Protein AF-A0A937MJ40-F1 (afdb_monomer_lite)

Radius of gyration: 33.57 Å; chains: 1; bounding box: 90×84×76 Å

Foldseek 3Di:
DDFAKKKFWDDDPPPPPQAIAIWIWGQDPVRWIWIWWWAFPLQLQQFIDTGTPDTLCPDPNRDDVPDDVPPTQMDGAPDDPVCRVVLSVLLRVQSVLRNVLRHHQADPPDPVDQGRGRLLSVLLSCVSVPHDVVRRGGPPDDVVSHGNVVHNCPVVSVVSVVVVVVVVVVVVVVVVVVVVVVVVVVVVVVVVVPPDDDDDDDDDDDDDDDDDDDDDDDDDDDDDDDDDDPPPPPPPDDDDDDDDDDDDDDDDDDDDDDDPPPDPPPPQDDFDPVLVVVLVVVPPDDPLLVQLLLDQLCQDAPVNLVVLVVVLVVDDPPDSCNSVSVSSSVVNCCQFQNPDDQDADPVRHRDDGHGPDDGDPDHDARAWPVRHHPSVLSVVLSSVVRVCPPDDDPVVVVVSVVVSCVRSVNPVVVVVVPDD

pLDDT: mean 71.45, std 22.96, range [25.38, 98.62]

Structure (mmCIF, N/CA/C/O backbone):
data_AF-A0A937MJ40-F1
#
_entry.id   AF-A0A937MJ40-F1
#
loop_
_atom_site.group_PDB
_atom_site.id
_atom_site.type_symbol
_atom_site.label_atom_id
_atom_site.label_alt_id
_atom_site.label_comp_id
_atom_site.label_asym_id
_atom_site.label_entity_id
_atom_site.label_seq_id
_atom_site.pdbx_PDB_ins_code
_atom_site.Cartn_x
_atom_site.Cartn_y
_atom_site.Cartn_z
_atom_site.occupancy
_atom_site.B_iso_or_equiv
_atom_site.auth_seq_id
_atom_site.auth_comp_id
_atom_site.auth_asym_id
_atom_site.auth_atom_id
_atom_site.pdbx_PDB_model_num
ATOM 1 N N . MET A 1 1 ? -10.721 1.598 26.375 1.00 80.81 1 MET A N 1
ATOM 2 C CA . MET A 1 1 ? -11.218 0.417 25.628 1.00 80.81 1 MET A CA 1
ATOM 3 C C . MET A 1 1 ? -10.541 -0.855 26.123 1.00 80.81 1 MET A C 1
ATOM 5 O O . MET A 1 1 ? -9.455 -0.755 26.676 1.00 80.81 1 MET A O 1
ATOM 9 N N . LYS A 1 2 ? -11.157 -2.031 25.937 1.00 91.31 2 LYS A N 1
ATOM 10 C CA . LYS A 1 2 ? -10.524 -3.323 26.270 1.00 91.31 2 LYS A CA 1
ATOM 11 C C . LYS A 1 2 ? -9.436 -3.690 25.240 1.00 91.31 2 LYS A C 1
ATOM 13 O O . LYS A 1 2 ? -9.579 -3.293 24.082 1.00 91.31 2 LYS A O 1
ATOM 18 N N . PRO A 1 3 ? -8.403 -4.470 25.601 1.00 95.44 3 PRO A N 1
ATOM 19 C CA . PRO A 1 3 ? -7.495 -5.062 24.619 1.00 95.44 3 PRO A CA 1
ATOM 20 C C . PRO A 1 3 ? -8.249 -5.900 23.578 1.00 95.44 3 PRO A C 1
ATOM 22 O O . PRO A 1 3 ? -9.317 -6.461 23.860 1.00 95.44 3 PRO A O 1
ATOM 25 N N . GLY A 1 4 ? -7.728 -5.953 22.358 1.00 97.94 4 GLY A N 1
ATOM 26 C CA . GLY A 1 4 ? -8.354 -6.666 21.248 1.00 97.94 4 GLY A CA 1
ATOM 27 C C . GLY A 1 4 ? -8.001 -6.089 19.885 1.00 97.94 4 GLY A C 1
ATOM 28 O O . GLY A 1 4 ? -7.396 -5.021 19.785 1.00 97.94 4 GLY A O 1
ATOM 29 N N . ILE A 1 5 ? -8.415 -6.797 18.839 1.00 98.50 5 ILE A N 1
ATOM 30 C CA . ILE A 1 5 ? -8.339 -6.324 17.457 1.00 98.50 5 ILE A CA 1
ATOM 31 C C . ILE A 1 5 ? -9.661 -5.635 17.121 1.00 98.50 5 ILE A C 1
ATOM 33 O O . ILE A 1 5 ? -10.733 -6.148 17.444 1.00 98.50 5 ILE A O 1
ATOM 37 N N . TYR A 1 6 ? -9.581 -4.467 16.500 1.00 98.12 6 TYR A N 1
ATOM 38 C CA . TYR A 1 6 ? -10.717 -3.634 16.139 1.00 98.12 6 TYR A CA 1
ATOM 39 C C . TYR A 1 6 ? -10.683 -3.345 14.646 1.00 98.12 6 TYR A C 1
ATOM 41 O O . TYR A 1 6 ? -9.622 -3.016 14.123 1.00 98.12 6 TYR A O 1
ATOM 49 N N . LEU A 1 7 ? -11.838 -3.425 13.988 1.00 97.88 7 LEU A N 1
ATOM 50 C CA . LEU A 1 7 ? -12.050 -2.774 12.700 1.00 97.88 7 LEU A CA 1
ATOM 51 C C . LEU A 1 7 ? -12.598 -1.378 12.970 1.00 97.88 7 LEU A C 1
ATOM 53 O O . LEU A 1 7 ? -13.592 -1.232 13.686 1.00 97.88 7 LEU A O 1
ATOM 57 N N . GLU A 1 8 ? -11.940 -0.368 12.418 1.00 96.31 8 GLU A N 1
ATOM 58 C CA . GLU A 1 8 ? -12.378 1.022 12.491 1.00 96.31 8 GLU A CA 1
ATOM 59 C C . GLU A 1 8 ? -12.656 1.574 11.106 1.00 96.31 8 GLU A C 1
ATOM 61 O O . GLU A 1 8 ? -12.093 1.109 10.113 1.00 96.31 8 GLU A O 1
ATOM 66 N N . ILE A 1 9 ? -13.549 2.560 11.060 1.00 93.75 9 ILE A N 1
ATOM 67 C CA . ILE A 1 9 ? -14.003 3.169 9.820 1.00 93.75 9 ILE A CA 1
ATOM 68 C C . ILE A 1 9 ? -13.898 4.686 9.906 1.00 93.75 9 ILE A C 1
ATOM 70 O O . ILE A 1 9 ? -14.369 5.305 10.862 1.00 93.75 9 ILE A O 1
ATOM 74 N N . THR A 1 10 ? -13.350 5.289 8.857 1.00 90.44 10 THR A N 1
ATOM 75 C CA . THR A 1 10 ? -13.291 6.739 8.663 1.00 90.44 10 THR A CA 1
ATOM 76 C C . THR A 1 10 ? -13.965 7.140 7.351 1.00 90.44 10 THR A C 1
ATOM 78 O O . THR A 1 10 ? -14.027 6.353 6.402 1.00 90.44 10 THR A O 1
ATOM 81 N N . PRO A 1 11 ? -14.529 8.356 7.264 1.00 83.75 11 PRO A N 1
ATOM 82 C CA . PRO A 1 11 ? -14.935 8.907 5.977 1.00 83.75 11 PRO A CA 1
ATOM 83 C C . PRO A 1 11 ? -13.703 9.155 5.098 1.00 83.75 11 PRO A C 1
ATOM 85 O O . PRO A 1 11 ? -12.659 9.583 5.591 1.00 83.75 11 PRO A O 1
ATOM 88 N N . ILE A 1 12 ? -13.830 8.930 3.790 1.00 75.12 12 ILE A N 1
ATOM 89 C CA . ILE A 1 12 ? -12.776 9.313 2.846 1.00 75.12 12 ILE A CA 1
ATOM 90 C C . ILE A 1 12 ? -12.837 10.843 2.641 1.00 75.12 12 ILE A C 1
ATOM 92 O O . ILE A 1 12 ? -13.911 11.371 2.361 1.00 75.12 12 ILE A O 1
ATOM 96 N N . PRO A 1 13 ? -11.717 11.582 2.772 1.00 57.16 13 PRO A N 1
ATOM 97 C CA . PRO A 1 13 ? -11.708 13.049 2.703 1.00 57.16 13 PRO A CA 1
ATOM 98 C C . PRO A 1 13 ? -11.852 13.635 1.285 1.00 57.16 13 PRO A C 1
ATOM 100 O O . PRO A 1 13 ? -11.932 14.852 1.122 1.00 57.16 13 PRO A O 1
ATOM 103 N N . THR A 1 14 ? -11.863 12.808 0.239 1.00 54.72 14 THR A N 1
ATOM 104 C CA . THR A 1 14 ? -12.088 13.242 -1.146 1.00 54.72 14 THR A CA 1
ATOM 105 C C . THR A 1 14 ? -13.592 13.292 -1.406 1.00 54.72 14 THR A C 1
ATOM 107 O O . THR A 1 14 ? -14.292 12.402 -0.951 1.00 54.72 14 THR A O 1
ATOM 110 N N . GLY A 1 15 ? -14.100 14.311 -2.115 1.00 49.69 15 GLY A N 1
ATOM 111 C CA . GLY A 1 15 ? -15.533 14.655 -2.282 1.00 49.69 15 GLY A CA 1
ATOM 112 C C . GLY A 1 15 ? -16.505 13.597 -2.848 1.00 49.69 15 GLY A C 1
ATOM 113 O O . GLY A 1 15 ? -17.580 13.954 -3.325 1.00 49.69 15 GLY A O 1
ATOM 114 N N . TYR A 1 16 ? -16.158 12.313 -2.797 1.00 58.31 16 TYR A N 1
ATOM 115 C CA . TYR A 1 16 ? -17.053 11.164 -2.820 1.00 58.31 16 TYR A CA 1
ATOM 116 C C . TYR A 1 16 ? -17.812 11.092 -1.493 1.00 58.31 16 TYR A C 1
ATOM 118 O O . TYR A 1 16 ? -17.475 10.328 -0.585 1.00 58.31 16 TYR A O 1
ATOM 126 N N . ASN A 1 17 ? -18.823 11.950 -1.371 1.00 57.72 17 ASN A N 1
ATOM 127 C CA . ASN A 1 17 ? -19.684 11.986 -0.199 1.00 57.72 17 ASN A CA 1
ATOM 128 C C . ASN A 1 17 ? -20.252 10.577 0.043 1.00 57.72 17 ASN A C 1
ATOM 130 O O . ASN A 1 17 ? -20.936 10.029 -0.817 1.00 57.72 17 ASN A O 1
ATOM 134 N N . ASP A 1 18 ? -19.906 10.018 1.205 1.00 79.50 18 ASP A N 1
ATOM 135 C CA . ASP A 1 18 ? -20.362 8.759 1.817 1.00 79.50 18 ASP A CA 1
ATOM 136 C C . ASP A 1 18 ? -19.395 7.576 1.795 1.00 79.50 18 ASP A C 1
ATOM 138 O O . ASP A 1 18 ? -19.601 6.667 2.603 1.00 79.50 18 ASP A O 1
ATOM 142 N N . TYR A 1 19 ? -18.345 7.557 0.966 1.00 86.50 19 TYR A N 1
ATOM 143 C CA . TYR A 1 19 ? -17.424 6.417 0.992 1.00 86.50 19 TYR A CA 1
ATOM 144 C C . TYR A 1 19 ? -16.620 6.334 2.287 1.00 86.50 19 TYR A C 1
ATOM 146 O O . TYR A 1 19 ? -16.290 7.332 2.941 1.00 86.50 19 TYR A O 1
ATOM 154 N N . LYS A 1 20 ? -16.326 5.092 2.658 1.00 90.00 20 LYS A N 1
ATOM 155 C CA . LYS A 1 20 ? -15.742 4.703 3.930 1.00 90.00 20 LYS A CA 1
ATOM 156 C C . LYS A 1 20 ? -14.436 3.952 3.702 1.00 90.00 20 LYS A C 1
ATOM 158 O O . LYS A 1 20 ? -14.354 3.035 2.883 1.00 90.00 20 LYS A O 1
ATOM 163 N N . HIS A 1 21 ? -13.422 4.356 4.452 1.00 92.25 21 HIS A N 1
ATOM 164 C CA . HIS A 1 21 ? -12.142 3.680 4.554 1.00 92.25 21 HIS A CA 1
ATOM 165 C C . HIS A 1 21 ? -12.124 2.845 5.834 1.00 92.25 21 HIS A C 1
ATOM 167 O O . HIS A 1 21 ? -12.514 3.345 6.888 1.00 92.25 21 HIS A O 1
ATOM 173 N N . SER A 1 22 ? -11.678 1.594 5.747 1.00 95.38 22 SER A N 1
ATOM 174 C CA . SER A 1 22 ? -11.441 0.739 6.907 1.00 95.38 22 SER A CA 1
ATOM 175 C C . SER A 1 22 ? -9.969 0.427 7.114 1.00 95.38 22 SER A C 1
ATOM 177 O O . SER A 1 22 ? -9.211 0.250 6.158 1.00 95.38 22 SER A O 1
ATOM 179 N N . TYR A 1 23 ? -9.615 0.251 8.380 1.00 96.88 23 TYR A N 1
ATOM 180 C CA . TYR A 1 23 ? -8.329 -0.273 8.818 1.00 96.88 23 TYR A CA 1
ATOM 181 C C . TYR A 1 23 ? -8.511 -1.090 10.104 1.00 96.88 23 TYR A C 1
ATOM 183 O O . TYR A 1 23 ? -9.540 -1.009 10.783 1.00 96.88 23 TYR A O 1
ATOM 191 N N . LEU A 1 24 ? -7.510 -1.905 10.436 1.00 98.38 24 LEU A N 1
ATOM 192 C CA . LEU A 1 24 ? -7.491 -2.714 11.652 1.00 98.38 24 LEU A CA 1
ATOM 193 C C . LEU A 1 24 ? -6.513 -2.119 12.666 1.00 98.38 24 LEU A C 1
ATOM 195 O O . LEU A 1 24 ? -5.395 -1.753 12.309 1.00 98.38 24 LEU A O 1
ATOM 199 N N . ILE A 1 25 ? -6.903 -2.087 13.939 1.00 97.62 25 ILE A N 1
ATOM 200 C CA . ILE A 1 25 ? -6.008 -1.760 15.056 1.00 97.62 25 ILE A CA 1
ATOM 201 C C . ILE A 1 25 ? -5.966 -2.931 16.025 1.00 97.62 25 ILE A C 1
ATOM 203 O O . ILE A 1 25 ? -7.005 -3.363 16.525 1.00 97.62 25 ILE A O 1
ATOM 207 N N . TYR A 1 26 ? -4.768 -3.373 16.387 1.00 98.12 26 TYR A N 1
ATOM 208 C CA . TYR A 1 26 ? -4.563 -4.218 17.551 1.00 98.12 26 TYR A CA 1
ATOM 209 C C . TYR A 1 26 ? -4.190 -3.375 18.767 1.00 98.12 26 TYR A C 1
ATOM 211 O O . TYR A 1 26 ? -3.130 -2.758 18.800 1.00 98.12 26 TYR A O 1
ATOM 219 N N . ARG A 1 27 ? -5.066 -3.349 19.774 1.00 96.12 27 ARG A N 1
ATOM 220 C CA . ARG A 1 27 ? -4.822 -2.708 21.071 1.00 96.12 27 ARG A CA 1
ATOM 221 C C . ARG A 1 27 ? -4.358 -3.759 22.068 1.00 96.12 27 ARG A C 1
ATOM 223 O O . ARG A 1 27 ? -5.125 -4.666 22.403 1.00 96.12 27 ARG A O 1
ATOM 230 N N . LYS A 1 28 ? -3.127 -3.627 22.551 1.00 94.50 28 LYS A N 1
ATOM 231 C CA . LYS A 1 28 ? -2.500 -4.584 23.465 1.00 94.50 28 LYS A CA 1
ATOM 232 C C . LYS A 1 28 ? -2.824 -4.264 24.923 1.00 94.50 28 LYS A C 1
ATOM 234 O O . LYS A 1 28 ? -3.277 -3.172 25.264 1.00 94.50 28 LYS A O 1
ATOM 239 N N . ALA A 1 29 ? -2.595 -5.240 25.799 1.00 92.19 29 ALA A N 1
ATOM 240 C CA . ALA A 1 29 ? -2.827 -5.095 27.237 1.00 92.19 29 ALA A CA 1
ATOM 241 C C . ALA A 1 29 ? -1.875 -4.090 27.910 1.00 92.19 29 ALA A C 1
ATOM 243 O O . ALA A 1 29 ? -2.232 -3.504 28.928 1.00 92.19 29 ALA A O 1
ATOM 244 N N . ASP A 1 30 ? -0.697 -3.863 27.327 1.00 92.00 30 ASP A N 1
ATOM 245 C CA . ASP A 1 30 ? 0.296 -2.889 27.796 1.00 92.00 30 ASP A CA 1
ATOM 246 C C . ASP A 1 30 ? -0.032 -1.433 27.409 1.00 92.00 30 ASP A C 1
ATOM 248 O O . ASP A 1 30 ? 0.725 -0.520 27.732 1.00 92.00 30 ASP A O 1
ATOM 252 N N . GLY A 1 31 ? -1.164 -1.206 26.732 1.00 89.75 31 GLY A N 1
ATOM 253 C CA . GLY A 1 31 ? -1.605 0.111 26.278 1.00 89.75 31 GLY A CA 1
ATOM 254 C C . GLY A 1 31 ? -1.033 0.538 24.927 1.00 89.75 31 GLY A C 1
ATOM 255 O O . GLY A 1 31 ? -1.433 1.584 24.420 1.00 89.75 31 GLY A O 1
ATOM 256 N N . THR A 1 32 ? -0.148 -0.254 24.314 1.00 92.12 32 THR A N 1
ATOM 257 C CA . THR A 1 32 ? 0.346 0.014 22.959 1.00 92.12 32 THR A CA 1
ATOM 258 C C . THR A 1 32 ? -0.670 -0.402 21.897 1.00 92.12 32 THR A C 1
ATOM 260 O O . THR A 1 32 ? -1.589 -1.196 22.139 1.00 92.12 32 THR A O 1
ATOM 263 N N . SER A 1 33 ? -0.511 0.148 20.694 1.00 95.12 33 SER A N 1
ATOM 264 C CA . SER A 1 33 ? -1.329 -0.205 19.541 1.00 95.12 33 SER A CA 1
ATOM 265 C C . SER A 1 33 ? -0.472 -0.498 18.315 1.00 95.12 33 SER A C 1
ATOM 267 O O . SER A 1 33 ? 0.644 0.002 18.195 1.00 95.12 33 SER A O 1
ATOM 269 N N . GLU A 1 34 ? -0.990 -1.318 17.407 1.00 96.44 34 GLU A N 1
ATOM 270 C CA . GLU A 1 34 ? -0.440 -1.513 16.067 1.00 96.44 34 GLU A CA 1
ATOM 271 C C . GLU A 1 34 ? -1.559 -1.413 15.033 1.00 96.44 34 GLU A C 1
ATOM 273 O O . GLU A 1 34 ? -2.691 -1.807 15.310 1.00 96.44 34 GLU A O 1
ATOM 278 N N . VAL A 1 35 ? -1.240 -0.923 13.837 1.00 97.50 35 VAL A N 1
ATOM 279 C CA . VAL A 1 35 ? -2.201 -0.786 12.734 1.00 97.50 35 VAL A CA 1
ATOM 280 C C . VAL A 1 35 ? -1.907 -1.771 11.600 1.00 97.50 35 VAL A C 1
ATOM 282 O O . VAL A 1 35 ? -0.749 -2.117 11.367 1.00 97.50 35 VAL A O 1
ATOM 285 N N . ILE A 1 36 ? -2.956 -2.184 10.886 1.00 98.19 36 ILE A N 1
ATOM 286 C CA . ILE A 1 36 ? -2.907 -2.659 9.499 1.00 98.19 36 ILE A CA 1
ATOM 287 C C . ILE A 1 36 ? -3.854 -1.760 8.708 1.00 98.19 36 ILE A C 1
ATOM 289 O O . ILE A 1 36 ? -5.067 -1.805 8.916 1.00 98.19 36 ILE A O 1
ATOM 293 N N . ARG A 1 37 ? -3.311 -0.953 7.799 1.00 95.12 37 ARG A N 1
ATOM 294 C CA . ARG A 1 37 ? -4.101 -0.113 6.893 1.00 95.12 37 ARG A CA 1
ATOM 295 C C . ARG A 1 37 ? -3.605 -0.221 5.463 1.00 95.12 37 ARG A C 1
ATOM 297 O O . ARG A 1 37 ? -2.429 -0.483 5.212 1.00 95.12 37 ARG A O 1
ATOM 304 N N . GLY A 1 38 ? -4.513 0.067 4.542 1.00 91.44 38 GLY A N 1
ATOM 305 C CA . GLY A 1 38 ? -4.204 0.265 3.138 1.00 91.44 38 GLY A CA 1
ATOM 306 C C . GLY A 1 38 ? -4.287 1.715 2.707 1.00 91.44 38 GLY A C 1
ATOM 307 O O . GLY A 1 38 ? -4.918 2.547 3.356 1.00 91.44 38 GLY A O 1
ATOM 308 N N . GLY A 1 39 ? -3.689 2.043 1.577 1.00 87.94 39 GLY A N 1
ATOM 309 C CA . GLY A 1 39 ? -3.851 3.342 0.944 1.00 87.94 39 GLY A CA 1
ATOM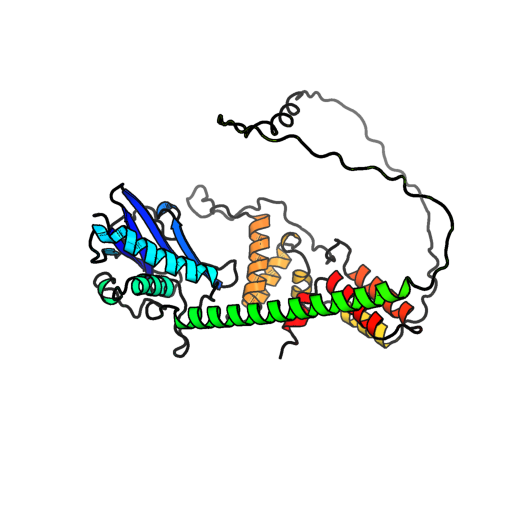 310 C C . GLY A 1 39 ? -3.269 3.356 -0.460 1.00 87.94 39 GLY A C 1
ATOM 311 O O . GLY A 1 39 ? -2.567 2.426 -0.843 1.00 87.94 39 GLY A O 1
ATOM 312 N N . PRO A 1 40 ? -3.549 4.402 -1.241 1.00 82.31 40 PRO A N 1
ATOM 313 C CA . PRO A 1 40 ? -2.863 4.597 -2.504 1.00 82.31 40 PRO A CA 1
ATOM 314 C C . PRO A 1 40 ? -1.434 5.102 -2.256 1.00 82.31 40 PRO A C 1
ATOM 316 O O . PRO A 1 40 ? -1.228 6.139 -1.614 1.00 82.31 40 PRO A O 1
ATOM 319 N N . ASP A 1 41 ? -0.440 4.424 -2.828 1.00 77.69 41 ASP A N 1
ATOM 320 C CA . ASP A 1 41 ? 0.890 4.990 -3.034 1.00 77.69 41 ASP A CA 1
ATOM 321 C C . ASP A 1 41 ? 0.839 5.962 -4.217 1.00 77.69 41 ASP A C 1
ATOM 323 O O . ASP A 1 41 ? 1.078 5.625 -5.381 1.00 77.69 41 ASP A O 1
ATOM 327 N N . ILE A 1 42 ? 0.518 7.214 -3.903 1.00 65.06 42 ILE A N 1
ATOM 328 C CA . ILE A 1 42 ? 0.436 8.297 -4.888 1.00 65.06 42 ILE A CA 1
ATOM 329 C C . ILE A 1 42 ? 1.828 8.622 -5.472 1.00 65.06 42 ILE A C 1
ATOM 331 O O . ILE A 1 42 ? 1.919 9.202 -6.550 1.00 65.06 42 ILE A O 1
ATOM 335 N N . ILE A 1 43 ? 2.924 8.258 -4.791 1.00 50.66 43 ILE A N 1
ATOM 336 C CA . ILE A 1 43 ? 4.299 8.518 -5.252 1.00 50.66 43 ILE A CA 1
ATOM 337 C C . ILE A 1 43 ? 4.804 7.366 -6.133 1.00 50.66 43 ILE A C 1
ATOM 339 O O . ILE A 1 43 ? 5.461 7.614 -7.145 1.00 50.66 43 ILE A O 1
ATOM 343 N N . GLY A 1 44 ? 4.475 6.124 -5.782 1.00 54.91 44 GLY A N 1
ATOM 344 C CA . GLY A 1 44 ? 4.878 4.899 -6.481 1.00 54.91 44 GLY A CA 1
ATOM 345 C C . GLY A 1 44 ? 4.008 4.496 -7.671 1.00 54.91 44 GLY A C 1
ATOM 346 O O . GLY A 1 44 ? 4.163 3.385 -8.174 1.00 54.91 44 GLY A O 1
ATOM 347 N N . GLY A 1 45 ? 3.127 5.383 -8.144 1.00 60.28 45 GLY A N 1
ATOM 348 C CA . GLY A 1 45 ? 2.337 5.167 -9.358 1.00 60.28 45 GLY A CA 1
ATOM 349 C C . GLY A 1 45 ? 0.977 4.508 -9.130 1.00 60.28 45 GLY A C 1
ATOM 350 O O . GLY A 1 45 ? 0.598 3.666 -9.934 1.00 60.28 45 GLY A O 1
ATOM 351 N N . LEU A 1 46 ? 0.256 4.900 -8.069 1.00 77.94 46 LEU A N 1
ATOM 352 C CA . LEU A 1 46 ? -1.059 4.354 -7.693 1.00 77.94 46 LEU A CA 1
ATOM 353 C C . LEU A 1 46 ? -1.003 2.842 -7.470 1.00 77.94 46 LEU A C 1
ATOM 355 O O . LEU A 1 46 ? -1.735 2.070 -8.077 1.00 77.94 46 LEU A O 1
ATOM 359 N N . ARG A 1 47 ? -0.096 2.423 -6.592 1.00 83.75 47 ARG A N 1
ATOM 360 C CA . ARG A 1 47 ? -0.035 1.051 -6.082 1.00 83.75 47 ARG A CA 1
ATOM 361 C C . ARG A 1 47 ? -0.685 0.970 -4.718 1.00 83.75 47 ARG A C 1
ATOM 363 O O . ARG A 1 47 ? -0.881 1.991 -4.062 1.00 83.75 47 ARG A O 1
ATOM 370 N N . ILE A 1 48 ? -0.993 -0.239 -4.286 1.00 84.62 48 ILE A N 1
ATOM 371 C CA . ILE A 1 48 ? -1.396 -0.486 -2.912 1.00 84.62 48 ILE A CA 1
ATOM 372 C C . ILE A 1 48 ? -0.193 -0.217 -1.988 1.00 84.62 48 ILE A C 1
ATOM 374 O O . ILE A 1 48 ? 0.857 -0.842 -2.120 1.00 84.62 48 ILE A O 1
ATOM 378 N N . ASP A 1 49 ? -0.359 0.738 -1.072 1.00 88.81 49 ASP A N 1
ATOM 379 C CA . ASP A 1 49 ? 0.539 1.043 0.046 1.00 88.81 49 ASP A CA 1
ATOM 380 C C . ASP A 1 49 ? -0.026 0.422 1.322 1.00 88.81 49 ASP A C 1
ATOM 382 O O . ASP A 1 49 ? -1.197 0.638 1.657 1.00 88.81 49 ASP A O 1
ATOM 386 N N . VAL A 1 50 ? 0.799 -0.326 2.046 1.00 94.00 50 VAL A N 1
ATOM 387 C CA . VAL A 1 50 ? 0.407 -0.987 3.294 1.00 94.00 50 VAL A CA 1
ATOM 388 C C . VAL A 1 50 ? 1.201 -0.391 4.446 1.00 94.00 50 VAL A C 1
ATOM 390 O O . VAL A 1 50 ? 2.431 -0.363 4.425 1.00 94.00 50 VAL A O 1
ATOM 393 N N . GLU A 1 51 ? 0.510 0.001 5.516 1.00 94.62 51 GLU A N 1
ATOM 394 C CA . GLU A 1 51 ? 1.163 0.235 6.805 1.00 94.62 51 GLU A CA 1
ATOM 395 C C . GLU A 1 51 ? 0.787 -0.891 7.760 1.00 94.62 51 GLU A C 1
ATOM 397 O O . GLU A 1 51 ? -0.387 -1.091 8.064 1.00 94.62 51 GLU A O 1
ATOM 402 N N . THR A 1 52 ? 1.794 -1.627 8.224 1.00 96.06 52 THR A N 1
ATOM 403 C CA . THR A 1 52 ? 1.656 -2.733 9.174 1.00 96.06 52 THR A CA 1
ATOM 404 C C . THR A 1 52 ? 2.800 -2.710 10.183 1.00 96.06 52 THR A C 1
ATOM 406 O O . THR A 1 52 ? 3.912 -2.282 9.861 1.00 96.06 52 THR A O 1
ATOM 409 N N . GLY A 1 53 ? 2.529 -3.120 11.424 1.00 90.38 53 GLY A N 1
ATOM 410 C CA . GLY A 1 53 ? 3.535 -3.211 12.490 1.00 90.38 53 GLY A CA 1
ATOM 411 C C . GLY A 1 53 ? 4.051 -1.878 13.032 1.00 90.38 53 GLY A C 1
ATOM 412 O O . GLY A 1 53 ? 5.094 -1.850 13.683 1.00 90.38 53 GLY A O 1
ATOM 413 N N . LYS A 1 54 ? 3.341 -0.779 12.764 1.00 93.81 54 LYS A N 1
ATOM 414 C CA . LYS A 1 54 ? 3.639 0.553 13.301 1.00 93.81 54 LYS A CA 1
ATOM 415 C C . LYS A 1 54 ? 2.587 0.957 14.340 1.00 93.81 54 LYS A C 1
ATOM 417 O O . LYS A 1 54 ? 1.434 0.540 14.195 1.00 93.81 54 LYS A O 1
ATOM 422 N N . PRO A 1 55 ? 2.949 1.787 15.336 1.00 95.31 55 PRO A N 1
ATOM 423 C CA . PRO A 1 55 ? 1.980 2.399 16.239 1.00 95.31 55 PRO A CA 1
ATOM 424 C C . PRO A 1 55 ? 0.945 3.238 15.489 1.00 95.31 55 PRO A C 1
ATOM 426 O O . PRO A 1 55 ? 1.287 3.879 14.489 1.00 95.31 55 PRO A O 1
ATOM 429 N N . LEU A 1 56 ? -0.299 3.274 15.980 1.00 92.06 56 LEU A N 1
ATOM 430 C CA . LEU A 1 56 ? -1.376 4.061 15.366 1.00 92.06 56 LEU A CA 1
ATOM 431 C C . LEU A 1 56 ? -0.997 5.541 15.237 1.00 92.06 56 LEU A C 1
ATOM 433 O O . LEU A 1 56 ? -1.307 6.172 14.235 1.00 92.06 56 LEU A O 1
ATOM 437 N N . GLU A 1 57 ? -0.269 6.085 16.209 1.00 91.50 57 GLU A N 1
ATOM 438 C CA . GLU A 1 57 ? 0.161 7.486 16.259 1.00 91.50 57 GLU A CA 1
ATOM 439 C C . GLU A 1 57 ? 1.109 7.855 15.107 1.00 91.50 57 GLU A C 1
ATOM 441 O O . GLU A 1 57 ? 1.216 9.022 14.731 1.00 91.50 57 GLU A O 1
ATOM 446 N N . GLN A 1 58 ? 1.790 6.860 14.532 1.00 92.50 58 GLN A N 1
ATOM 447 C CA . GLN A 1 58 ? 2.681 7.013 13.380 1.00 92.50 58 GLN A CA 1
ATOM 448 C C . GLN A 1 58 ? 1.993 6.677 12.054 1.00 92.50 58 GLN A C 1
ATOM 450 O O . GLN A 1 58 ? 2.617 6.788 10.997 1.00 92.50 58 GLN A O 1
ATOM 455 N N . SER A 1 59 ? 0.732 6.247 12.099 1.00 93.00 59 SER A N 1
ATOM 456 C CA . SER A 1 59 ? -0.022 5.898 10.909 1.00 93.00 59 SER A CA 1
ATOM 457 C C . SER A 1 59 ? -0.593 7.128 10.215 1.00 93.00 59 SER A C 1
ATOM 459 O O . SER A 1 59 ? -0.884 8.163 10.827 1.00 93.00 59 SER A O 1
ATOM 461 N N . LYS A 1 60 ? -0.829 6.992 8.912 1.00 89.62 60 LYS A N 1
ATOM 462 C CA . LYS A 1 60 ? -1.681 7.916 8.160 1.00 89.62 60 LYS A CA 1
ATOM 463 C C . LYS A 1 60 ? -3.134 7.948 8.673 1.00 89.62 60 LYS A C 1
ATOM 465 O O . LYS A 1 60 ? -3.783 8.962 8.454 1.00 89.62 60 LYS A O 1
ATOM 470 N N . ASP A 1 61 ? -3.607 6.913 9.383 1.00 90.25 61 ASP A N 1
ATOM 471 C CA . ASP A 1 61 ? -4.922 6.904 10.063 1.00 90.25 61 ASP A CA 1
ATOM 472 C C . ASP A 1 61 ? -4.844 7.238 11.558 1.00 90.25 61 ASP A C 1
ATOM 474 O O . ASP A 1 61 ? -5.767 6.918 12.311 1.00 90.25 61 ASP A O 1
ATOM 478 N N . ARG A 1 62 ? -3.768 7.882 12.026 1.00 93.31 62 ARG A N 1
ATOM 479 C CA . ARG A 1 62 ? -3.711 8.382 13.408 1.00 93.31 62 ARG A CA 1
ATOM 480 C C . ARG A 1 62 ? -4.944 9.233 13.740 1.00 93.31 62 ARG A C 1
ATOM 482 O O . ARG A 1 62 ? -5.564 9.828 12.856 1.00 93.31 62 ARG A O 1
ATOM 489 N N . TYR A 1 63 ? -5.291 9.302 15.019 1.00 91.25 63 TYR A N 1
ATOM 490 C CA . TYR A 1 63 ? -6.351 10.196 15.474 1.00 91.25 63 TYR A CA 1
ATOM 491 C C . TYR A 1 63 ? -5.966 11.657 15.262 1.00 91.25 63 TYR A C 1
ATOM 493 O O . TYR A 1 63 ? -4.842 12.069 15.566 1.00 91.25 63 TYR A O 1
ATOM 501 N N . GLU A 1 64 ? -6.913 12.430 14.746 1.00 88.19 64 GLU A N 1
ATOM 502 C CA . GLU A 1 64 ? -6.805 13.879 14.652 1.00 88.19 64 GLU A CA 1
ATOM 503 C C . GLU A 1 64 ? -7.133 14.531 16.010 1.00 88.19 64 GLU A C 1
ATOM 505 O O . GLU A 1 64 ? -7.691 13.884 16.903 1.00 88.19 64 GLU A O 1
ATOM 510 N N . PRO A 1 65 ? -6.791 15.816 16.223 1.00 89.00 65 PRO A N 1
ATOM 511 C CA . PRO A 1 65 ? -7.135 16.511 17.458 1.00 89.00 65 PRO A CA 1
ATOM 512 C C . PRO A 1 65 ? -8.638 16.430 17.774 1.00 89.00 65 PRO A C 1
ATOM 514 O O . PRO A 1 65 ? -9.470 16.896 17.000 1.00 89.00 65 PRO A O 1
ATOM 517 N N . GLY A 1 66 ? -8.976 15.864 18.937 1.00 86.62 66 GLY A N 1
ATOM 518 C CA . GLY A 1 66 ? -10.363 15.648 19.370 1.00 86.62 66 GLY A CA 1
ATOM 519 C C . GLY A 1 66 ? -10.931 14.265 19.035 1.00 86.62 66 GLY A C 1
ATOM 520 O O . GLY A 1 66 ? -12.055 13.971 19.437 1.00 86.62 66 GLY A O 1
ATOM 521 N N . GLU A 1 67 ? -10.167 13.412 18.353 1.00 88.19 67 GLU A N 1
ATOM 522 C CA . GLU A 1 67 ? -10.481 11.996 18.180 1.00 88.19 67 GLU A CA 1
ATOM 523 C C . GLU A 1 67 ? -9.704 11.128 19.176 1.00 88.19 67 GLU A C 1
ATOM 525 O O . GLU A 1 67 ? -8.564 11.421 19.542 1.00 88.19 67 GLU A O 1
ATOM 530 N N . ASP A 1 68 ? -10.322 10.028 19.598 1.00 87.69 68 ASP A N 1
ATOM 531 C CA . ASP A 1 68 ? -9.703 9.032 20.456 1.00 87.69 68 ASP A CA 1
ATOM 532 C C . ASP A 1 68 ? -10.227 7.618 20.162 1.00 87.69 68 ASP A C 1
ATOM 534 O O . ASP A 1 68 ? -11.033 7.371 19.258 1.00 87.69 68 ASP A O 1
ATOM 538 N N . ALA A 1 69 ? -9.750 6.661 20.959 1.00 83.75 69 ALA A N 1
ATOM 539 C CA . ALA A 1 69 ? -10.304 5.321 20.982 1.00 83.75 69 ALA A CA 1
ATOM 540 C C . ALA A 1 69 ? -11.754 5.333 21.499 1.00 83.75 69 ALA A C 1
ATOM 542 O O . ALA A 1 69 ? -12.013 5.063 22.673 1.00 83.75 69 ALA A O 1
ATOM 543 N N . GLY A 1 70 ? -12.690 5.496 20.565 1.00 82.44 70 GLY A N 1
ATOM 544 C CA . GLY A 1 70 ? -14.134 5.400 20.790 1.00 82.44 70 GLY A CA 1
ATOM 545 C C . GLY A 1 70 ? -14.935 6.437 20.023 1.00 82.44 70 GLY A C 1
ATOM 546 O O . GLY A 1 70 ? -16.132 6.240 19.833 1.00 82.44 70 GLY A O 1
ATOM 547 N N . THR A 1 71 ? -14.288 7.500 19.542 1.00 88.12 71 THR A N 1
ATOM 548 C CA . THR A 1 71 ? -14.956 8.530 18.736 1.00 88.12 71 THR A CA 1
ATOM 549 C C . THR A 1 71 ? -15.234 8.073 17.307 1.00 88.12 71 THR A C 1
ATOM 551 O O . THR A 1 71 ? -16.225 8.499 16.715 1.00 88.12 71 THR A O 1
ATOM 554 N N . ARG A 1 72 ? -14.386 7.207 16.739 1.00 89.56 72 ARG A N 1
ATOM 555 C CA . ARG A 1 72 ? -14.589 6.638 15.400 1.00 89.56 72 ARG A CA 1
ATOM 556 C C . ARG A 1 72 ? -15.498 5.401 15.455 1.00 89.56 72 ARG A C 1
ATOM 558 O O . ARG A 1 72 ? -15.358 4.590 16.381 1.00 89.56 72 ARG A O 1
ATOM 565 N N . PRO A 1 73 ? -16.392 5.201 14.460 1.00 93.50 73 PRO A N 1
ATOM 566 C CA . PRO A 1 73 ? -17.134 3.952 14.312 1.00 93.50 73 PRO A CA 1
ATOM 567 C C . PRO A 1 73 ? -16.172 2.765 14.301 1.00 93.50 73 PRO A C 1
ATOM 569 O O . PRO A 1 73 ? -15.303 2.654 13.436 1.00 93.50 73 PRO A O 1
ATOM 572 N N . SER A 1 74 ? -16.304 1.895 15.297 1.00 95.75 74 SER A N 1
ATOM 573 C CA . SER A 1 74 ? -15.371 0.798 15.521 1.00 95.75 74 SER A CA 1
ATOM 574 C C . SER A 1 74 ? -16.074 -0.417 16.109 1.00 95.75 74 SER A C 1
ATOM 576 O O . SER A 1 74 ? -17.087 -0.303 16.802 1.00 95.75 74 SER A O 1
ATOM 578 N N . LYS A 1 75 ? -15.533 -1.604 15.832 1.00 97.12 75 LYS A N 1
ATOM 579 C CA . LYS A 1 75 ? -16.012 -2.861 16.406 1.00 97.12 75 LYS A CA 1
ATOM 580 C C . LYS A 1 75 ? -14.849 -3.757 16.771 1.00 97.12 75 LYS A C 1
ATOM 582 O O . LYS A 1 75 ? -13.972 -4.026 15.953 1.00 97.12 75 LYS A O 1
ATOM 587 N N . ARG A 1 76 ? -14.863 -4.238 18.014 1.00 97.69 76 ARG A N 1
ATOM 588 C CA . ARG A 1 76 ? -13.941 -5.277 18.469 1.00 97.69 76 ARG A CA 1
ATOM 589 C C . ARG A 1 76 ? -14.308 -6.590 17.787 1.00 97.69 76 ARG A C 1
ATOM 591 O O . ARG A 1 76 ? -15.470 -6.991 17.829 1.00 97.69 76 ARG A O 1
ATOM 598 N N . LEU A 1 77 ? -13.324 -7.262 17.207 1.00 98.38 77 LEU A N 1
ATOM 599 C CA . LEU A 1 77 ? -13.504 -8.605 16.677 1.00 98.38 77 LEU A CA 1
ATOM 600 C C . LEU A 1 77 ? -13.734 -9.593 17.828 1.00 98.38 77 LEU A C 1
ATOM 602 O O . LEU A 1 77 ? -13.126 -9.483 18.899 1.00 98.38 77 LEU A O 1
ATOM 606 N N . ASP A 1 78 ? -14.615 -10.563 17.603 1.00 97.88 78 ASP A N 1
ATOM 607 C CA . ASP A 1 78 ? -14.907 -11.640 18.547 1.00 97.88 78 ASP A CA 1
ATOM 608 C C . ASP A 1 78 ? -13.844 -12.740 18.431 1.00 97.88 78 ASP A C 1
ATOM 610 O O . ASP A 1 78 ? -14.052 -13.797 17.837 1.00 97.88 78 ASP A O 1
ATOM 614 N N . ILE A 1 79 ? -12.643 -12.416 18.912 1.00 97.75 79 ILE A N 1
ATOM 615 C CA . ILE A 1 79 ? -11.477 -13.300 18.947 1.00 97.75 79 ILE A CA 1
ATOM 616 C C . ILE A 1 79 ? -11.131 -13.540 20.424 1.00 97.75 79 ILE A C 1
ATOM 618 O O . ILE A 1 79 ? -11.053 -12.560 21.178 1.00 97.75 79 ILE A O 1
ATOM 622 N N . PRO A 1 80 ? -10.921 -14.801 20.853 1.00 97.44 80 PRO A N 1
ATOM 623 C CA . PRO A 1 80 ? -10.471 -15.110 22.208 1.00 97.44 80 PRO A CA 1
ATOM 624 C C . PRO A 1 80 ? -9.178 -14.372 22.567 1.00 97.44 80 PRO A C 1
ATOM 626 O O . PRO A 1 80 ? -8.283 -14.238 21.731 1.00 97.44 80 PRO A O 1
ATOM 629 N N . ASP A 1 81 ? -9.065 -13.904 23.812 1.00 95.94 81 ASP A N 1
ATOM 630 C CA . ASP A 1 81 ? -7.939 -13.065 24.246 1.00 95.94 81 ASP A CA 1
ATOM 631 C C . ASP A 1 81 ? -6.579 -13.774 24.092 1.00 95.94 81 ASP A C 1
ATOM 633 O O . ASP A 1 81 ? -5.594 -13.148 23.707 1.00 95.94 81 ASP A O 1
ATOM 637 N N . ASP A 1 82 ? -6.535 -15.095 24.295 1.00 96.81 82 ASP A N 1
ATOM 638 C CA . ASP A 1 82 ? -5.352 -15.947 24.103 1.00 96.81 82 ASP A CA 1
ATOM 639 C C . ASP A 1 82 ? -4.981 -16.170 22.624 1.00 96.81 82 ASP A C 1
ATOM 641 O O . ASP A 1 82 ? -3.915 -16.706 22.318 1.00 96.81 82 ASP A O 1
ATOM 645 N N . LYS A 1 83 ? -5.848 -15.752 21.695 1.00 98.12 83 LYS A N 1
ATOM 646 C CA . LYS A 1 83 ? -5.672 -15.870 20.241 1.00 98.12 83 LYS A CA 1
ATOM 647 C C . LYS A 1 83 ? -5.399 -14.547 19.539 1.00 98.12 83 LYS A C 1
ATOM 649 O O . LYS A 1 83 ? -5.199 -14.556 18.322 1.00 98.12 83 LYS A O 1
ATOM 654 N N . LEU A 1 84 ? -5.361 -13.429 20.264 1.00 97.75 84 LEU A N 1
ATOM 655 C CA . LEU A 1 84 ? -5.175 -12.102 19.675 1.00 97.75 84 LEU A CA 1
ATOM 656 C C . LEU A 1 84 ? -3.827 -11.965 18.956 1.00 97.75 84 LEU A C 1
ATOM 658 O O . LEU A 1 84 ? -3.814 -11.601 17.782 1.00 97.75 84 LEU A O 1
ATOM 662 N N . ASP A 1 85 ? -2.716 -12.326 19.604 1.00 96.81 85 ASP A N 1
ATOM 663 C CA . ASP A 1 85 ? -1.376 -12.215 19.005 1.00 96.81 85 ASP A CA 1
ATOM 664 C C . ASP A 1 85 ? -1.206 -13.131 17.784 1.00 96.81 85 ASP A C 1
ATOM 666 O O . ASP A 1 85 ? -0.694 -12.710 16.746 1.00 96.81 85 ASP A O 1
ATOM 670 N N . GLU A 1 86 ? -1.682 -14.379 17.883 1.00 98.06 86 GLU A N 1
ATOM 671 C CA . GLU A 1 86 ? -1.644 -15.350 16.782 1.00 98.06 86 GLU A CA 1
ATOM 672 C C . GLU A 1 86 ? -2.453 -14.843 15.576 1.00 98.06 86 GLU A C 1
ATOM 674 O O . GLU A 1 86 ? -1.987 -14.888 14.435 1.00 98.06 86 GLU A O 1
ATOM 679 N N . SER A 1 87 ? -3.660 -14.328 15.828 1.00 98.56 87 SER A N 1
ATOM 680 C CA . SER A 1 87 ? -4.547 -13.799 14.790 1.00 98.56 87 SER A CA 1
ATOM 681 C C . SER A 1 87 ? -3.959 -12.550 14.140 1.00 98.56 87 SER A C 1
ATOM 683 O O . SER A 1 87 ? -3.918 -12.459 12.914 1.00 98.56 87 SER A O 1
ATOM 685 N N . TRP A 1 88 ? -3.436 -11.621 14.944 1.00 98.38 88 TRP A N 1
ATOM 686 C CA . TRP A 1 88 ? -2.777 -10.416 14.448 1.00 98.38 88 TRP A CA 1
ATOM 687 C C . TRP A 1 88 ? -1.562 -10.748 13.584 1.00 98.38 88 TRP A C 1
ATOM 689 O O . TRP A 1 88 ? -1.395 -10.177 12.510 1.00 98.38 88 TRP A O 1
ATOM 699 N N . SER A 1 89 ? -0.741 -11.716 14.000 1.00 98.31 89 SER A N 1
ATOM 700 C CA . SER A 1 89 ? 0.421 -12.157 13.224 1.00 98.31 89 SER A CA 1
ATOM 701 C C . SER A 1 89 ? 0.026 -12.693 11.842 1.00 98.31 89 SER A C 1
ATOM 703 O O . SER A 1 89 ? 0.658 -12.328 10.849 1.00 98.31 89 SER A O 1
ATOM 705 N N . LYS A 1 90 ? -1.055 -13.481 11.742 1.00 98.56 90 LYS A N 1
ATOM 706 C CA . LYS A 1 90 ? -1.585 -13.967 10.452 1.00 98.56 90 LYS A CA 1
ATOM 707 C C . LYS A 1 90 ? -2.091 -12.826 9.568 1.00 98.56 90 LYS A C 1
ATOM 709 O O . LYS A 1 90 ? -1.732 -12.763 8.394 1.00 98.56 90 LYS A O 1
ATOM 714 N N . MET A 1 91 ? -2.865 -11.902 10.141 1.00 98.62 91 MET A N 1
ATOM 715 C CA . MET A 1 91 ? -3.342 -10.702 9.441 1.00 98.62 91 MET A CA 1
ATOM 716 C C . MET A 1 91 ? -2.176 -9.872 8.895 1.00 98.62 91 MET A C 1
ATOM 718 O O . MET A 1 91 ? -2.172 -9.492 7.725 1.00 98.62 91 MET A O 1
ATOM 722 N N . ARG A 1 92 ? -1.155 -9.631 9.729 1.00 98.12 92 ARG A N 1
ATOM 723 C CA . ARG A 1 92 ? 0.055 -8.902 9.340 1.00 98.12 92 ARG A CA 1
ATOM 724 C C . ARG A 1 92 ? 0.806 -9.609 8.222 1.00 98.12 92 ARG A C 1
ATOM 726 O O . ARG A 1 92 ? 1.188 -8.947 7.266 1.00 98.12 92 ARG A O 1
ATOM 733 N N . GLY A 1 93 ? 0.972 -10.928 8.310 1.00 97.50 93 GLY A N 1
ATOM 734 C CA . GLY A 1 93 ? 1.626 -11.717 7.267 1.00 97.50 93 GLY A CA 1
ATOM 735 C C . GLY A 1 93 ? 0.944 -11.563 5.906 1.00 97.50 93 GLY A C 1
ATOM 736 O O . GLY A 1 93 ? 1.625 -11.350 4.905 1.00 97.50 93 GLY A O 1
ATOM 737 N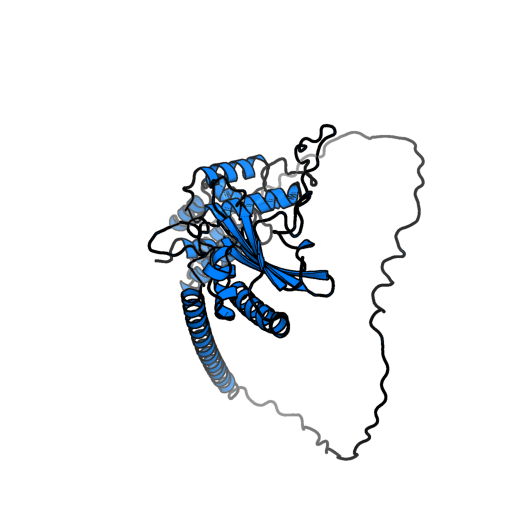 N . LYS A 1 94 ? -0.396 -11.576 5.874 1.00 97.56 94 LYS A N 1
ATOM 738 C CA . LYS A 1 94 ? -1.162 -11.325 4.643 1.00 97.56 94 LYS A CA 1
ATOM 739 C C . LYS A 1 94 ? -0.997 -9.884 4.144 1.00 97.56 94 LYS A C 1
ATOM 741 O O . LYS A 1 94 ? -0.779 -9.674 2.955 1.00 97.56 94 LYS A O 1
ATOM 746 N N . ALA A 1 95 ? -1.026 -8.892 5.033 1.00 96.94 95 ALA A N 1
ATOM 747 C CA . ALA A 1 95 ? -0.789 -7.496 4.657 1.00 96.94 95 ALA A CA 1
ATOM 748 C C . ALA A 1 95 ? 0.627 -7.276 4.077 1.00 96.94 95 ALA A C 1
ATOM 750 O O . ALA A 1 95 ? 0.795 -6.571 3.086 1.00 96.94 95 ALA A O 1
ATOM 751 N N . GLU A 1 96 ? 1.648 -7.917 4.652 1.00 96.12 96 GLU A N 1
ATOM 752 C CA . GLU A 1 96 ? 3.032 -7.871 4.160 1.00 96.12 96 GLU A CA 1
ATOM 753 C C . GLU A 1 96 ? 3.208 -8.604 2.816 1.00 96.12 96 GLU A C 1
ATOM 755 O O . GLU A 1 96 ? 4.035 -8.196 2.000 1.00 96.12 96 GLU A O 1
ATOM 760 N N . GLU A 1 97 ? 2.451 -9.680 2.567 1.00 95.00 97 GLU A N 1
ATOM 761 C CA . GLU A 1 97 ? 2.386 -10.347 1.257 1.00 95.00 97 GLU A CA 1
ATOM 762 C C . GLU A 1 97 ? 1.849 -9.387 0.184 1.00 95.00 97 GLU A C 1
ATOM 764 O O . GLU A 1 97 ? 2.480 -9.219 -0.864 1.00 95.00 97 GLU A O 1
ATOM 769 N N . ILE A 1 98 ? 0.746 -8.692 0.483 1.00 93.38 98 ILE A N 1
ATOM 770 C CA . ILE A 1 98 ? 0.154 -7.685 -0.408 1.00 93.38 98 ILE A CA 1
ATOM 771 C C . ILE A 1 98 ? 1.149 -6.554 -0.684 1.00 93.38 98 ILE A C 1
ATOM 773 O O . ILE A 1 98 ? 1.385 -6.226 -1.846 1.00 93.38 98 ILE A O 1
ATOM 777 N N . ASP A 1 99 ? 1.815 -6.010 0.337 1.00 91.50 99 ASP A N 1
ATOM 778 C CA . ASP A 1 99 ? 2.796 -4.938 0.122 1.00 91.50 99 ASP A CA 1
ATOM 779 C C . ASP A 1 99 ? 3.925 -5.354 -0.834 1.00 91.50 99 ASP A C 1
ATOM 781 O O . ASP A 1 99 ? 4.336 -4.589 -1.710 1.00 91.50 99 ASP A O 1
ATOM 785 N N . LYS A 1 100 ? 4.425 -6.587 -0.700 1.00 91.00 100 LYS A N 1
ATOM 786 C CA . LYS A 1 100 ? 5.511 -7.113 -1.542 1.00 91.00 100 LYS A CA 1
ATOM 787 C C . LYS A 1 100 ? 5.085 -7.332 -2.989 1.00 91.00 100 LYS A C 1
ATOM 789 O O . LYS A 1 100 ? 5.922 -7.194 -3.876 1.00 91.00 100 LYS A O 1
ATOM 794 N N . SER A 1 101 ? 3.814 -7.650 -3.221 1.00 88.06 101 SER A N 1
ATOM 795 C CA . SER A 1 101 ? 3.269 -7.856 -4.567 1.00 88.06 101 SER A CA 1
ATOM 796 C C . SER A 1 101 ? 3.136 -6.561 -5.376 1.00 88.06 101 SER A C 1
ATOM 798 O O . SER A 1 101 ? 3.053 -6.611 -6.597 1.00 88.06 101 SER A O 1
ATOM 800 N N . LYS A 1 102 ? 3.157 -5.387 -4.720 1.00 85.81 102 LYS A N 1
ATOM 801 C CA . LYS A 1 102 ? 3.087 -4.072 -5.387 1.00 85.81 102 LYS A CA 1
ATOM 802 C C . LYS A 1 102 ? 1.921 -3.966 -6.380 1.00 85.81 102 LYS A C 1
ATOM 804 O O . LYS A 1 102 ? 2.048 -3.298 -7.410 1.00 85.81 102 LYS A O 1
ATOM 809 N N . LEU A 1 103 ? 0.800 -4.608 -6.034 1.00 87.12 103 LEU A N 1
ATOM 810 C CA . LEU A 1 103 ? -0.433 -4.603 -6.813 1.00 87.12 103 LEU A CA 1
ATOM 811 C C . LEU A 1 103 ? -0.902 -3.168 -7.101 1.00 87.12 103 LEU A C 1
ATOM 813 O O . LEU A 1 103 ? -0.666 -2.259 -6.291 1.00 87.12 103 LEU A O 1
ATOM 817 N N . PRO A 1 104 ? -1.536 -2.938 -8.262 1.00 85.44 104 PRO A N 1
ATOM 818 C CA . PRO A 1 104 ? -2.114 -1.643 -8.583 1.00 85.44 104 PRO A CA 1
ATOM 819 C C . PRO A 1 104 ? -3.251 -1.304 -7.613 1.00 85.44 104 PRO A C 1
ATOM 821 O O . PRO A 1 104 ? -3.963 -2.179 -7.137 1.00 85.44 104 PRO A O 1
ATOM 824 N N . TYR A 1 105 ? -3.415 -0.017 -7.332 1.00 84.12 105 TYR A N 1
ATOM 825 C CA . TYR A 1 105 ? -4.573 0.514 -6.625 1.00 84.12 105 TYR A CA 1
ATOM 826 C C . TYR A 1 105 ? -5.634 0.892 -7.663 1.00 84.12 105 TYR A C 1
ATOM 828 O O . TYR A 1 105 ? -5.397 1.793 -8.474 1.00 84.12 105 TYR A O 1
ATOM 836 N N . ARG A 1 106 ? -6.789 0.223 -7.636 1.00 82.31 106 ARG A N 1
ATOM 837 C CA . ARG A 1 106 ? -7.916 0.446 -8.557 1.00 82.31 106 ARG A CA 1
ATOM 838 C C . ARG A 1 106 ? -9.126 0.947 -7.780 1.00 82.31 106 ARG A C 1
ATOM 840 O O . ARG A 1 106 ? -9.456 0.417 -6.725 1.00 82.31 106 ARG A O 1
ATOM 847 N N . SER A 1 107 ? -9.736 2.021 -8.266 1.00 70.75 107 SER A N 1
ATOM 848 C CA . SER A 1 107 ? -10.906 2.654 -7.639 1.00 70.75 107 SER A CA 1
ATOM 849 C C . SER A 1 107 ? -11.907 3.142 -8.688 1.00 70.75 107 SER A C 1
ATOM 851 O O . SER A 1 107 ? -12.573 4.165 -8.500 1.00 70.75 107 SER A O 1
ATOM 853 N N . ASP A 1 108 ? -11.885 2.514 -9.856 1.00 64.00 108 ASP A N 1
ATOM 854 C CA . ASP A 1 108 ? -12.645 2.869 -11.047 1.00 64.00 108 ASP A CA 1
ATOM 855 C C . ASP A 1 108 ? -14.107 2.400 -10.991 1.00 64.00 108 ASP A C 1
ATOM 857 O O . ASP A 1 108 ? -14.899 2.863 -11.812 1.00 64.00 108 ASP A O 1
ATOM 861 N N . ASN A 1 109 ? -14.512 1.638 -9.962 1.00 57.12 109 ASN A N 1
ATOM 862 C CA . ASN A 1 109 ? -15.876 1.132 -9.758 1.00 57.12 109 ASN A CA 1
ATOM 863 C C . ASN A 1 109 ? -16.449 0.427 -11.007 1.00 57.12 109 ASN A C 1
ATOM 865 O O . ASN A 1 109 ? -17.664 0.471 -11.241 1.00 57.12 109 ASN A O 1
ATOM 869 N N . GLU A 1 110 ? -15.605 -0.176 -11.849 1.00 58.16 110 GLU A N 1
ATOM 870 C CA . GLU A 1 110 ? -16.080 -0.928 -13.009 1.00 58.16 110 GLU A CA 1
ATOM 871 C C . GLU A 1 110 ? -16.692 -2.254 -12.539 1.00 58.16 110 GLU A C 1
ATOM 873 O O . GLU A 1 110 ? -16.142 -2.959 -11.703 1.00 58.16 110 GLU A O 1
ATOM 878 N N . ALA A 1 111 ? -17.874 -2.604 -13.051 1.00 51.22 111 ALA A N 1
ATOM 879 C CA . ALA A 1 111 ? -18.612 -3.775 -12.566 1.00 51.22 111 ALA A CA 1
ATOM 880 C C . ALA A 1 111 ? -17.889 -5.114 -12.828 1.00 51.22 111 ALA A C 1
ATOM 882 O O . ALA A 1 111 ? -18.182 -6.100 -12.151 1.00 51.22 111 ALA A O 1
ATOM 883 N N . ASP A 1 112 ? -16.969 -5.132 -13.796 1.00 55.25 112 ASP A N 1
ATOM 884 C CA . ASP A 1 112 ? -16.231 -6.318 -14.234 1.00 55.25 112 ASP A CA 1
ATOM 885 C C . ASP A 1 112 ? -14.842 -6.452 -13.567 1.00 55.25 112 ASP A C 1
ATOM 887 O O . ASP A 1 112 ? -14.215 -7.504 -13.698 1.00 55.25 112 ASP A O 1
ATOM 891 N N . ASP A 1 113 ? -14.372 -5.428 -12.838 1.00 60.22 113 ASP A N 1
ATOM 892 C CA . ASP A 1 113 ? -13.081 -5.411 -12.131 1.00 60.22 113 ASP A CA 1
ATOM 893 C C . ASP A 1 113 ? -13.313 -4.933 -10.687 1.00 60.22 113 ASP A C 1
ATOM 895 O O . ASP A 1 113 ? -13.605 -3.754 -10.466 1.00 60.22 113 ASP A O 1
ATOM 899 N N . PRO A 1 114 ? -13.284 -5.830 -9.685 1.00 63.25 114 PRO A N 1
ATOM 900 C CA . PRO A 1 114 ? -13.558 -5.425 -8.319 1.00 63.25 114 PRO A CA 1
ATOM 901 C C . PRO A 1 114 ? -12.524 -4.393 -7.853 1.00 63.25 114 PRO A C 1
ATOM 903 O O . PRO A 1 114 ? -11.322 -4.547 -8.045 1.00 63.25 114 PRO A O 1
ATOM 906 N N . ASP A 1 115 ? -13.006 -3.329 -7.211 1.00 76.56 115 ASP A N 1
ATOM 907 C CA . ASP A 1 115 ? -12.158 -2.252 -6.704 1.00 76.56 115 ASP A CA 1
ATOM 908 C C . ASP A 1 115 ? -11.002 -2.794 -5.834 1.00 76.56 115 ASP A C 1
ATOM 910 O O . ASP A 1 115 ? -11.216 -3.378 -4.769 1.00 76.56 115 ASP A O 1
ATOM 914 N N . GLN A 1 116 ? -9.763 -2.522 -6.238 1.00 83.00 116 GLN A N 1
ATOM 915 C CA . GLN A 1 116 ? -8.552 -2.911 -5.512 1.00 83.00 116 GLN A CA 1
ATOM 916 C C . GLN A 1 116 ? -8.058 -1.747 -4.653 1.00 83.00 116 GLN A C 1
ATOM 918 O O . GLN A 1 116 ? -7.184 -0.967 -5.047 1.00 83.00 116 GLN A O 1
ATOM 923 N N . THR A 1 117 ? -8.641 -1.598 -3.466 1.00 86.88 117 THR A N 1
ATOM 924 C CA . THR A 1 117 ? -8.444 -0.411 -2.628 1.00 86.88 117 THR A CA 1
ATOM 925 C C . THR A 1 117 ? -7.802 -0.747 -1.288 1.00 86.88 117 THR A C 1
ATOM 927 O O . THR A 1 117 ? -7.416 -1.870 -0.968 1.00 86.88 117 THR A O 1
ATOM 930 N N . SER A 1 118 ? -7.736 0.267 -0.429 1.00 88.38 118 SER A N 1
ATOM 931 C CA . SER A 1 118 ? -7.371 0.103 0.969 1.00 88.38 118 SER A CA 1
ATOM 932 C C . SER A 1 118 ? -8.275 -0.864 1.741 1.00 88.38 118 SER A C 1
ATOM 934 O O . SER A 1 118 ? -7.820 -1.492 2.697 1.00 88.38 118 SER A O 1
ATOM 936 N N . ASN A 1 119 ? -9.549 -0.973 1.354 1.00 94.12 119 ASN A N 1
ATOM 937 C CA . ASN A 1 119 ? -10.501 -1.848 2.032 1.00 94.12 119 ASN A CA 1
ATOM 938 C C . ASN A 1 119 ? -10.259 -3.317 1.660 1.00 94.12 119 ASN A C 1
ATOM 940 O O . ASN A 1 119 ? -10.438 -4.178 2.521 1.00 94.12 119 ASN A O 1
ATOM 944 N N . SER A 1 120 ? -9.747 -3.598 0.456 1.00 95.06 120 SER A N 1
ATOM 945 C CA . SER A 1 120 ? -9.389 -4.955 0.026 1.00 95.06 120 SER A CA 1
ATOM 946 C C . SER A 1 120 ? -8.297 -5.564 0.917 1.00 95.06 120 SER A C 1
ATOM 948 O O . SER A 1 120 ? -8.334 -6.745 1.252 1.00 95.06 120 SER A O 1
ATOM 950 N N . ILE A 1 121 ? -7.378 -4.740 1.442 1.00 96.00 121 ILE A N 1
ATOM 951 C CA . ILE A 1 121 ? -6.385 -5.181 2.442 1.00 96.00 121 ILE A CA 1
ATOM 952 C C . ILE A 1 121 ? -7.052 -5.580 3.759 1.00 96.00 121 ILE A C 1
ATOM 954 O O . ILE A 1 121 ? -6.688 -6.591 4.357 1.00 96.00 121 ILE A O 1
ATOM 958 N N . THR A 1 122 ? -8.026 -4.792 4.225 1.00 97.00 122 THR A N 1
ATOM 959 C CA . THR A 1 122 ? -8.776 -5.116 5.449 1.00 97.00 122 THR A CA 1
ATOM 960 C C . THR A 1 122 ? -9.525 -6.433 5.271 1.00 97.00 122 THR A C 1
ATOM 962 O O . THR A 1 122 ? -9.477 -7.297 6.149 1.00 97.00 122 THR A O 1
ATOM 965 N N . ARG A 1 123 ? -10.165 -6.617 4.111 1.00 97.25 123 ARG A N 1
ATOM 966 C CA . ARG A 1 123 ? -10.855 -7.855 3.753 1.00 97.25 123 ARG A CA 1
ATOM 967 C C . ARG A 1 123 ? -9.900 -9.051 3.727 1.00 97.25 123 ARG A C 1
ATOM 969 O O . ARG A 1 123 ? -10.174 -10.043 4.400 1.00 97.25 123 ARG A O 1
ATOM 976 N N . ALA A 1 1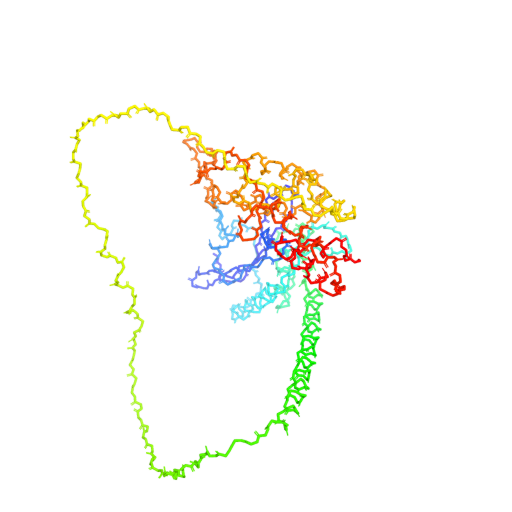24 ? -8.763 -8.929 3.043 1.00 97.62 124 ALA A N 1
ATOM 977 C CA . ALA A 1 124 ? -7.734 -9.964 2.964 1.00 97.62 124 ALA A CA 1
ATOM 978 C C . ALA A 1 124 ? -7.169 -10.344 4.343 1.00 97.62 124 ALA A C 1
ATOM 980 O O . ALA A 1 124 ? -7.003 -11.524 4.655 1.00 97.62 124 ALA A O 1
ATOM 981 N N . ALA A 1 125 ? -6.906 -9.353 5.199 1.00 98.06 125 ALA A N 1
ATOM 982 C CA . ALA A 1 125 ? -6.432 -9.582 6.558 1.00 98.06 125 ALA A CA 1
ATOM 983 C C . ALA A 1 125 ? -7.456 -10.374 7.391 1.00 98.06 125 ALA A C 1
ATOM 985 O O . ALA A 1 125 ? -7.088 -11.347 8.046 1.00 98.06 125 ALA A O 1
ATOM 986 N N . LEU A 1 126 ? -8.741 -10.012 7.336 1.00 98.44 126 LEU A N 1
ATOM 987 C CA . LEU A 1 126 ? -9.804 -10.758 8.021 1.00 98.44 126 LEU A CA 1
ATOM 988 C C . LEU A 1 126 ? -9.937 -12.195 7.492 1.00 98.44 126 LEU A C 1
ATOM 990 O O . LEU A 1 126 ? -10.071 -13.131 8.284 1.00 98.44 126 LEU A O 1
ATOM 994 N N . ASP A 1 127 ? -9.832 -12.392 6.178 1.00 98.12 127 ASP A N 1
ATOM 995 C CA . ASP A 1 127 ? -9.873 -13.724 5.565 1.00 98.12 127 ASP A CA 1
ATOM 996 C C . ASP A 1 127 ? -8.681 -14.600 5.968 1.00 98.12 127 ASP A C 1
ATOM 998 O O . ASP A 1 127 ? -8.847 -15.806 6.144 1.00 98.12 127 ASP A O 1
ATOM 1002 N N . ALA A 1 128 ? -7.508 -14.016 6.240 1.00 98.00 128 ALA A N 1
ATOM 1003 C CA . ALA A 1 128 ? -6.340 -14.756 6.729 1.00 98.00 128 ALA A CA 1
ATOM 1004 C C . ALA A 1 128 ? -6.583 -15.479 8.071 1.00 98.00 128 ALA A C 1
ATOM 1006 O O . ALA A 1 128 ? -5.846 -16.404 8.425 1.00 98.00 128 ALA A O 1
ATOM 1007 N N . ILE A 1 129 ? -7.615 -15.076 8.819 1.00 98.25 129 ILE A N 1
ATOM 1008 C CA . ILE A 1 129 ? -8.064 -15.752 10.043 1.00 98.25 129 ILE A CA 1
ATOM 1009 C C . ILE A 1 129 ? -9.480 -16.336 9.923 1.00 98.25 129 ILE A C 1
ATOM 1011 O O . ILE A 1 129 ? -10.060 -16.733 10.931 1.00 98.25 129 ILE A O 1
ATOM 1015 N N . ASN A 1 130 ? -10.034 -16.405 8.708 1.00 97.88 130 ASN A N 1
ATOM 1016 C CA . ASN A 1 130 ? -11.404 -16.837 8.420 1.00 97.88 130 ASN A CA 1
ATOM 1017 C C . ASN A 1 130 ? -12.475 -16.051 9.202 1.00 97.88 130 ASN A C 1
ATOM 1019 O O . ASN A 1 130 ? -13.469 -16.626 9.652 1.00 97.88 130 ASN A O 1
ATOM 1023 N N . TYR A 1 131 ? -12.275 -14.743 9.402 1.00 98.25 131 TYR A N 1
ATOM 1024 C CA . TYR A 1 131 ? -13.234 -13.901 10.114 1.00 98.25 131 TYR A CA 1
ATOM 1025 C C . TYR A 1 131 ? -14.218 -13.244 9.128 1.00 98.25 131 TYR A C 1
ATOM 1027 O O . TYR A 1 131 ? -13.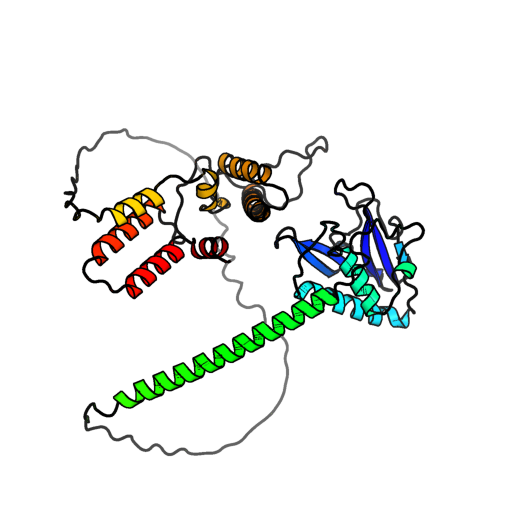789 -12.465 8.276 1.00 98.25 131 TYR A O 1
ATOM 1035 N N . PRO A 1 132 ? -15.537 -13.504 9.232 1.00 97.00 132 PRO A N 1
ATOM 1036 C CA . PRO A 1 132 ? -16.523 -12.934 8.312 1.00 97.00 132 PRO A CA 1
ATOM 1037 C C . PRO A 1 132 ? -16.585 -11.407 8.411 1.00 97.00 132 PRO A C 1
ATOM 1039 O O . PRO A 1 132 ? -16.704 -10.861 9.515 1.00 97.00 132 PRO A O 1
ATOM 1042 N N . ILE A 1 133 ? -16.556 -10.714 7.269 1.00 95.38 133 ILE A N 1
ATOM 1043 C CA . ILE A 1 133 ? -16.564 -9.245 7.231 1.00 95.38 133 ILE A CA 1
ATOM 1044 C C . ILE A 1 133 ? -17.816 -8.665 7.897 1.00 95.38 133 ILE A C 1
ATOM 1046 O O . ILE A 1 133 ? -17.718 -7.719 8.673 1.00 95.38 133 ILE A O 1
ATOM 1050 N N . GLU A 1 134 ? -18.979 -9.290 7.727 1.00 95.31 134 GLU A N 1
ATOM 1051 C CA . GLU A 1 134 ? -20.259 -8.848 8.295 1.00 95.31 134 GLU A CA 1
ATOM 1052 C C . GLU A 1 134 ? -20.225 -8.841 9.830 1.00 95.31 134 GLU A C 1
ATOM 1054 O O . GLU A 1 134 ? -20.864 -8.019 10.490 1.00 95.31 134 GLU A O 1
ATOM 1059 N N . LYS A 1 135 ? -19.4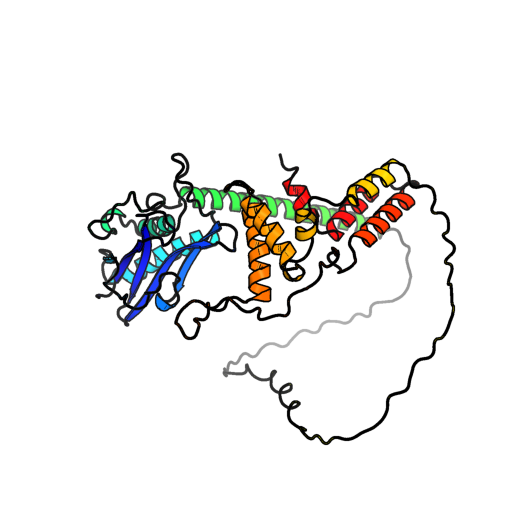29 -9.737 10.429 1.00 97.12 135 LYS A N 1
ATOM 1060 C CA . LYS A 1 135 ? -19.207 -9.763 11.878 1.00 97.12 135 LYS A CA 1
ATOM 1061 C C . LYS A 1 135 ? -18.204 -8.708 12.332 1.00 97.12 135 LYS A C 1
ATOM 1063 O O . LYS A 1 135 ? -18.211 -8.374 13.516 1.00 97.12 135 LYS A O 1
ATOM 1068 N N . ALA A 1 136 ? -17.365 -8.183 11.443 1.00 97.38 136 ALA A N 1
ATOM 1069 C CA . ALA A 1 136 ? -16.342 -7.187 11.753 1.00 97.38 136 ALA A CA 1
ATOM 1070 C C . ALA A 1 136 ? -16.859 -5.748 11.631 1.00 97.38 136 ALA A C 1
ATOM 1072 O O . ALA A 1 136 ? -16.332 -4.863 12.296 1.00 97.38 136 ALA A O 1
ATOM 1073 N N . LEU A 1 137 ? -17.904 -5.508 10.833 1.00 96.69 137 LEU A N 1
ATOM 1074 C CA . LEU A 1 137 ? -18.424 -4.161 10.603 1.00 96.69 137 LEU A CA 1
ATOM 1075 C C . LEU A 1 137 ? -19.094 -3.559 11.857 1.00 96.69 137 LEU A C 1
ATOM 1077 O O . LEU A 1 137 ? -19.926 -4.237 12.483 1.00 96.69 137 LEU A O 1
ATOM 1081 N N . PRO A 1 138 ? -18.775 -2.297 12.218 1.00 95.50 138 PRO A N 1
ATOM 1082 C CA . PRO A 1 138 ? -19.521 -1.510 13.196 1.00 95.50 138 PRO A CA 1
ATOM 1083 C C . PRO A 1 138 ? -21.006 -1.427 12.844 1.00 95.50 138 PRO A C 1
ATOM 1085 O O . PRO A 1 138 ? -21.385 -1.449 11.671 1.00 95.50 138 PRO A O 1
ATOM 1088 N N . GLU A 1 139 ? -21.850 -1.311 13.865 1.00 93.19 139 GLU A N 1
ATOM 1089 C CA . GLU A 1 139 ? -23.298 -1.204 13.683 1.00 93.19 139 GLU A CA 1
ATOM 1090 C C . GLU A 1 139 ? -23.665 -0.009 12.787 1.00 93.19 139 GLU A C 1
ATOM 1092 O O . GLU A 1 139 ? -23.081 1.068 12.898 1.00 93.19 139 GLU A O 1
ATOM 1097 N N . GLY A 1 140 ? -24.614 -0.214 11.868 1.00 91.12 140 GLY A N 1
ATOM 1098 C CA . GLY A 1 140 ? -25.057 0.814 10.920 1.00 91.12 140 GLY A CA 1
ATOM 1099 C C . GLY A 1 140 ? -24.100 1.084 9.752 1.00 91.12 140 GLY A C 1
ATOM 1100 O O . GLY A 1 140 ? -24.365 1.986 8.960 1.00 91.12 140 GLY A O 1
ATOM 1101 N N . THR A 1 141 ? -23.008 0.325 9.617 1.00 93.06 141 THR A N 1
ATOM 1102 C CA . THR A 1 141 ? -22.111 0.446 8.460 1.00 93.06 141 THR A CA 1
ATOM 1103 C C . THR A 1 141 ? -22.748 -0.162 7.216 1.00 93.06 141 THR A C 1
ATOM 1105 O O . THR A 1 141 ? -23.102 -1.340 7.206 1.00 93.06 141 THR A O 1
ATOM 1108 N N . ASP A 1 142 ? -22.828 0.631 6.150 1.00 91.81 142 ASP A N 1
ATOM 1109 C CA . ASP A 1 142 ? -23.211 0.169 4.820 1.00 91.81 142 ASP A CA 1
ATOM 1110 C C . ASP A 1 142 ? -21.977 -0.349 4.061 1.00 91.81 142 ASP A C 1
ATOM 1112 O O . ASP A 1 142 ? -21.062 0.415 3.740 1.00 91.81 142 ASP A O 1
ATOM 1116 N N . ILE A 1 143 ? -21.950 -1.656 3.786 1.00 90.75 143 ILE A N 1
ATOM 1117 C CA . ILE A 1 143 ? -20.841 -2.319 3.089 1.00 90.75 143 ILE A CA 1
ATOM 1118 C C . ILE A 1 143 ? -20.695 -1.835 1.639 1.00 90.75 143 ILE A C 1
ATOM 1120 O O . ILE A 1 143 ? -19.589 -1.834 1.102 1.00 90.75 143 ILE A O 1
ATOM 1124 N N . ASP A 1 144 ? -21.777 -1.364 1.012 1.00 88.94 144 ASP A N 1
ATOM 1125 C CA . ASP A 1 144 ? -21.745 -0.856 -0.364 1.00 88.94 144 ASP A CA 1
ATOM 1126 C C . ASP A 1 144 ? -21.087 0.530 -0.447 1.00 88.94 144 ASP A C 1
ATOM 1128 O O . ASP A 1 144 ? -20.694 0.987 -1.520 1.00 88.94 144 ASP A O 1
ATOM 1132 N N . LYS A 1 145 ? -20.887 1.190 0.700 1.00 90.06 145 LYS A N 1
ATOM 1133 C CA . LYS A 1 145 ? -20.113 2.433 0.822 1.00 90.06 145 LYS A CA 1
ATOM 1134 C C . LYS A 1 145 ? -18.634 2.186 1.114 1.00 90.06 145 LYS A C 1
ATOM 1136 O O . LYS A 1 145 ? -17.906 3.136 1.398 1.00 90.06 145 LYS A O 1
ATOM 1141 N N . MET A 1 146 ? -18.169 0.942 1.035 1.00 90.75 146 MET A N 1
ATOM 1142 C CA . MET A 1 146 ? -16.778 0.559 1.269 1.00 90.75 146 MET A CA 1
ATOM 1143 C C . MET A 1 146 ? -16.175 -0.083 0.005 1.00 90.75 146 MET A C 1
ATOM 1145 O O . MET A 1 146 ? -15.980 -1.298 -0.020 1.00 90.75 146 MET A O 1
ATOM 1149 N N . PRO A 1 147 ? -15.845 0.704 -1.040 1.00 87.50 147 PRO A N 1
ATOM 1150 C CA . PRO A 1 147 ? -15.235 0.192 -2.273 1.00 87.50 147 PRO A CA 1
ATOM 1151 C C . PRO A 1 147 ? -14.071 -0.754 -1.982 1.00 87.50 147 PRO A C 1
ATOM 1153 O O . PRO A 1 147 ? -13.229 -0.432 -1.144 1.00 87.50 147 PRO A O 1
ATOM 1156 N N . GLY A 1 148 ? -14.047 -1.920 -2.622 1.00 89.25 148 GLY A N 1
ATOM 1157 C CA . GLY A 1 148 ? -13.027 -2.962 -2.455 1.00 89.25 148 GLY A CA 1
ATOM 1158 C C . GLY A 1 148 ? -13.153 -3.860 -1.224 1.00 89.25 148 GLY A C 1
ATOM 1159 O O . GLY A 1 148 ? -12.478 -4.875 -1.142 1.00 89.25 148 GLY A O 1
ATOM 1160 N N . ILE A 1 149 ? -14.061 -3.594 -0.277 1.00 92.56 149 ILE A N 1
ATOM 1161 C CA . ILE A 1 149 ? -14.207 -4.458 0.914 1.00 92.56 149 ILE A CA 1
ATOM 1162 C C . ILE A 1 149 ? -14.700 -5.879 0.588 1.00 92.56 149 ILE A C 1
ATOM 1164 O O . ILE A 1 149 ? -14.614 -6.769 1.429 1.00 92.56 149 ILE A O 1
ATOM 1168 N N . LYS A 1 150 ? -15.267 -6.096 -0.604 1.00 90.75 150 LYS A N 1
ATOM 1169 C CA . LYS A 1 150 ? -15.730 -7.414 -1.069 1.00 90.75 150 LYS A CA 1
ATOM 1170 C C . LYS A 1 150 ? -14.620 -8.215 -1.751 1.00 90.75 150 LYS A C 1
ATOM 1172 O O . LYS A 1 150 ? -14.770 -9.422 -1.907 1.00 90.75 150 LYS A O 1
ATOM 1177 N N . ASP A 1 151 ? -13.525 -7.557 -2.108 1.00 91.25 151 ASP A N 1
ATOM 1178 C CA . ASP A 1 151 ? -12.358 -8.153 -2.739 1.00 91.25 151 ASP A CA 1
ATOM 1179 C C . ASP A 1 151 ? -11.274 -8.433 -1.693 1.00 91.25 151 ASP A C 1
ATOM 1181 O O . ASP A 1 151 ? -10.979 -7.598 -0.843 1.00 91.25 151 ASP A O 1
ATOM 1185 N N . ASN A 1 152 ? -10.700 -9.631 -1.721 1.00 92.38 152 ASN A N 1
ATOM 1186 C CA . ASN A 1 152 ? -9.637 -10.046 -0.810 1.00 92.38 152 ASN A CA 1
ATOM 1187 C C . ASN A 1 152 ? -8.269 -10.173 -1.496 1.00 92.38 152 ASN A C 1
ATOM 1189 O O . ASN A 1 152 ? -7.325 -10.642 -0.856 1.00 92.38 152 ASN A O 1
ATOM 1193 N N . LEU A 1 153 ? -8.159 -9.751 -2.760 1.00 92.62 153 LEU A N 1
ATOM 1194 C CA . LEU A 1 153 ? -6.943 -9.754 -3.573 1.00 92.62 153 LEU A CA 1
ATOM 1195 C C . LEU A 1 153 ? -6.341 -11.148 -3.818 1.00 92.62 153 LEU A C 1
ATOM 1197 O O . LEU A 1 153 ? -5.198 -11.252 -4.263 1.00 92.62 153 LEU A O 1
ATOM 1201 N N . GLU A 1 154 ? -7.029 -12.243 -3.475 1.00 92.56 154 GLU A N 1
ATOM 1202 C CA . GLU A 1 154 ? -6.415 -13.576 -3.530 1.00 92.56 154 GLU A CA 1
ATOM 1203 C C . GLU A 1 154 ? -6.170 -14.028 -4.975 1.00 92.56 154 GLU A C 1
ATOM 1205 O O . GLU A 1 154 ? -5.145 -14.658 -5.257 1.00 92.56 154 GLU A O 1
ATOM 1210 N N . ASP A 1 155 ? -7.065 -13.674 -5.898 1.00 90.00 155 ASP A N 1
ATOM 1211 C CA . ASP A 1 155 ? -6.913 -13.994 -7.315 1.00 90.00 155 ASP A CA 1
ATOM 1212 C C . ASP A 1 155 ? -5.728 -13.237 -7.930 1.00 90.00 155 ASP A C 1
ATOM 1214 O O . ASP A 1 155 ? -4.918 -13.833 -8.642 1.00 90.00 155 ASP A O 1
ATOM 1218 N N . GLU A 1 156 ? -5.546 -11.965 -7.593 1.00 89.69 156 GLU A N 1
ATOM 1219 C CA . GLU A 1 156 ? -4.456 -11.134 -8.101 1.00 89.69 156 GLU A CA 1
ATOM 1220 C C . GLU A 1 156 ? -3.126 -11.476 -7.447 1.00 89.69 156 GLU A C 1
ATOM 1222 O O . GLU A 1 156 ? -2.098 -11.523 -8.125 1.00 89.69 156 GLU A O 1
ATOM 1227 N N . LEU A 1 157 ? -3.128 -11.814 -6.156 1.00 90.31 157 LEU A N 1
ATOM 1228 C CA . LEU A 1 157 ? -1.957 -12.384 -5.496 1.00 90.31 157 LEU A CA 1
ATOM 1229 C C . LEU A 1 157 ? -1.562 -13.723 -6.119 1.00 90.31 157 LEU A C 1
ATOM 1231 O O . LEU A 1 157 ? -0.370 -14.014 -6.238 1.00 90.31 157 LEU A O 1
ATOM 1235 N N . ARG A 1 158 ? -2.527 -14.571 -6.500 1.00 92.44 158 ARG A N 1
ATOM 1236 C CA . ARG A 1 158 ? -2.245 -15.830 -7.205 1.00 92.44 158 ARG A CA 1
ATOM 1237 C C . ARG A 1 158 ? -1.621 -15.555 -8.573 1.00 92.44 158 ARG A C 1
ATOM 1239 O O . ARG A 1 158 ? -0.529 -16.053 -8.830 1.00 92.44 158 ARG A O 1
ATOM 1246 N N . GLN A 1 159 ? -2.242 -14.707 -9.391 1.00 89.06 159 GLN A N 1
ATOM 1247 C CA . GLN A 1 159 ? -1.719 -14.337 -10.712 1.00 89.06 159 GLN A CA 1
ATOM 1248 C C . GLN A 1 159 ? -0.316 -13.719 -10.625 1.00 89.06 159 GLN A C 1
ATOM 1250 O O . GLN A 1 159 ? 0.576 -14.076 -11.393 1.00 89.06 159 GLN A O 1
ATOM 1255 N N . HIS A 1 160 ? -0.082 -12.834 -9.653 1.00 86.94 160 HIS A N 1
ATOM 1256 C CA . HIS A 1 160 ? 1.230 -12.227 -9.441 1.00 86.94 160 HIS A CA 1
ATOM 1257 C C . HIS A 1 160 ? 2.287 -13.269 -9.040 1.00 86.94 160 HIS A C 1
ATOM 1259 O O . HIS A 1 160 ? 3.427 -13.205 -9.503 1.00 86.94 160 HIS A O 1
ATOM 1265 N N . ARG A 1 161 ? 1.934 -14.245 -8.189 1.00 89.25 161 ARG A N 1
ATOM 1266 C CA . ARG A 1 161 ? 2.832 -15.353 -7.813 1.00 89.25 161 ARG A CA 1
ATOM 1267 C C . ARG A 1 161 ? 3.186 -16.223 -9.020 1.00 89.25 161 ARG A C 1
ATOM 1269 O O . ARG A 1 161 ? 4.366 -16.499 -9.223 1.00 89.25 161 ARG A O 1
ATOM 1276 N N . GLU A 1 162 ? 2.196 -16.591 -9.828 1.00 93.00 162 GLU A N 1
ATOM 1277 C CA . GLU A 1 162 ? 2.388 -17.384 -11.050 1.00 93.00 162 GLU A CA 1
ATOM 1278 C C . GLU A 1 162 ? 3.289 -16.658 -12.061 1.00 93.00 162 GLU A C 1
ATOM 1280 O O . GLU A 1 162 ? 4.227 -17.251 -12.599 1.00 93.00 162 GLU A O 1
ATOM 1285 N N . GLN A 1 163 ? 3.071 -15.356 -12.270 1.00 88.25 163 GLN A N 1
ATOM 1286 C CA . GLN A 1 163 ? 3.911 -14.558 -13.162 1.00 88.25 163 GLN A CA 1
ATOM 1287 C C . GLN A 1 163 ? 5.349 -14.437 -12.637 1.00 88.25 163 GLN A C 1
ATOM 1289 O O . GLN A 1 163 ? 6.296 -14.642 -13.393 1.00 88.25 163 GLN A O 1
ATOM 1294 N N . ALA A 1 164 ? 5.533 -14.175 -11.340 1.00 86.81 164 ALA A N 1
ATOM 1295 C CA . ALA A 1 164 ? 6.863 -14.086 -10.739 1.00 86.81 164 ALA A CA 1
ATOM 1296 C C . ALA A 1 164 ? 7.636 -15.417 -10.814 1.00 86.81 164 ALA A C 1
ATOM 1298 O O . ALA A 1 164 ? 8.860 -15.424 -10.970 1.00 86.81 164 ALA A O 1
ATOM 1299 N N . GLU A 1 165 ? 6.940 -16.553 -10.709 1.00 93.25 165 GLU A N 1
ATOM 1300 C CA . GLU A 1 165 ? 7.535 -17.876 -10.899 1.00 93.25 165 GLU A CA 1
ATOM 1301 C C . GLU A 1 165 ? 7.971 -18.093 -12.351 1.00 93.25 165 GLU A C 1
ATOM 1303 O O . GLU A 1 165 ? 9.098 -18.537 -12.590 1.00 93.25 165 GLU A O 1
ATOM 1308 N N . LYS A 1 166 ? 7.122 -17.714 -13.312 1.00 93.81 166 LYS A N 1
ATOM 1309 C CA . LYS A 1 166 ? 7.440 -17.778 -14.740 1.00 93.81 166 LYS A CA 1
ATOM 1310 C C . LYS A 1 166 ? 8.665 -16.929 -15.087 1.00 93.81 166 LYS A C 1
ATOM 1312 O O . LYS A 1 166 ? 9.615 -17.453 -15.666 1.00 93.81 166 LYS A O 1
ATOM 1317 N N . ASP A 1 167 ? 8.697 -15.673 -14.648 1.00 91.31 167 ASP A N 1
ATOM 1318 C CA . ASP A 1 167 ? 9.823 -14.760 -14.883 1.00 91.31 167 ASP A CA 1
ATOM 1319 C C . ASP A 1 167 ? 11.127 -15.316 -14.289 1.00 91.31 167 ASP A C 1
ATOM 1321 O O . ASP A 1 167 ? 12.201 -15.242 -14.891 1.00 91.31 167 ASP A O 1
ATOM 1325 N N . ARG A 1 168 ? 11.046 -15.926 -13.099 1.00 94.00 168 ARG A N 1
ATOM 1326 C CA . ARG A 1 168 ? 12.197 -16.564 -12.452 1.00 94.00 168 ARG A CA 1
ATOM 1327 C C . ARG A 1 168 ? 12.686 -17.783 -13.232 1.00 94.00 168 ARG A C 1
ATOM 1329 O O . ARG A 1 168 ? 13.899 -17.978 -13.327 1.00 94.00 168 ARG A O 1
ATOM 1336 N N . ALA A 1 169 ? 11.779 -18.605 -13.754 1.00 95.81 169 ALA A N 1
ATOM 1337 C CA . ALA A 1 169 ? 12.127 -19.768 -14.563 1.00 95.81 169 ALA A CA 1
ATOM 1338 C C . ALA A 1 169 ? 12.820 -19.345 -15.869 1.00 95.81 169 ALA A C 1
ATOM 1340 O O . ALA A 1 169 ? 13.888 -19.871 -16.189 1.00 95.81 169 ALA A O 1
ATOM 1341 N N . GLU A 1 170 ? 12.279 -18.338 -16.558 1.00 95.75 170 GLU A N 1
ATOM 1342 C CA . GLU A 1 170 ? 12.865 -17.768 -17.777 1.00 95.75 170 GLU A CA 1
ATOM 1343 C C . GLU A 1 170 ? 14.258 -17.174 -17.510 1.00 95.75 170 GLU A C 1
ATOM 1345 O O . GLU A 1 170 ? 15.212 -17.470 -18.232 1.00 95.75 170 GLU A O 1
ATOM 1350 N N . ALA A 1 171 ? 14.427 -16.419 -16.419 1.00 94.56 171 ALA A N 1
ATOM 1351 C CA . ALA A 1 171 ? 15.725 -15.866 -16.030 1.00 94.56 171 ALA A CA 1
ATOM 1352 C C . ALA A 1 171 ? 16.767 -16.956 -15.711 1.00 94.56 171 ALA A C 1
ATOM 1354 O O . ALA A 1 171 ? 17.942 -16.821 -16.058 1.00 94.56 171 ALA A O 1
ATOM 1355 N N . GLN A 1 172 ? 16.356 -18.052 -15.064 1.00 96.44 172 GLN A N 1
ATOM 1356 C CA . GLN A 1 172 ? 17.239 -19.190 -14.795 1.00 96.44 172 GLN A CA 1
ATOM 1357 C C . GLN A 1 172 ? 17.629 -19.941 -16.069 1.00 96.44 172 GLN A C 1
ATOM 1359 O O . GLN A 1 172 ? 18.764 -20.407 -16.175 1.00 96.44 172 GLN A O 1
ATOM 1364 N N . GLU A 1 173 ? 16.710 -20.082 -17.025 1.00 96.69 173 GLU A N 1
ATOM 1365 C CA . GLU A 1 173 ? 17.008 -20.688 -18.321 1.00 96.69 173 GLU A CA 1
ATOM 1366 C C . GLU A 1 173 ? 17.987 -19.823 -19.120 1.00 96.69 173 GLU A C 1
ATOM 1368 O O . GLU A 1 173 ? 18.978 -20.345 -19.635 1.00 96.69 173 GLU A O 1
ATOM 1373 N N . GLN A 1 174 ? 17.767 -18.507 -19.161 1.00 94.94 174 GLN A N 1
ATOM 1374 C CA . GLN A 1 174 ? 18.673 -17.583 -19.837 1.00 94.94 174 GLN A CA 1
ATOM 1375 C C . GLN A 1 174 ? 20.072 -17.612 -19.210 1.00 94.94 174 GLN A C 1
ATOM 1377 O O . GLN A 1 174 ? 21.054 -17.792 -19.922 1.00 94.94 174 GLN A O 1
ATOM 1382 N N . ALA A 1 175 ? 20.172 -17.575 -17.878 1.00 96.69 175 ALA A N 1
ATOM 1383 C CA . ALA A 1 175 ? 21.459 -17.662 -17.189 1.00 96.69 175 ALA A CA 1
ATOM 1384 C C . ALA A 1 175 ? 22.214 -18.973 -17.485 1.00 96.69 175 ALA A C 1
ATOM 1386 O O . ALA A 1 175 ? 23.444 -18.978 -17.537 1.00 96.69 175 ALA A O 1
ATOM 1387 N N . LYS A 1 176 ? 21.503 -20.092 -17.695 1.00 97.25 176 LYS A N 1
ATOM 1388 C CA . LYS A 1 176 ? 22.120 -21.360 -18.121 1.00 97.25 176 LYS A CA 1
ATOM 1389 C C . LYS A 1 176 ? 22.646 -21.286 -19.554 1.00 97.25 176 LYS A C 1
ATOM 1391 O O . LYS A 1 176 ? 23.744 -21.779 -19.798 1.00 97.25 176 LYS A O 1
ATOM 1396 N N . LYS A 1 177 ? 21.893 -20.673 -20.476 1.00 96.81 177 LYS A N 1
ATOM 1397 C CA . LYS A 1 177 ? 22.331 -20.458 -21.867 1.00 96.81 177 LYS A CA 1
ATOM 1398 C C . LYS A 1 177 ? 23.586 -19.589 -21.912 1.00 96.81 177 LYS A C 1
ATOM 1400 O O . LYS A 1 177 ? 24.569 -20.002 -22.518 1.00 96.81 177 LYS A O 1
ATOM 1405 N N . ASP A 1 178 ? 23.591 -18.482 -21.173 1.00 96.25 178 ASP A N 1
ATOM 1406 C CA . ASP A 1 178 ? 24.735 -17.568 -21.090 1.00 96.25 178 ASP A CA 1
ATOM 1407 C C . ASP A 1 178 ? 25.982 -18.270 -20.515 1.00 96.25 178 ASP A C 1
ATOM 1409 O O . ASP A 1 178 ? 27.098 -18.079 -20.996 1.00 96.25 178 ASP A O 1
ATOM 1413 N N . GLN A 1 179 ? 25.812 -19.128 -19.499 1.00 95.69 179 GLN A N 1
ATOM 1414 C CA . GLN A 1 179 ? 26.914 -19.930 -18.950 1.00 95.69 179 GLN A CA 1
ATOM 1415 C C . GLN A 1 179 ? 27.452 -20.964 -19.946 1.00 95.69 179 GLN A C 1
ATOM 1417 O O . GLN A 1 179 ? 28.660 -21.209 -19.979 1.00 95.69 179 GLN A O 1
ATOM 1422 N N . GLU A 1 180 ? 26.581 -21.596 -20.736 1.00 95.69 180 GLU A N 1
ATOM 1423 C CA . GLU A 1 180 ? 26.998 -22.563 -21.752 1.00 95.69 180 GLU A CA 1
ATOM 1424 C C . GLU A 1 180 ? 27.732 -21.882 -22.914 1.00 95.69 180 GLU A C 1
ATOM 1426 O O . GLU A 1 180 ? 28.756 -22.396 -23.365 1.00 95.69 180 GLU A O 1
ATOM 1431 N N . GLU A 1 181 ? 27.249 -20.723 -23.363 1.00 94.88 181 GLU A N 1
ATOM 1432 C CA . GLU A 1 181 ? 27.891 -19.899 -24.392 1.00 94.88 181 GLU A CA 1
ATOM 1433 C C . GLU A 1 181 ? 29.270 -19.419 -23.925 1.00 94.88 181 GLU A C 1
ATOM 1435 O O . GLU A 1 181 ? 30.271 -19.707 -24.576 1.00 94.88 181 GLU A O 1
ATOM 1440 N N . ALA A 1 182 ? 29.366 -18.863 -22.713 1.00 93.12 182 ALA A N 1
ATOM 1441 C CA . ALA A 1 182 ? 30.648 -18.464 -22.129 1.00 93.12 182 ALA A CA 1
ATOM 1442 C C . ALA A 1 182 ? 31.633 -19.641 -21.971 1.00 93.12 182 ALA A C 1
ATOM 1444 O O . ALA A 1 182 ? 32.852 -19.459 -22.052 1.00 93.12 182 ALA A O 1
ATOM 1445 N N . ARG A 1 183 ? 31.131 -20.864 -21.737 1.00 94.75 183 ARG A N 1
ATOM 1446 C CA . ARG A 1 183 ? 31.969 -22.071 -21.716 1.00 94.75 183 ARG A CA 1
ATOM 1447 C C . ARG A 1 183 ? 32.498 -22.406 -23.112 1.00 94.75 183 ARG A C 1
ATOM 1449 O O . ARG A 1 183 ? 33.688 -22.691 -23.224 1.00 94.75 183 ARG A O 1
ATOM 1456 N N . LYS A 1 184 ? 31.648 -22.356 -24.143 1.00 93.19 184 LYS A N 1
ATOM 1457 C CA . LYS A 1 184 ? 32.043 -22.600 -25.543 1.00 93.19 184 LYS A CA 1
ATOM 1458 C C . LYS A 1 184 ? 33.087 -21.585 -26.005 1.00 93.19 184 LYS A C 1
ATOM 1460 O O . LYS A 1 184 ? 34.142 -21.994 -26.478 1.00 93.19 184 LYS A O 1
ATOM 1465 N N . ASP A 1 185 ? 32.873 -20.301 -25.731 1.00 90.75 185 ASP A N 1
ATOM 1466 C CA . ASP A 1 185 ? 33.827 -19.236 -26.066 1.00 90.75 185 ASP A CA 1
ATOM 1467 C C . ASP A 1 185 ? 35.200 -19.463 -25.417 1.00 90.75 185 ASP A C 1
ATOM 1469 O O . ASP A 1 185 ? 36.248 -19.241 -26.029 1.00 90.75 185 ASP A O 1
ATOM 1473 N N . ARG A 1 186 ? 35.223 -19.948 -24.168 1.00 86.81 186 ARG A N 1
ATOM 1474 C CA . ARG A 1 186 ? 36.472 -20.270 -23.464 1.00 86.81 186 ARG A CA 1
ATOM 1475 C C . ARG A 1 186 ? 37.182 -21.487 -24.057 1.00 86.81 186 ARG A C 1
ATOM 1477 O O . ARG A 1 186 ? 38.413 -21.504 -24.089 1.00 86.81 186 ARG A O 1
ATOM 1484 N N . GLU A 1 187 ? 36.438 -22.499 -24.491 1.00 84.19 187 GLU A N 1
ATOM 1485 C CA . GLU A 1 187 ? 36.991 -23.678 -25.168 1.00 84.19 187 GLU A CA 1
ATOM 1486 C C . GLU A 1 187 ? 37.571 -23.304 -26.543 1.00 84.19 187 GLU A C 1
ATOM 1488 O O . GLU A 1 187 ? 38.694 -23.704 -26.859 1.00 84.19 187 GLU A O 1
ATOM 1493 N N . GLU A 1 188 ? 36.883 -22.455 -27.312 1.00 80.62 188 GLU A N 1
ATOM 1494 C CA . GLU A 1 188 ? 37.364 -21.943 -28.603 1.00 80.62 188 GLU A CA 1
ATOM 1495 C C . GLU A 1 188 ? 38.599 -21.039 -28.449 1.00 80.62 188 GLU A C 1
ATOM 1497 O O . GLU A 1 188 ? 39.589 -21.204 -29.168 1.00 80.62 188 GLU A O 1
ATOM 1502 N N . ALA A 1 189 ? 38.609 -20.144 -27.455 1.00 74.31 189 ALA A N 1
ATOM 1503 C CA . ALA A 1 189 ? 39.772 -19.309 -27.150 1.00 74.31 189 ALA A CA 1
ATOM 1504 C C . ALA A 1 189 ? 40.970 -20.127 -26.620 1.00 74.31 189 ALA A C 1
ATOM 1506 O O . ALA A 1 189 ? 42.124 -19.804 -26.908 1.00 74.31 189 ALA A O 1
ATOM 1507 N N . GLY A 1 190 ? 40.717 -21.209 -25.874 1.00 61.19 190 GLY A N 1
ATOM 1508 C CA . GLY A 1 190 ? 41.746 -22.137 -25.391 1.00 61.19 190 GLY A CA 1
ATOM 1509 C C . GLY A 1 190 ? 42.398 -22.968 -26.503 1.00 61.19 190 GLY A C 1
ATOM 1510 O O . GLY A 1 190 ? 43.593 -23.274 -26.418 1.00 61.19 190 GLY A O 1
ATOM 1511 N N . GLY A 1 191 ? 41.653 -23.267 -27.574 1.00 54.88 191 GLY A N 1
ATOM 1512 C CA . GLY A 1 191 ? 42.131 -23.995 -28.755 1.00 54.88 191 GLY A CA 1
ATOM 1513 C C . GLY A 1 191 ? 43.166 -23.244 -29.606 1.00 54.88 191 GLY A C 1
ATOM 1514 O O . GLY A 1 191 ? 43.903 -23.871 -30.365 1.00 54.88 191 GLY A O 1
ATOM 1515 N N . LEU A 1 192 ? 43.293 -21.922 -29.446 1.00 49.28 192 LEU A N 1
ATOM 1516 C CA . LEU A 1 192 ? 44.258 -21.087 -30.180 1.00 49.28 192 LEU A CA 1
ATOM 1517 C C . LEU A 1 192 ? 45.630 -20.938 -29.493 1.00 49.28 192 LEU A C 1
ATOM 1519 O O . LEU A 1 192 ? 46.549 -20.376 -30.086 1.00 49.28 192 LEU A O 1
ATOM 1523 N N . SER A 1 193 ? 45.824 -21.485 -28.286 1.00 47.19 193 SER A N 1
ATOM 1524 C CA . SER A 1 193 ? 47.131 -21.455 -27.595 1.00 47.19 193 SER A CA 1
ATOM 1525 C C . SER A 1 193 ? 48.092 -22.590 -27.986 1.00 47.19 193 SER A C 1
ATOM 1527 O O . SER A 1 193 ? 49.228 -22.628 -27.521 1.00 47.19 193 SER A O 1
ATOM 1529 N N . GLY A 1 194 ? 47.680 -23.497 -28.880 1.00 48.78 194 GLY A N 1
ATOM 1530 C CA . GLY A 1 194 ? 48.499 -24.633 -29.320 1.00 48.78 194 GLY A CA 1
ATOM 1531 C C . GLY A 1 194 ? 49.529 -24.332 -30.420 1.00 48.78 194 GLY A C 1
ATOM 1532 O O . GLY A 1 194 ? 50.216 -25.254 -30.852 1.00 48.78 194 GLY A O 1
ATOM 1533 N N . ALA A 1 195 ? 49.643 -23.087 -30.903 1.00 48.50 195 ALA A N 1
ATOM 1534 C CA . ALA A 1 195 ? 50.456 -22.764 -32.085 1.00 48.50 195 ALA A CA 1
ATOM 1535 C C . ALA A 1 195 ? 51.349 -21.512 -31.962 1.00 48.50 195 ALA A C 1
ATOM 1537 O O . ALA A 1 195 ? 51.664 -20.886 -32.973 1.00 48.50 195 ALA A O 1
ATOM 1538 N N . ILE A 1 196 ? 51.809 -21.151 -30.759 1.00 44.97 196 ILE A N 1
ATOM 1539 C CA . ILE A 1 196 ? 52.934 -20.213 -30.611 1.00 44.97 196 ILE A CA 1
ATOM 1540 C C . ILE A 1 196 ? 54.084 -20.949 -29.929 1.00 44.97 196 ILE A C 1
ATOM 1542 O O . ILE A 1 196 ? 53.958 -21.460 -28.820 1.00 44.97 196 ILE A O 1
ATOM 1546 N N . GLY A 1 197 ? 55.173 -21.063 -30.687 1.00 39.81 197 GLY A N 1
ATOM 1547 C CA . GLY A 1 197 ? 56.332 -21.897 -30.420 1.00 39.81 197 GLY A CA 1
ATOM 1548 C C . GLY A 1 197 ? 57.050 -21.626 -29.102 1.00 39.81 197 GLY A C 1
ATOM 1549 O O . GLY A 1 197 ? 56.967 -20.556 -28.500 1.00 39.81 197 GLY A O 1
ATOM 1550 N N . GLY A 1 198 ? 57.782 -22.659 -28.694 1.00 39.72 198 GLY A N 1
ATOM 1551 C CA . GLY A 1 198 ? 58.545 -22.713 -27.462 1.00 39.72 198 GLY A CA 1
ATOM 1552 C C . GLY A 1 198 ? 59.529 -21.562 -27.282 1.00 39.72 198 GLY A C 1
ATOM 1553 O O . GLY A 1 198 ? 60.246 -21.160 -28.197 1.00 39.72 198 GLY A O 1
ATOM 1554 N N . TRP A 1 199 ? 59.600 -21.107 -26.039 1.00 40.44 199 TRP A N 1
ATOM 1555 C CA . TRP A 1 199 ? 60.771 -20.464 -25.467 1.00 40.44 199 TRP A CA 1
ATOM 1556 C C . TRP A 1 199 ? 61.414 -21.465 -24.500 1.00 40.44 199 TRP A C 1
ATOM 1558 O O . TRP A 1 199 ? 60.714 -21.978 -23.623 1.00 40.44 199 TRP A O 1
ATOM 1568 N N . PRO A 1 200 ? 62.705 -21.806 -24.651 1.00 45.59 200 PRO A N 1
ATOM 1569 C CA . PRO A 1 200 ? 63.392 -22.661 -23.702 1.00 45.59 200 PRO A CA 1
ATOM 1570 C C . PRO A 1 200 ? 63.934 -21.819 -22.544 1.00 45.59 200 PRO A C 1
ATOM 1572 O O . PRO A 1 200 ? 64.596 -20.807 -22.763 1.00 45.59 200 PRO A O 1
ATOM 1575 N N . GLY A 1 201 ? 63.720 -22.299 -21.321 1.00 40.09 201 GLY A N 1
ATOM 1576 C CA . GLY A 1 201 ? 64.470 -21.869 -20.143 1.00 40.09 201 GLY A CA 1
ATOM 1577 C C . GLY A 1 201 ? 63.616 -21.199 -19.078 1.00 40.09 201 GLY A C 1
ATOM 1578 O O . GLY A 1 201 ? 63.412 -19.997 -19.115 1.00 40.09 201 GLY A O 1
ATOM 1579 N N . GLU A 1 202 ? 63.159 -21.985 -18.107 1.00 37.31 202 GLU A N 1
ATOM 1580 C CA . GLU A 1 202 ? 63.627 -21.876 -16.719 1.00 37.31 202 GLU A CA 1
ATOM 1581 C C . GLU A 1 202 ? 63.000 -23.004 -15.888 1.00 37.31 202 GLU A C 1
ATOM 1583 O O . GLU A 1 202 ? 61.789 -23.226 -15.888 1.00 37.31 202 GLU A O 1
ATOM 1588 N N . GLU A 1 203 ? 63.859 -23.777 -15.226 1.00 41.31 203 GLU A N 1
ATOM 1589 C CA . GLU A 1 203 ? 63.479 -24.885 -14.354 1.00 41.31 203 GLU A CA 1
ATOM 1590 C C . GLU A 1 203 ? 62.715 -24.378 -13.116 1.00 41.31 203 GLU A C 1
ATOM 1592 O O . GLU A 1 203 ? 63.216 -23.505 -12.398 1.00 41.31 203 GLU A O 1
ATOM 1597 N N . PRO A 1 204 ? 61.556 -24.962 -12.765 1.00 38.78 204 PRO A N 1
ATOM 1598 C CA . PRO A 1 204 ? 60.943 -24.713 -11.474 1.00 38.78 204 PRO A CA 1
ATOM 1599 C C . PRO A 1 204 ? 61.660 -25.534 -10.396 1.00 38.78 204 PRO A C 1
ATOM 1601 O O . PRO A 1 204 ? 61.624 -26.767 -10.379 1.00 38.78 204 PRO A O 1
ATOM 1604 N N . LYS A 1 205 ? 62.297 -24.832 -9.455 1.00 38.81 205 LYS A N 1
ATOM 1605 C CA . LYS A 1 205 ? 62.853 -25.425 -8.235 1.00 38.81 205 LYS A CA 1
ATOM 1606 C C . LYS A 1 205 ? 61.747 -26.109 -7.431 1.00 38.81 205 LYS A C 1
ATOM 1608 O O . LYS A 1 205 ? 60.779 -25.488 -7.000 1.00 38.81 205 LYS A O 1
ATOM 1613 N N . THR A 1 206 ? 61.953 -27.394 -7.185 1.00 38.22 206 THR A N 1
ATOM 1614 C CA . THR A 1 206 ? 61.169 -28.246 -6.294 1.00 38.22 206 THR A CA 1
ATOM 1615 C C . THR A 1 206 ? 61.264 -27.760 -4.844 1.00 38.22 206 THR A C 1
ATOM 1617 O O . THR A 1 206 ? 62.297 -27.937 -4.196 1.00 38.22 206 THR A O 1
ATOM 1620 N N . GLY A 1 207 ? 60.185 -27.182 -4.316 1.00 35.28 207 GLY A N 1
ATOM 1621 C CA . GLY A 1 207 ? 59.979 -26.976 -2.881 1.00 35.28 207 GLY A CA 1
ATOM 1622 C C . GLY A 1 207 ? 59.002 -28.018 -2.339 1.00 35.28 207 GLY A C 1
ATOM 1623 O O . GLY A 1 207 ? 57.833 -28.018 -2.713 1.00 35.28 207 GLY A O 1
ATOM 1624 N N . LYS A 1 208 ? 59.491 -28.930 -1.492 1.00 36.19 208 LYS A N 1
ATOM 1625 C CA . LYS A 1 208 ? 58.684 -29.920 -0.757 1.00 36.19 208 LYS A CA 1
ATOM 1626 C C . LYS A 1 208 ? 57.735 -29.232 0.243 1.00 36.19 208 LYS A C 1
ATOM 1628 O O . LYS A 1 208 ? 58.143 -28.236 0.839 1.00 36.19 208 LYS A O 1
ATOM 1633 N N . PRO A 1 209 ? 56.538 -29.787 0.506 1.00 38.25 209 PRO A N 1
ATOM 1634 C CA . PRO A 1 209 ? 55.699 -29.373 1.621 1.00 38.25 209 PRO A CA 1
ATOM 1635 C C . PRO A 1 209 ? 56.012 -30.227 2.860 1.00 38.25 209 PRO A C 1
ATOM 1637 O O . PRO A 1 209 ? 55.930 -31.453 2.796 1.00 38.25 209 PRO A O 1
ATOM 1640 N N . ASP A 1 210 ? 56.323 -29.588 3.987 1.00 36.75 210 ASP A N 1
ATOM 1641 C CA . ASP A 1 210 ? 56.308 -30.244 5.297 1.00 36.75 210 ASP A CA 1
ATOM 1642 C C . ASP A 1 210 ? 54.977 -29.970 6.009 1.00 36.75 210 ASP A C 1
ATOM 1644 O O . ASP A 1 210 ? 54.500 -28.839 6.104 1.00 36.75 210 ASP A O 1
ATOM 1648 N N . GLN A 1 211 ? 54.370 -31.058 6.482 1.00 36.84 211 GLN A N 1
ATOM 1649 C CA . GLN A 1 211 ? 53.172 -31.094 7.314 1.00 36.84 211 GLN A CA 1
ATOM 1650 C C . GLN A 1 211 ? 53.522 -31.080 8.813 1.00 36.84 211 GLN A C 1
ATOM 1652 O O . GLN A 1 211 ? 54.569 -31.585 9.212 1.00 36.84 211 GLN A O 1
ATOM 1657 N N . LYS A 1 212 ? 52.501 -30.714 9.611 1.00 35.00 212 LYS A N 1
ATOM 1658 C CA . LYS A 1 212 ? 52.304 -30.855 11.077 1.00 35.00 212 LYS A CA 1
ATOM 1659 C C . LYS A 1 212 ? 52.829 -29.660 11.880 1.00 35.00 212 LYS A C 1
ATOM 1661 O O . LYS A 1 212 ? 54.004 -29.345 11.827 1.00 35.00 212 LYS A O 1
ATOM 1666 N N . THR A 1 213 ? 51.986 -28.963 12.641 1.00 30.83 213 THR A N 1
ATOM 1667 C CA . THR A 1 213 ? 51.300 -29.490 13.837 1.00 30.83 213 THR A CA 1
ATOM 1668 C C . THR A 1 213 ? 49.925 -28.859 14.130 1.00 30.83 213 THR A C 1
ATOM 1670 O O . THR A 1 213 ? 49.531 -27.843 13.570 1.00 30.83 213 THR A O 1
ATOM 1673 N N . THR A 1 214 ? 49.196 -29.560 14.997 1.00 34.41 214 THR A N 1
ATOM 1674 C CA . THR A 1 214 ? 47.760 -29.520 15.320 1.00 34.41 214 THR A CA 1
ATOM 1675 C C . THR A 1 214 ? 47.431 -28.632 16.559 1.00 34.41 214 THR A C 1
ATOM 1677 O O . THR A 1 214 ? 48.297 -27.857 16.957 1.00 34.41 214 THR A O 1
ATOM 1680 N N . PRO A 1 215 ? 46.207 -28.651 17.150 1.00 46.19 215 PRO A N 1
ATOM 1681 C CA . PRO A 1 215 ? 45.382 -27.466 17.411 1.00 46.19 215 PRO A CA 1
ATOM 1682 C C . PRO A 1 215 ? 45.356 -27.015 18.886 1.00 46.19 215 PRO A C 1
ATOM 1684 O O . PRO A 1 215 ? 45.671 -27.793 19.786 1.00 46.19 215 PRO A O 1
ATOM 1687 N N . GLN A 1 216 ? 44.847 -25.807 19.157 1.00 31.02 216 GLN A N 1
ATOM 1688 C CA . GLN A 1 216 ? 44.300 -25.515 20.482 1.00 31.02 216 GLN A CA 1
ATOM 1689 C C . GLN A 1 216 ? 43.154 -24.497 20.446 1.00 31.02 216 GLN A C 1
ATOM 1691 O O . GLN A 1 216 ? 43.300 -23.339 20.069 1.00 31.02 216 GLN A O 1
ATOM 1696 N N . GLU A 1 217 ? 42.003 -25.015 20.843 1.00 34.28 217 GLU A N 1
ATOM 1697 C CA . GLU A 1 217 ? 40.766 -24.357 21.229 1.00 34.28 217 GLU A CA 1
ATOM 1698 C C . GLU A 1 217 ? 40.929 -23.763 22.639 1.00 34.28 217 GLU A C 1
ATOM 1700 O O . GLU A 1 217 ? 41.437 -24.457 23.520 1.00 34.28 217 GLU A O 1
ATOM 1705 N N . GLN A 1 218 ? 40.511 -22.508 22.854 1.00 31.50 218 GLN A N 1
ATOM 1706 C CA . GLN A 1 218 ? 39.896 -22.034 24.106 1.00 31.50 218 GLN A CA 1
ATOM 1707 C C . GLN A 1 218 ? 39.407 -20.582 23.979 1.00 31.50 218 GLN A C 1
ATOM 1709 O O . GLN A 1 218 ? 40.154 -19.613 24.082 1.00 31.50 218 GLN A O 1
ATOM 1714 N N . ASP A 1 219 ? 38.115 -20.479 23.700 1.00 33.50 219 ASP A N 1
ATOM 1715 C CA . ASP A 1 219 ? 37.108 -19.735 24.457 1.00 33.50 219 ASP A CA 1
ATOM 1716 C C . ASP A 1 219 ? 37.581 -18.685 25.495 1.00 33.50 219 ASP A C 1
ATOM 1718 O O . ASP A 1 219 ? 38.197 -19.020 26.511 1.00 33.50 219 ASP A O 1
ATOM 1722 N N . ARG A 1 220 ? 37.192 -17.418 25.275 1.00 31.91 220 ARG A N 1
ATOM 1723 C CA . ARG A 1 220 ? 36.681 -16.476 26.296 1.00 31.91 220 ARG A CA 1
ATOM 1724 C C . ARG A 1 220 ? 36.208 -15.176 25.639 1.00 31.91 220 ARG A C 1
ATOM 1726 O O . ARG A 1 220 ? 36.941 -14.532 24.896 1.00 31.91 220 ARG A O 1
ATOM 1733 N N . GLY A 1 221 ? 34.959 -14.818 25.931 1.00 26.89 221 GLY A N 1
ATOM 1734 C CA . GLY A 1 221 ? 34.243 -13.693 25.339 1.00 26.89 221 GLY A CA 1
ATOM 1735 C C . GLY A 1 221 ? 34.699 -12.296 25.764 1.00 26.89 221 GLY A C 1
ATOM 1736 O O . GLY A 1 221 ? 35.597 -12.116 26.582 1.00 26.89 221 GLY A O 1
ATOM 1737 N N . GLY A 1 222 ? 34.017 -11.289 25.217 1.00 27.78 222 GLY A N 1
ATOM 1738 C CA . GLY A 1 222 ? 34.203 -9.901 25.623 1.00 27.78 222 GLY A CA 1
ATOM 1739 C C . GLY A 1 222 ? 33.614 -8.898 24.640 1.00 27.78 222 GLY A C 1
ATOM 1740 O O . GLY A 1 222 ? 34.203 -8.606 23.610 1.00 27.78 222 GLY A O 1
ATOM 1741 N N . LEU A 1 223 ? 32.446 -8.383 25.013 1.00 33.66 223 LEU A N 1
ATOM 1742 C CA . LEU A 1 223 ? 31.759 -7.182 24.539 1.00 33.66 223 LEU A CA 1
ATOM 1743 C C . LEU A 1 223 ? 32.648 -6.037 24.004 1.00 33.66 223 LEU A C 1
ATOM 1745 O O . LEU A 1 223 ? 33.603 -5.621 24.655 1.00 33.66 223 LEU A O 1
ATOM 1749 N N . GLY A 1 224 ? 32.161 -5.410 22.927 1.00 31.09 224 GLY A N 1
ATOM 1750 C CA . GLY A 1 224 ? 32.255 -3.965 22.696 1.00 31.09 224 GLY A CA 1
ATOM 1751 C C . GLY A 1 224 ? 33.423 -3.483 21.835 1.00 31.09 224 GLY A C 1
ATOM 1752 O O . GLY A 1 224 ? 34.572 -3.566 22.261 1.00 31.09 224 GLY A O 1
ATOM 1753 N N . LYS A 1 225 ? 33.096 -2.904 20.664 1.00 36.09 225 LYS A N 1
ATOM 1754 C CA . LYS A 1 225 ? 33.699 -1.686 20.069 1.00 36.09 225 LYS A CA 1
ATOM 1755 C C . LYS A 1 225 ? 33.189 -1.456 18.637 1.00 36.09 225 LYS A C 1
ATOM 1757 O O . LYS A 1 225 ? 33.891 -1.680 17.658 1.00 36.09 225 LYS A O 1
ATOM 1762 N N . GLU A 1 226 ? 31.969 -0.940 18.538 1.00 36.03 226 GLU A N 1
ATOM 1763 C CA . GLU A 1 226 ? 31.718 0.191 17.639 1.00 36.03 226 GLU A CA 1
ATOM 1764 C C . GLU A 1 226 ? 32.152 1.476 18.369 1.00 36.03 226 GLU A C 1
ATOM 1766 O O . GLU A 1 226 ? 32.196 1.494 19.598 1.00 36.03 226 GLU A O 1
ATOM 1771 N N . ALA A 1 227 ? 32.444 2.538 17.614 1.00 37.59 227 ALA A N 1
ATOM 1772 C CA . ALA A 1 227 ? 32.910 3.862 18.059 1.00 37.59 227 ALA A CA 1
ATOM 1773 C C . ALA A 1 227 ? 34.437 4.050 18.174 1.00 37.59 227 ALA A C 1
ATOM 1775 O O . ALA A 1 227 ? 34.987 4.289 19.245 1.00 37.59 227 ALA A O 1
ATOM 1776 N N . ALA A 1 228 ? 35.117 4.043 17.024 1.00 36.53 228 ALA A N 1
ATOM 1777 C CA . ALA A 1 228 ? 36.391 4.748 16.845 1.00 36.53 228 ALA A CA 1
ATOM 1778 C C . ALA A 1 228 ? 36.651 5.064 15.359 1.00 36.53 228 ALA A C 1
ATOM 1780 O O . ALA A 1 228 ? 37.605 4.571 14.769 1.00 36.53 228 ALA A O 1
ATOM 1781 N N . ALA A 1 229 ? 35.785 5.865 14.730 1.00 38.69 229 ALA A N 1
ATOM 1782 C CA . ALA A 1 229 ? 36.069 6.413 13.394 1.00 38.69 229 ALA A CA 1
ATOM 1783 C C . ALA A 1 229 ? 35.470 7.807 13.118 1.00 38.69 229 ALA A C 1
ATOM 1785 O O . ALA A 1 229 ? 35.640 8.321 12.020 1.00 38.69 229 ALA A O 1
ATOM 1786 N N . ASN A 1 230 ? 34.822 8.458 14.094 1.00 41.38 230 ASN A N 1
ATOM 1787 C CA . ASN A 1 230 ? 34.101 9.721 13.869 1.00 41.38 230 ASN A CA 1
ATOM 1788 C C . ASN A 1 230 ? 34.466 10.841 14.861 1.00 41.38 230 ASN A C 1
ATOM 1790 O O . ASN A 1 230 ? 33.615 11.615 15.280 1.00 41.38 230 ASN A O 1
ATOM 1794 N N . GLN A 1 231 ? 35.749 10.954 15.223 1.00 40.12 231 GLN A N 1
ATOM 1795 C CA . GLN A 1 231 ? 36.246 12.001 16.131 1.00 40.12 231 GLN A CA 1
ATOM 1796 C C . GLN A 1 231 ? 37.483 12.726 15.572 1.00 40.12 231 GLN A C 1
ATOM 1798 O O . GLN A 1 231 ? 38.453 12.964 16.284 1.00 40.12 231 GLN A O 1
ATOM 1803 N N . LYS A 1 232 ? 37.495 13.035 14.268 1.00 38.94 232 LYS A N 1
ATOM 1804 C CA . LYS A 1 232 ? 38.563 13.859 13.665 1.00 38.94 232 LYS A CA 1
ATOM 1805 C C . LYS A 1 232 ? 38.078 14.899 12.650 1.00 38.94 232 LYS A C 1
ATOM 1807 O O . LYS A 1 232 ? 38.885 15.459 11.919 1.00 38.94 232 LYS A O 1
ATOM 1812 N N . ALA A 1 233 ? 36.774 15.170 12.615 1.00 37.75 233 ALA A N 1
ATOM 1813 C CA . ALA A 1 233 ? 36.167 16.132 11.691 1.00 37.75 233 ALA A CA 1
ATOM 1814 C C . ALA A 1 233 ? 35.431 17.291 12.393 1.00 37.75 233 ALA A C 1
ATOM 1816 O O . ALA A 1 233 ? 34.746 18.052 11.720 1.00 37.75 233 ALA A O 1
ATOM 1817 N N . LEU A 1 234 ? 35.564 17.444 13.720 1.00 37.25 234 LEU A N 1
ATOM 1818 C CA . LEU A 1 234 ? 34.783 18.425 14.490 1.00 37.25 234 LEU A CA 1
ATOM 1819 C C . LEU A 1 234 ? 35.590 19.515 15.221 1.00 37.25 234 LEU A C 1
ATOM 1821 O O . LEU A 1 234 ? 34.988 20.288 15.953 1.00 37.25 234 LEU A O 1
ATOM 1825 N N . ASP A 1 235 ? 36.901 19.635 14.977 1.00 39.00 235 ASP A N 1
ATOM 1826 C CA . ASP A 1 235 ? 37.769 20.619 15.660 1.00 39.00 235 ASP A CA 1
ATOM 1827 C C . ASP A 1 235 ? 38.408 21.656 14.711 1.00 39.00 235 ASP A C 1
ATOM 1829 O O . ASP A 1 235 ? 39.502 22.150 14.962 1.00 39.00 235 ASP A O 1
ATOM 1833 N N . ALA A 1 236 ? 37.744 22.012 13.604 1.00 38.41 236 ALA A N 1
ATOM 1834 C CA . ALA A 1 236 ? 38.263 23.009 12.649 1.00 38.41 236 ALA A CA 1
ATOM 1835 C C . ALA A 1 236 ? 37.279 24.142 12.298 1.00 38.41 236 ALA A C 1
ATOM 1837 O O . ALA A 1 236 ? 37.437 24.808 11.278 1.00 38.41 236 ALA A O 1
ATOM 1838 N N . GLN A 1 237 ? 36.264 24.388 13.129 1.00 36.16 237 GLN A N 1
ATOM 1839 C CA . GLN A 1 237 ? 35.372 25.542 12.974 1.00 36.16 237 GLN A CA 1
ATOM 1840 C C . GLN A 1 237 ? 35.075 26.190 14.323 1.00 36.16 237 GLN A C 1
ATOM 1842 O O . GLN A 1 237 ? 34.015 25.978 14.907 1.00 36.16 237 GLN A O 1
ATOM 1847 N N . LYS A 1 238 ? 36.029 26.985 14.810 1.00 35.22 238 LYS A N 1
ATOM 1848 C CA . LYS A 1 238 ? 35.798 28.124 15.706 1.00 35.22 238 LYS A CA 1
ATOM 1849 C C . LYS A 1 238 ? 37.118 28.851 15.916 1.00 35.22 238 LYS A C 1
ATOM 1851 O O . LYS A 1 238 ? 37.869 28.487 16.805 1.00 35.22 238 LYS A O 1
ATOM 1856 N N . GLU A 1 239 ? 37.369 29.869 15.105 1.00 32.81 239 GLU A N 1
ATOM 1857 C CA . GLU A 1 239 ? 37.968 31.115 15.579 1.00 32.81 239 GLU A CA 1
ATOM 1858 C C . GLU A 1 239 ? 37.884 32.193 14.489 1.00 32.81 239 GLU A C 1
ATOM 1860 O O . GLU A 1 239 ? 37.989 31.901 13.303 1.00 32.81 239 GLU A O 1
ATOM 1865 N N . GLU A 1 240 ? 37.670 33.425 14.953 1.00 31.42 240 GLU A N 1
ATOM 1866 C CA . GLU A 1 240 ? 37.838 34.703 14.245 1.00 31.42 240 GLU A CA 1
ATOM 1867 C C . GLU A 1 240 ? 36.654 35.277 13.445 1.00 31.42 240 GLU A C 1
ATOM 1869 O O . GLU A 1 240 ? 36.691 35.478 12.235 1.00 31.42 240 GLU A O 1
ATOM 1874 N N . ASP A 1 241 ? 35.651 35.731 14.207 1.00 33.25 241 ASP A N 1
ATOM 1875 C CA . ASP A 1 241 ? 35.078 37.065 14.000 1.00 33.25 241 ASP A CA 1
ATOM 1876 C C . ASP A 1 241 ? 36.078 38.128 14.490 1.00 33.25 241 ASP A C 1
ATOM 1878 O O . ASP A 1 241 ? 36.370 38.191 15.687 1.00 33.25 241 ASP A O 1
ATOM 1882 N N . ARG A 1 242 ? 36.555 39.002 13.594 1.00 32.62 242 ARG A N 1
ATOM 1883 C CA . ARG A 1 242 ? 36.959 40.387 13.915 1.00 32.62 242 ARG A CA 1
ATOM 1884 C C . ARG A 1 242 ? 37.098 41.233 12.644 1.00 32.62 242 ARG A C 1
ATOM 1886 O O . ARG A 1 242 ? 38.034 41.087 11.868 1.00 32.62 242 ARG A O 1
ATOM 1893 N N . VAL A 1 243 ? 36.166 42.169 12.476 1.00 35.41 243 VAL A N 1
ATOM 1894 C CA . VAL A 1 243 ? 36.280 43.337 11.581 1.00 35.41 243 VAL A CA 1
ATOM 1895 C C . VAL A 1 243 ? 37.268 44.344 12.210 1.00 35.41 243 VAL A C 1
ATOM 1897 O O . VAL A 1 243 ? 37.377 44.382 13.440 1.00 35.41 243 VAL A O 1
ATOM 1900 N N . PRO A 1 244 ? 37.959 45.196 11.425 1.00 36.38 244 PRO A N 1
ATOM 1901 C CA . PRO A 1 244 ? 37.392 46.526 11.182 1.00 36.38 244 PRO A CA 1
ATOM 1902 C C . PRO A 1 244 ? 37.622 47.092 9.764 1.00 36.38 244 PRO A C 1
ATOM 1904 O O . PRO A 1 244 ? 38.445 46.634 8.979 1.00 36.38 244 PRO A O 1
ATOM 1907 N N . ALA A 1 245 ? 36.827 48.120 9.468 1.00 30.72 245 ALA A N 1
ATOM 1908 C CA . ALA A 1 245 ? 36.750 48.881 8.228 1.00 30.72 245 ALA A CA 1
ATOM 1909 C C . ALA A 1 245 ? 37.965 49.789 7.958 1.00 30.72 245 ALA A C 1
ATOM 1911 O O . ALA A 1 245 ? 38.523 50.348 8.897 1.00 30.72 245 ALA A O 1
ATOM 1912 N N . ALA A 1 246 ? 38.268 50.035 6.674 1.00 28.17 246 ALA A N 1
ATOM 1913 C CA . ALA A 1 246 ? 38.352 51.370 6.052 1.00 28.17 246 ALA A CA 1
ATOM 1914 C C . ALA A 1 246 ? 39.036 51.320 4.668 1.00 28.17 246 ALA A C 1
ATOM 1916 O O . ALA A 1 246 ? 40.195 50.948 4.558 1.00 28.17 246 ALA A O 1
ATOM 1917 N N . GLY A 1 247 ? 38.339 51.837 3.649 1.00 25.38 247 GLY A N 1
ATOM 1918 C CA . GLY A 1 247 ? 38.923 52.782 2.692 1.00 25.38 247 GLY A CA 1
ATOM 1919 C C . GLY A 1 247 ? 39.694 52.274 1.460 1.00 25.38 247 GLY A C 1
ATOM 1920 O O . GLY A 1 247 ? 40.755 51.679 1.563 1.00 25.38 247 GLY A O 1
ATOM 1921 N N . VAL A 1 248 ? 39.246 52.804 0.312 1.00 26.69 248 VAL A N 1
ATOM 1922 C CA . VAL A 1 248 ? 40.058 53.373 -0.790 1.00 26.69 248 VAL A CA 1
ATOM 1923 C C . VAL A 1 248 ? 40.135 52.584 -2.120 1.00 26.69 248 VAL A C 1
ATOM 1925 O O . VAL A 1 248 ? 40.869 51.620 -2.275 1.00 26.69 248 VAL A O 1
ATOM 1928 N N . LYS A 1 249 ? 39.451 53.200 -3.105 1.00 26.81 249 LYS A N 1
ATOM 1929 C CA . LYS A 1 249 ? 39.698 53.351 -4.560 1.00 26.81 249 LYS A CA 1
ATOM 1930 C C . LYS A 1 249 ? 39.492 52.187 -5.545 1.00 26.81 249 LYS A C 1
ATOM 1932 O O . LYS A 1 249 ? 40.314 51.296 -5.702 1.00 26.81 249 LYS A O 1
ATOM 1937 N N . LEU A 1 250 ? 38.454 52.398 -6.364 1.00 36.50 250 LEU A N 1
ATOM 1938 C CA . LEU A 1 250 ? 38.371 52.065 -7.793 1.00 36.50 250 LEU A CA 1
ATOM 1939 C C . LEU A 1 250 ? 39.649 52.464 -8.559 1.00 36.50 250 LEU A C 1
ATOM 1941 O O . LEU A 1 250 ? 40.225 53.520 -8.271 1.00 36.50 250 LEU A O 1
ATOM 1945 N N . PRO A 1 251 ? 39.964 51.743 -9.647 1.00 30.03 251 PRO A N 1
ATOM 1946 C CA . PRO A 1 251 ? 40.189 52.459 -10.893 1.00 30.03 251 PRO A CA 1
ATOM 1947 C C . PRO A 1 251 ? 39.369 51.932 -12.073 1.00 30.03 251 PRO A C 1
ATOM 1949 O O . PRO A 1 251 ? 38.814 50.837 -12.086 1.00 30.03 251 PRO A O 1
ATOM 1952 N N . GLN A 1 252 ? 39.281 52.853 -13.021 1.00 28.66 252 GLN A N 1
ATOM 1953 C CA . GLN A 1 252 ? 38.460 52.937 -14.211 1.00 28.66 252 GLN A CA 1
ATOM 1954 C C . GLN A 1 252 ? 38.864 51.967 -15.330 1.00 28.66 252 GLN A C 1
ATOM 1956 O O . GLN A 1 252 ? 39.985 51.471 -15.391 1.00 28.66 252 GLN A O 1
ATOM 1961 N N . ASN A 1 253 ? 37.899 51.792 -16.236 1.00 30.89 253 ASN A N 1
ATOM 1962 C CA . ASN A 1 253 ? 38.014 51.311 -17.610 1.00 30.89 253 ASN A CA 1
ATOM 1963 C C . ASN A 1 253 ? 39.272 51.803 -18.345 1.00 30.89 253 ASN A C 1
ATOM 1965 O O . ASN A 1 253 ? 39.591 52.982 -18.253 1.00 30.89 253 ASN A O 1
ATOM 1969 N N . GLU A 1 254 ? 39.836 50.946 -19.202 1.00 28.67 254 GLU A N 1
ATOM 1970 C CA . GLU A 1 254 ? 39.931 51.198 -20.650 1.00 28.67 254 GLU A CA 1
ATOM 1971 C C . GLU A 1 254 ? 40.184 49.885 -21.437 1.00 28.67 254 GLU A C 1
ATOM 1973 O O . GLU A 1 254 ? 40.580 48.878 -20.843 1.00 28.67 254 GLU A O 1
ATOM 1978 N N . PRO A 1 255 ? 39.846 49.846 -22.743 1.00 31.97 255 PRO A N 1
ATOM 1979 C CA . PRO A 1 255 ? 39.560 48.628 -23.497 1.00 31.97 255 PRO A CA 1
ATOM 1980 C C . PRO A 1 255 ? 40.796 48.078 -24.220 1.00 31.97 255 PRO A C 1
ATOM 1982 O O . PRO A 1 255 ? 41.579 48.834 -24.787 1.00 31.97 255 PRO A O 1
ATOM 1985 N N . MET A 1 256 ? 40.925 46.752 -24.295 1.00 27.03 256 MET A N 1
ATOM 1986 C CA . MET A 1 256 ? 41.854 46.112 -25.231 1.00 27.03 256 MET A CA 1
ATOM 1987 C C . MET A 1 256 ? 41.080 45.446 -26.361 1.00 27.03 256 MET A C 1
ATOM 1989 O O . MET A 1 256 ? 40.246 44.564 -26.164 1.00 27.03 256 MET A O 1
ATOM 1993 N N . ALA A 1 257 ? 41.367 45.969 -27.545 1.00 27.36 257 ALA A N 1
ATOM 1994 C CA . ALA A 1 257 ? 40.872 45.577 -28.840 1.00 27.36 257 ALA A CA 1
ATOM 1995 C C . ALA A 1 257 ? 41.328 44.170 -29.253 1.00 27.36 257 ALA A C 1
ATOM 1997 O O . ALA A 1 257 ? 42.424 43.732 -28.919 1.00 27.36 257 ALA A O 1
ATOM 1998 N N . GLY A 1 258 ? 40.490 43.544 -30.082 1.00 28.67 258 GLY A N 1
ATOM 1999 C CA . GLY A 1 258 ? 40.924 42.838 -31.284 1.00 28.67 258 GLY A CA 1
ATOM 2000 C C . GLY A 1 258 ? 41.751 41.571 -31.094 1.00 28.67 258 GLY A C 1
ATOM 2001 O O . GLY A 1 258 ? 42.977 41.606 -31.100 1.00 28.67 258 GLY A O 1
ATOM 2002 N N . SER A 1 259 ? 41.077 40.425 -31.134 1.00 27.34 259 SER A N 1
ATOM 2003 C CA . SER A 1 259 ? 41.626 39.281 -31.860 1.00 27.34 259 SER A CA 1
ATOM 2004 C C . SER A 1 259 ? 40.479 38.450 -32.421 1.00 27.34 259 SER A C 1
ATOM 2006 O O . SER A 1 259 ? 39.939 37.553 -31.772 1.00 27.34 259 SER A O 1
ATOM 2008 N N . ASP A 1 260 ? 40.085 38.821 -33.639 1.00 31.31 260 ASP A N 1
ATOM 2009 C CA . ASP A 1 260 ? 39.329 37.981 -34.556 1.00 31.31 260 ASP A CA 1
ATOM 2010 C C . ASP A 1 260 ? 40.146 36.721 -34.835 1.00 31.31 260 ASP A C 1
ATOM 2012 O O . ASP A 1 260 ? 41.015 36.700 -35.706 1.00 31.31 260 ASP A O 1
ATOM 2016 N N . ASN A 1 261 ? 39.863 35.648 -34.102 1.00 32.22 261 ASN A N 1
ATOM 2017 C CA . ASN A 1 261 ? 40.291 34.326 -34.521 1.00 32.22 261 ASN A CA 1
ATOM 2018 C C . ASN A 1 261 ? 39.206 33.772 -35.448 1.00 32.22 261 ASN A C 1
ATOM 2020 O O . ASN A 1 261 ? 38.302 33.039 -35.039 1.00 32.22 261 ASN A O 1
ATOM 2024 N N . ALA A 1 262 ? 39.278 34.202 -36.708 1.00 32.28 262 ALA A N 1
ATOM 2025 C CA . ALA A 1 262 ? 38.570 33.594 -37.817 1.00 32.28 262 ALA A CA 1
ATOM 2026 C C . ALA A 1 262 ? 39.056 32.145 -37.957 1.00 32.28 262 ALA A C 1
ATOM 2028 O O . ALA A 1 262 ? 40.011 31.852 -38.672 1.00 32.28 262 ALA A O 1
ATOM 2029 N N . GLN A 1 263 ? 38.394 31.229 -37.248 1.00 32.16 263 GLN A N 1
ATOM 2030 C CA . GLN A 1 263 ? 38.440 29.817 -37.588 1.00 32.16 263 GLN A CA 1
ATOM 2031 C C . GLN A 1 263 ? 37.877 29.678 -38.998 1.00 32.16 263 GLN A C 1
ATOM 2033 O O . GLN A 1 263 ? 36.676 29.832 -39.237 1.00 32.16 263 GLN A O 1
ATOM 2038 N N . THR A 1 264 ? 38.781 29.411 -39.931 1.00 31.19 264 THR A N 1
ATOM 2039 C CA . THR A 1 264 ? 38.510 28.808 -41.226 1.00 31.19 264 THR A CA 1
ATOM 2040 C C . THR A 1 264 ? 37.504 27.675 -41.027 1.00 31.19 264 THR A C 1
ATOM 2042 O O . THR A 1 264 ? 37.829 26.614 -40.500 1.00 31.19 264 THR A O 1
ATOM 2045 N N . LYS A 1 265 ? 36.247 27.922 -41.417 1.00 36.50 265 LYS A N 1
ATOM 2046 C CA . LYS A 1 265 ? 35.262 26.868 -41.654 1.00 36.50 265 LYS A CA 1
ATOM 2047 C C . LYS A 1 265 ? 35.795 26.044 -42.820 1.00 36.50 265 LYS A C 1
ATOM 2049 O O . LYS A 1 265 ? 35.564 26.399 -43.974 1.00 36.50 265 LYS A O 1
ATOM 2054 N N . GLU A 1 266 ? 36.529 24.976 -42.526 1.00 36.22 266 GLU A N 1
ATOM 2055 C CA . GLU A 1 266 ? 36.625 23.863 -43.463 1.00 36.22 266 GLU A CA 1
ATOM 2056 C C . GLU A 1 266 ? 35.191 23.483 -43.834 1.00 36.22 266 GLU A C 1
ATOM 2058 O O . GLU A 1 266 ? 34.356 23.218 -42.963 1.00 36.22 266 GLU A O 1
ATOM 2063 N N . ALA A 1 267 ? 34.872 23.588 -45.122 1.00 40.34 267 ALA A N 1
ATOM 2064 C CA . ALA A 1 267 ? 33.581 23.182 -45.638 1.00 40.34 267 ALA A CA 1
ATOM 2065 C C . ALA A 1 267 ? 33.467 21.672 -45.419 1.00 40.34 267 ALA A C 1
ATOM 2067 O O . ALA A 1 267 ? 34.085 20.886 -46.137 1.00 40.34 267 ALA A O 1
ATOM 2068 N N . GLU A 1 268 ? 32.726 21.288 -44.377 1.00 43.78 268 GLU A N 1
ATOM 2069 C CA . GLU A 1 268 ? 32.365 19.898 -44.118 1.00 43.78 268 GLU A CA 1
ATOM 2070 C C . GLU A 1 268 ? 31.782 19.303 -45.412 1.00 43.78 268 GLU A C 1
ATOM 2072 O O . GLU A 1 268 ? 31.004 19.989 -46.091 1.00 43.78 268 GLU A O 1
ATOM 2077 N N . PRO A 1 269 ? 32.163 18.068 -45.792 1.00 51.78 269 PRO A N 1
ATOM 2078 C CA . PRO A 1 269 ? 31.614 17.429 -46.981 1.00 51.78 269 PRO A CA 1
ATOM 2079 C C . PRO A 1 269 ? 30.082 17.471 -46.914 1.00 51.78 269 PRO A C 1
ATOM 2081 O O . PRO A 1 269 ? 29.523 17.312 -45.822 1.00 51.78 269 PRO A O 1
ATOM 2084 N N . PRO A 1 270 ? 29.392 17.723 -48.044 1.00 54.59 270 PRO A N 1
ATOM 2085 C CA . PRO A 1 270 ? 27.952 17.917 -48.041 1.00 54.59 270 PRO A CA 1
ATOM 2086 C C . PRO A 1 270 ? 27.280 16.696 -47.419 1.00 54.59 270 PRO A C 1
ATOM 2088 O O . PRO A 1 270 ? 27.389 15.572 -47.912 1.00 54.59 270 PRO A O 1
ATOM 2091 N N . MET A 1 271 ? 26.624 16.940 -46.288 1.00 59.25 271 MET A N 1
ATOM 2092 C CA . MET A 1 271 ? 25.877 15.941 -45.545 1.00 59.25 271 MET A CA 1
ATOM 2093 C C . MET A 1 271 ? 24.805 15.351 -46.465 1.00 59.25 271 MET A C 1
ATOM 2095 O O . MET A 1 271 ? 24.155 16.073 -47.226 1.00 59.25 271 MET A O 1
ATOM 2099 N N . ARG A 1 272 ? 24.636 14.025 -46.434 1.00 60.75 272 ARG A N 1
ATOM 2100 C CA . ARG A 1 272 ? 23.627 13.372 -47.270 1.00 60.75 272 ARG A CA 1
ATOM 2101 C C . ARG A 1 272 ? 22.227 13.925 -46.934 1.00 60.75 272 ARG A C 1
ATOM 2103 O O . ARG A 1 272 ? 21.950 14.178 -45.757 1.00 60.75 272 ARG A O 1
ATOM 2110 N N . PRO A 1 273 ? 21.327 14.081 -47.923 1.00 62.78 273 PRO A N 1
ATOM 2111 C CA . PRO A 1 273 ? 20.015 14.702 -47.712 1.00 62.78 273 PRO A CA 1
ATOM 2112 C C . PRO A 1 273 ? 19.140 14.006 -46.657 1.00 62.78 273 PRO A C 1
ATOM 2114 O O . PRO A 1 273 ? 18.335 14.655 -45.995 1.00 62.78 273 PRO A O 1
ATOM 2117 N N . ASP A 1 274 ? 19.296 12.694 -46.484 1.00 52.62 274 ASP A N 1
ATOM 2118 C CA . ASP A 1 274 ? 18.604 11.877 -45.483 1.00 52.62 274 ASP A CA 1
ATOM 2119 C C . ASP A 1 274 ? 19.079 12.172 -44.051 1.00 52.62 274 ASP A C 1
ATOM 2121 O O . ASP A 1 274 ? 18.255 12.382 -43.160 1.00 52.62 274 ASP A O 1
ATOM 2125 N N . ILE A 1 275 ? 20.393 12.271 -43.834 1.00 56.91 275 ILE A N 1
ATOM 2126 C CA . ILE A 1 275 ? 20.984 12.628 -42.533 1.00 56.91 275 ILE A CA 1
ATOM 2127 C C . ILE A 1 275 ? 20.692 14.093 -42.190 1.00 56.91 275 ILE A C 1
ATOM 2129 O O . ILE A 1 275 ? 20.400 14.415 -41.037 1.00 56.91 275 ILE A O 1
ATOM 2133 N N . GLN A 1 276 ? 20.720 14.972 -43.194 1.00 59.56 276 GLN A N 1
ATOM 2134 C CA . GLN A 1 276 ? 20.341 16.373 -43.044 1.00 59.56 276 GLN A CA 1
ATOM 2135 C C . GLN A 1 276 ? 18.875 16.496 -42.604 1.00 59.56 276 GLN A C 1
ATOM 2137 O O . GLN A 1 276 ? 18.583 17.161 -41.615 1.00 59.56 276 GLN A O 1
ATOM 2142 N N . LYS A 1 277 ? 17.964 15.772 -43.266 1.00 61.06 277 LYS A N 1
ATOM 2143 C CA . LYS A 1 277 ? 16.539 15.757 -42.919 1.00 61.06 277 LYS A CA 1
ATOM 2144 C C . LYS A 1 277 ? 16.289 15.217 -41.509 1.00 61.06 277 LYS A C 1
ATOM 2146 O O . LYS A 1 277 ? 15.509 15.817 -40.779 1.00 61.06 277 LYS A O 1
ATOM 2151 N N . LEU A 1 278 ? 16.969 14.138 -41.111 1.00 55.00 278 LEU A N 1
ATOM 2152 C CA . LEU A 1 278 ? 16.874 13.586 -39.755 1.00 55.00 278 LEU A CA 1
ATOM 2153 C C . LEU A 1 278 ? 17.375 14.584 -38.702 1.00 55.00 278 LEU A C 1
ATOM 2155 O O . LEU A 1 278 ? 16.726 14.783 -37.680 1.00 55.00 278 LEU A O 1
ATOM 2159 N N . ARG A 1 279 ? 18.511 15.243 -38.957 1.00 59.28 279 ARG A N 1
ATOM 2160 C CA . ARG A 1 279 ? 19.050 16.287 -38.079 1.00 59.28 279 ARG A CA 1
ATOM 2161 C C . ARG A 1 279 ? 18.061 17.439 -37.926 1.00 59.28 279 ARG A C 1
ATOM 2163 O O . ARG A 1 279 ? 17.793 17.857 -36.804 1.00 59.28 279 ARG A O 1
ATOM 2170 N N . ASP A 1 280 ? 17.532 17.938 -39.036 1.00 62.16 280 ASP A N 1
ATOM 2171 C CA . ASP A 1 280 ? 16.578 19.042 -39.036 1.00 62.16 280 ASP A CA 1
ATOM 2172 C C . ASP A 1 280 ? 15.279 18.640 -38.328 1.00 62.16 280 ASP A C 1
ATOM 2174 O O . ASP A 1 280 ? 14.696 19.445 -37.613 1.00 62.16 280 ASP A O 1
ATOM 2178 N N . GLU A 1 281 ? 14.845 17.386 -38.459 1.00 57.06 281 GLU A N 1
ATOM 2179 C CA . GLU A 1 281 ? 13.684 16.843 -37.754 1.00 57.06 281 GLU A CA 1
ATOM 2180 C C . GLU A 1 281 ? 13.912 16.697 -36.244 1.00 57.06 281 GLU A C 1
ATOM 2182 O O . GLU A 1 281 ? 13.023 17.039 -35.470 1.00 57.06 281 GLU A O 1
ATOM 2187 N N . MET A 1 282 ? 15.108 16.294 -35.811 1.00 55.47 282 MET A N 1
ATOM 2188 C CA . MET A 1 282 ? 15.484 16.231 -34.391 1.00 55.47 282 MET A CA 1
ATOM 2189 C C . MET A 1 282 ? 15.731 17.608 -33.757 1.00 55.47 282 MET A C 1
ATOM 2191 O O . MET A 1 282 ? 15.671 17.737 -32.537 1.00 55.47 282 MET A O 1
ATOM 2195 N N . LEU A 1 283 ? 16.052 18.624 -34.563 1.00 58.97 283 LEU A N 1
ATOM 2196 C CA . LEU A 1 283 ? 16.249 20.008 -34.120 1.00 58.97 283 LEU A CA 1
ATOM 2197 C C . LEU A 1 283 ? 14.976 20.858 -34.222 1.00 58.97 283 LEU A C 1
ATOM 2199 O O . LEU A 1 283 ? 14.991 22.011 -33.784 1.00 58.97 283 LEU A O 1
ATOM 2203 N N . LYS A 1 284 ? 13.883 20.325 -34.784 1.00 58.41 284 LYS A N 1
ATOM 2204 C CA . LYS A 1 284 ? 12.587 21.004 -34.736 1.00 58.41 284 LYS A CA 1
ATOM 2205 C C . LYS A 1 284 ? 12.156 21.121 -33.271 1.00 58.41 284 LYS A C 1
ATOM 2207 O O . LYS A 1 284 ? 12.127 20.098 -32.587 1.00 58.41 284 LYS A O 1
ATOM 2212 N N . PRO A 1 285 ? 11.805 22.326 -32.790 1.00 49.00 285 PRO A N 1
ATOM 2213 C CA . PRO A 1 285 ? 11.248 22.473 -31.453 1.00 49.00 285 PRO A CA 1
ATOM 2214 C C . PRO A 1 285 ? 9.989 21.604 -31.345 1.00 49.00 285 PRO A C 1
ATOM 2216 O O . PRO A 1 285 ? 9.117 21.662 -32.220 1.00 49.00 285 PRO A O 1
ATOM 2219 N N . GLY A 1 286 ? 9.934 20.758 -30.314 1.00 54.03 286 GLY A N 1
ATOM 2220 C CA . GLY A 1 286 ? 8.784 19.902 -30.036 1.00 54.03 286 GLY A CA 1
ATOM 2221 C C . GLY A 1 286 ? 7.578 20.714 -29.559 1.00 54.03 286 GLY A C 1
ATOM 2222 O O . GLY A 1 286 ? 7.549 21.946 -29.637 1.00 54.03 286 GLY A O 1
ATOM 2223 N N . LYS A 1 287 ? 6.556 20.042 -29.007 1.00 55.81 287 LYS A N 1
ATOM 2224 C CA . LYS A 1 287 ? 5.587 20.778 -28.183 1.00 55.81 287 LYS A CA 1
ATOM 2225 C C . LYS A 1 287 ? 6.357 21.386 -27.000 1.00 55.81 287 LYS A C 1
ATOM 2227 O O . LYS A 1 287 ? 7.214 20.696 -26.455 1.00 55.81 287 LYS A O 1
ATOM 2232 N N . PRO A 1 288 ? 6.037 22.612 -26.542 1.00 65.75 288 PRO A N 1
ATOM 2233 C CA . PRO A 1 288 ? 6.796 23.284 -25.480 1.00 65.75 288 PRO A CA 1
ATOM 2234 C C . PRO A 1 288 ? 6.998 22.426 -24.222 1.00 65.75 288 PRO A C 1
ATOM 2236 O O . PRO A 1 288 ? 8.032 22.501 -23.569 1.00 65.75 288 PRO A O 1
ATOM 2239 N N . VAL A 1 289 ? 6.022 21.569 -23.911 1.00 70.75 289 VAL A N 1
ATOM 2240 C CA . VAL A 1 289 ? 6.054 20.649 -22.770 1.00 70.75 289 VAL A CA 1
ATOM 2241 C C . VAL A 1 289 ? 7.036 19.494 -22.971 1.00 70.75 289 VAL A C 1
ATOM 2243 O O . VAL A 1 289 ? 7.700 19.106 -22.015 1.00 70.75 289 VAL A O 1
ATOM 2246 N N . ASP A 1 290 ? 7.198 18.973 -24.187 1.00 70.44 290 ASP A N 1
ATOM 2247 C CA . ASP A 1 290 ? 8.119 17.861 -24.448 1.00 70.44 290 ASP A CA 1
ATOM 2248 C C . ASP A 1 290 ? 9.565 18.260 -24.139 1.00 70.44 290 ASP A C 1
ATOM 2250 O O . ASP A 1 290 ? 10.280 17.491 -23.498 1.00 70.44 290 ASP A O 1
ATOM 2254 N N . ASP A 1 291 ? 9.953 19.489 -24.491 1.00 70.81 291 ASP A N 1
ATOM 2255 C CA . ASP A 1 291 ? 11.284 20.042 -24.220 1.00 70.81 291 ASP A CA 1
ATOM 2256 C C . ASP A 1 291 ? 11.513 20.302 -22.722 1.00 70.81 291 ASP A C 1
ATOM 2258 O O . ASP A 1 291 ? 12.617 20.095 -22.211 1.00 70.81 291 ASP A O 1
ATOM 2262 N N . ILE A 1 292 ? 10.470 20.711 -21.989 1.00 79.00 292 ILE A N 1
ATOM 2263 C CA . ILE A 1 292 ? 10.521 20.869 -20.526 1.00 79.00 292 ILE A CA 1
ATOM 2264 C C . ILE A 1 292 ? 10.762 19.510 -19.861 1.00 79.00 292 ILE A C 1
ATOM 2266 O O . ILE A 1 292 ? 11.614 19.391 -18.981 1.00 79.00 292 ILE A O 1
ATOM 2270 N N . LEU A 1 293 ? 10.075 18.462 -20.324 1.00 80.38 293 LEU A N 1
ATOM 2271 C CA . LEU A 1 293 ? 10.180 17.109 -19.768 1.00 80.38 293 LEU A CA 1
ATOM 2272 C C . LEU A 1 293 ? 11.527 16.423 -20.036 1.00 80.38 293 LEU A C 1
ATOM 2274 O O . LEU A 1 293 ? 11.800 15.379 -19.443 1.00 80.38 293 LEU A O 1
ATOM 2278 N N . LEU A 1 294 ? 12.364 16.982 -20.912 1.00 77.56 294 LEU A N 1
ATOM 2279 C CA . LEU A 1 294 ? 13.748 16.537 -21.093 1.00 77.56 294 LEU A CA 1
ATOM 2280 C C . LEU A 1 294 ? 14.700 17.125 -20.041 1.00 77.56 294 LEU A C 1
ATOM 2282 O O . LEU A 1 294 ? 15.809 16.621 -19.866 1.00 77.56 294 LEU A O 1
ATOM 2286 N N . LYS A 1 295 ? 14.290 18.187 -19.341 1.00 79.56 295 LYS A N 1
ATOM 2287 C CA . LYS A 1 295 ? 15.051 18.789 -18.240 1.00 79.56 295 LYS A CA 1
ATOM 2288 C C . LYS A 1 295 ? 14.718 18.072 -16.937 1.00 79.56 295 LYS A C 1
ATOM 2290 O O . LYS A 1 295 ? 13.630 17.515 -16.775 1.00 79.56 295 LYS A O 1
ATOM 2295 N N . LYS A 1 296 ? 15.637 18.120 -15.975 1.00 82.12 296 LYS A N 1
ATOM 2296 C CA . LYS A 1 296 ? 15.327 17.667 -14.617 1.00 82.12 296 LYS A CA 1
ATOM 2297 C C . LYS A 1 296 ? 14.297 18.617 -13.997 1.00 82.12 296 LYS A C 1
ATOM 2299 O O . LYS A 1 296 ? 14.401 19.816 -14.245 1.00 82.12 296 LYS A O 1
ATOM 2304 N N . PRO A 1 297 ? 13.347 18.132 -13.178 1.00 86.50 297 PRO A N 1
ATOM 2305 C CA . PRO A 1 297 ? 12.391 19.007 -12.511 1.00 86.50 297 PRO A CA 1
ATOM 2306 C C . PRO A 1 297 ? 13.066 20.132 -11.730 1.00 86.50 297 PRO A C 1
ATOM 2308 O O . PRO A 1 297 ? 12.604 21.254 -11.761 1.00 86.50 297 PRO A O 1
ATOM 2311 N N . GLU A 1 298 ? 14.210 19.897 -11.099 1.00 86.62 298 GLU A N 1
ATOM 2312 C CA . GLU A 1 298 ? 14.932 20.931 -10.347 1.00 86.62 298 GLU A CA 1
ATOM 2313 C C . GLU A 1 298 ? 15.454 22.085 -11.227 1.00 86.62 298 GLU A C 1
ATOM 2315 O O . GLU A 1 298 ? 15.760 23.157 -10.710 1.00 86.62 298 GLU A O 1
ATOM 2320 N N . ASP A 1 299 ? 15.522 21.879 -12.546 1.00 85.25 299 ASP A N 1
ATOM 2321 C CA . ASP A 1 299 ? 16.011 22.842 -13.535 1.00 85.25 299 ASP A CA 1
ATOM 2322 C C . ASP A 1 299 ? 14.880 23.654 -14.201 1.00 85.25 299 ASP A C 1
ATOM 2324 O O . ASP A 1 299 ? 15.152 24.493 -15.066 1.00 85.25 299 ASP A O 1
ATOM 2328 N N . TRP A 1 300 ? 13.611 23.409 -13.845 1.00 86.25 300 TRP A N 1
ATOM 2329 C CA . TRP A 1 300 ? 12.479 24.129 -14.435 1.00 86.25 300 TRP A CA 1
ATOM 2330 C C . TRP A 1 300 ? 12.242 25.483 -13.763 1.00 86.25 300 TRP A C 1
ATOM 2332 O O . TRP A 1 300 ? 12.346 25.640 -12.544 1.00 86.25 300 TRP A O 1
ATOM 2342 N N . THR A 1 301 ? 11.816 26.452 -14.563 1.00 86.81 301 THR A N 1
ATOM 2343 C CA . THR A 1 301 ? 11.247 27.717 -14.089 1.00 86.81 301 THR A CA 1
ATOM 2344 C C . THR A 1 301 ? 9.803 27.546 -13.607 1.00 86.81 301 THR A C 1
ATOM 2346 O O . THR A 1 301 ? 9.110 26.587 -13.957 1.00 86.81 301 THR A O 1
ATOM 2349 N N . GLU A 1 302 ? 9.299 28.530 -12.857 1.00 79.50 302 GLU A N 1
ATOM 2350 C CA . GLU A 1 302 ? 7.892 28.562 -12.428 1.00 79.50 302 GLU A CA 1
ATOM 2351 C C . GLU A 1 302 ? 6.914 28.624 -13.626 1.00 79.50 302 GLU A C 1
ATOM 2353 O O . GLU A 1 302 ? 5.805 28.091 -13.583 1.00 79.50 302 GLU A O 1
ATOM 2358 N N . GLY A 1 303 ? 7.325 29.251 -14.733 1.00 77.88 303 GLY A N 1
ATOM 2359 C CA . GLY A 1 303 ? 6.547 29.256 -15.973 1.00 77.88 303 GLY A CA 1
ATOM 2360 C C . GLY A 1 303 ? 6.448 27.865 -16.599 1.00 77.88 303 GLY A C 1
ATOM 2361 O O . GLY A 1 303 ? 5.371 27.448 -17.012 1.00 77.88 303 GLY A O 1
ATOM 2362 N N . GLU A 1 304 ? 7.550 27.118 -16.613 1.00 82.31 304 GLU A N 1
ATOM 2363 C CA . GLU A 1 304 ? 7.611 25.784 -17.214 1.00 82.31 304 GLU A CA 1
ATOM 2364 C C . GLU A 1 304 ? 6.808 24.747 -16.422 1.00 82.31 304 GLU A C 1
ATOM 2366 O O . GLU A 1 304 ? 6.062 23.975 -17.024 1.00 82.31 304 GLU A O 1
ATOM 2371 N N . VAL A 1 305 ? 6.863 24.765 -15.083 1.00 85.25 305 VAL A N 1
ATOM 2372 C CA . VAL A 1 305 ? 6.010 23.874 -14.274 1.00 85.25 305 VAL A CA 1
ATOM 2373 C C . VAL A 1 305 ? 4.522 24.190 -14.475 1.00 85.25 305 VAL A C 1
ATOM 2375 O O . VAL A 1 305 ? 3.715 23.268 -14.569 1.00 85.25 305 VAL A O 1
ATOM 2378 N N . ARG A 1 306 ? 4.141 25.467 -14.645 1.00 81.88 306 ARG A N 1
ATOM 2379 C CA . ARG A 1 306 ? 2.754 25.852 -14.968 1.00 81.88 306 ARG A CA 1
ATOM 2380 C C . ARG A 1 306 ? 2.305 25.329 -16.334 1.00 81.88 306 ARG A C 1
ATOM 2382 O O . ARG A 1 306 ? 1.149 24.938 -16.470 1.00 81.88 306 ARG A O 1
ATOM 2389 N N . GLU A 1 307 ? 3.181 25.304 -17.336 1.00 80.62 307 GLU A N 1
ATOM 2390 C CA . GLU A 1 307 ? 2.863 24.715 -18.646 1.00 80.62 307 GLU A CA 1
ATOM 2391 C C . GLU A 1 307 ? 2.689 23.190 -18.560 1.00 80.62 307 GLU A C 1
ATOM 2393 O O . GLU A 1 307 ? 1.733 22.650 -19.119 1.00 80.62 307 GLU A O 1
ATOM 2398 N N . VAL A 1 308 ? 3.528 22.501 -17.776 1.00 83.75 308 VAL A N 1
ATOM 2399 C CA . VAL A 1 308 ? 3.363 21.064 -17.482 1.00 83.75 308 VAL A CA 1
ATOM 2400 C C . VAL A 1 308 ? 2.031 20.797 -16.767 1.00 83.75 308 VAL A C 1
ATOM 2402 O O . VAL A 1 308 ? 1.292 19.899 -17.172 1.00 83.75 308 VAL A O 1
ATOM 2405 N N . MET A 1 309 ? 1.671 21.622 -15.774 1.00 80.38 309 MET A N 1
ATOM 2406 C CA . MET A 1 309 ? 0.383 21.541 -15.070 1.00 80.38 309 MET A CA 1
ATOM 2407 C C . MET A 1 309 ? -0.806 21.715 -16.019 1.00 80.38 309 MET A C 1
ATOM 2409 O O . MET A 1 309 ? -1.776 20.960 -15.937 1.00 80.38 309 MET A O 1
ATOM 2413 N N . LYS A 1 310 ? -0.752 22.704 -16.922 1.00 81.06 310 LYS A N 1
ATOM 2414 C CA . LYS A 1 310 ? -1.809 22.938 -17.917 1.00 81.06 310 LYS A CA 1
ATOM 2415 C C . LYS A 1 310 ? -1.978 21.736 -18.835 1.00 81.06 310 LYS A C 1
ATOM 2417 O O . LYS A 1 310 ? -3.110 21.299 -19.035 1.00 81.06 310 LYS A O 1
ATOM 2422 N N . GLU A 1 311 ? -0.884 21.183 -19.358 1.00 83.62 311 GLU A N 1
ATOM 2423 C CA . GLU A 1 311 ? -0.967 20.014 -20.237 1.00 83.62 311 GLU A CA 1
ATOM 2424 C C . GLU A 1 311 ? -1.490 18.798 -19.480 1.00 83.62 311 GLU A C 1
ATOM 2426 O O . GLU A 1 311 ? -2.399 18.131 -19.970 1.00 83.62 311 GLU A O 1
ATOM 2431 N N . ARG A 1 312 ? -1.040 18.571 -18.238 1.00 86.75 312 ARG A N 1
ATOM 2432 C CA . ARG A 1 312 ? -1.610 17.521 -17.390 1.00 86.75 312 ARG A CA 1
ATOM 2433 C C . ARG A 1 312 ? -3.116 17.682 -17.248 1.00 86.75 312 ARG A C 1
ATOM 2435 O O . ARG A 1 312 ? -3.831 16.707 -17.446 1.00 86.75 312 ARG A O 1
ATOM 2442 N N . LEU A 1 313 ? -3.601 18.880 -16.914 1.00 78.19 313 LEU A N 1
ATOM 2443 C CA . LEU A 1 313 ? -5.032 19.152 -16.741 1.00 78.19 313 LEU A CA 1
ATOM 2444 C C . LEU A 1 313 ? -5.832 18.990 -18.041 1.00 78.19 313 LEU A C 1
ATOM 2446 O O . LEU A 1 313 ? -7.001 18.619 -17.971 1.00 78.19 313 LEU A O 1
ATOM 2450 N N . ARG A 1 314 ? -5.206 19.218 -19.201 1.00 80.94 314 ARG A N 1
ATOM 2451 C CA . ARG A 1 314 ? -5.814 19.052 -20.528 1.00 80.94 314 ARG A CA 1
ATOM 2452 C C . ARG A 1 314 ? -6.024 17.586 -20.915 1.00 80.94 314 ARG A C 1
ATOM 2454 O O . ARG A 1 314 ? -6.919 17.289 -21.704 1.00 80.94 314 ARG A O 1
ATOM 2461 N N . LEU A 1 315 ? -5.198 16.677 -20.400 1.00 77.25 315 LEU A N 1
ATOM 2462 C CA . LEU A 1 315 ? -5.304 15.248 -20.692 1.00 77.25 315 LEU A CA 1
ATOM 2463 C C . LEU A 1 315 ? -6.511 14.614 -19.967 1.00 77.25 315 LEU A C 1
ATOM 2465 O O . LEU A 1 315 ? -6.794 14.996 -18.831 1.00 77.25 315 LEU A O 1
ATOM 2469 N N . PRO A 1 316 ? -7.193 13.612 -20.555 1.00 76.56 316 PRO A N 1
ATOM 2470 C CA . PRO A 1 316 ? -8.230 12.829 -19.871 1.00 76.56 316 PRO A CA 1
ATOM 2471 C C . PRO A 1 316 ? -7.708 12.180 -18.588 1.00 76.56 316 PRO A C 1
ATOM 2473 O O . PRO A 1 316 ? -6.553 11.774 -18.554 1.00 76.56 316 PRO A O 1
ATOM 2476 N N . ILE A 1 317 ? -8.537 12.054 -17.545 1.00 70.19 317 ILE A N 1
ATOM 2477 C CA . ILE A 1 317 ? -8.121 11.567 -16.211 1.00 70.19 317 ILE A CA 1
ATOM 2478 C C . ILE A 1 317 ? -7.406 10.206 -16.270 1.00 70.19 317 ILE A C 1
ATOM 2480 O O . ILE A 1 317 ? -6.422 10.018 -15.560 1.00 70.19 317 ILE A O 1
ATOM 2484 N N . ASN A 1 318 ? -7.849 9.314 -17.155 1.00 69.56 318 ASN A N 1
ATOM 2485 C CA . ASN A 1 318 ? -7.296 7.977 -17.386 1.00 69.56 318 ASN A CA 1
ATOM 2486 C C . ASN A 1 318 ? -6.049 7.949 -18.292 1.00 69.56 318 ASN A C 1
ATOM 2488 O O . ASN A 1 318 ? -5.556 6.878 -18.635 1.00 69.56 318 ASN A O 1
ATOM 2492 N N . ASN A 1 319 ? -5.529 9.103 -18.717 1.00 70.31 319 ASN A N 1
ATOM 2493 C CA . ASN A 1 319 ? -4.366 9.139 -19.590 1.00 70.31 319 ASN A CA 1
ATOM 2494 C C . ASN A 1 319 ? -3.087 8.736 -18.819 1.00 70.31 319 ASN A C 1
ATOM 2496 O O . ASN A 1 319 ? -2.763 9.373 -17.809 1.00 70.31 319 ASN A O 1
ATOM 2500 N N . PRO A 1 320 ? -2.311 7.751 -19.316 1.00 73.69 320 PRO A N 1
ATOM 2501 C CA . PRO A 1 320 ? -1.128 7.226 -18.629 1.00 73.69 320 PRO A CA 1
ATOM 2502 C C . PRO A 1 320 ? 0.017 8.244 -18.483 1.00 73.69 320 PRO A C 1
ATOM 2504 O O . PRO A 1 320 ? 0.904 8.059 -17.651 1.00 73.69 320 PRO A O 1
ATOM 2507 N N . GLU A 1 321 ? 0.011 9.344 -19.240 1.00 75.12 321 GLU A N 1
ATOM 2508 C CA . GLU A 1 321 ? 1.007 10.411 -19.111 1.00 75.12 321 GLU A CA 1
ATOM 2509 C C . GLU A 1 321 ? 0.713 11.345 -17.924 1.00 75.12 321 GLU A C 1
ATOM 2511 O O . GLU A 1 321 ? 1.642 11.935 -17.365 1.00 75.12 321 GLU A O 1
ATOM 2516 N N . ARG A 1 322 ? -0.544 11.448 -17.461 1.00 82.75 322 ARG A N 1
ATOM 2517 C CA . ARG A 1 322 ? -0.919 12.355 -16.356 1.00 82.75 322 ARG A CA 1
ATOM 2518 C C . ARG A 1 322 ? -0.160 12.087 -15.055 1.00 82.75 322 ARG A C 1
ATOM 2520 O O . ARG A 1 322 ? 0.332 13.063 -14.479 1.00 82.75 322 ARG A O 1
ATOM 2527 N N . PRO A 1 323 ? -0.013 10.831 -14.582 1.00 76.88 323 PRO A N 1
ATOM 2528 C CA . PRO A 1 323 ? 0.803 10.539 -13.405 1.00 76.88 323 PRO A CA 1
ATOM 2529 C C . PRO A 1 323 ? 2.272 10.938 -13.588 1.00 76.88 323 PRO A C 1
ATOM 2531 O O . PRO A 1 323 ? 2.899 11.438 -12.656 1.00 76.88 323 PRO A O 1
ATOM 2534 N N . SER A 1 324 ? 2.829 10.780 -14.794 1.00 79.38 324 SER A N 1
ATOM 2535 C CA . SER A 1 324 ? 4.220 11.154 -15.080 1.00 79.38 324 SER A CA 1
ATOM 2536 C C . SER A 1 324 ? 4.444 12.669 -15.011 1.00 79.38 324 SER A C 1
ATOM 2538 O O . SER A 1 324 ? 5.468 13.114 -14.479 1.00 79.38 324 SER A O 1
ATOM 2540 N N . LEU A 1 325 ? 3.502 13.463 -15.530 1.00 83.00 325 LEU A N 1
ATOM 2541 C CA . LEU A 1 325 ? 3.547 14.928 -15.444 1.00 83.00 325 LEU A CA 1
ATOM 2542 C C . LEU A 1 325 ? 3.409 15.378 -13.985 1.00 83.00 325 LEU A C 1
ATOM 2544 O O . LEU A 1 325 ? 4.254 16.118 -13.484 1.00 83.00 325 LEU A O 1
ATOM 2548 N N . TRP A 1 326 ? 2.433 14.813 -13.268 1.00 83.81 326 TRP A N 1
ATOM 2549 C CA . TRP A 1 326 ? 2.196 15.096 -11.851 1.00 83.81 326 TRP A CA 1
ATOM 2550 C C . TRP A 1 326 ? 3.413 14.797 -10.971 1.00 83.81 326 TRP A C 1
ATOM 2552 O O . TRP A 1 326 ? 3.782 15.593 -10.111 1.00 83.81 326 TRP A O 1
ATOM 2562 N N . ASN A 1 327 ? 4.083 13.668 -11.203 1.00 84.06 327 ASN A N 1
ATOM 2563 C CA . ASN A 1 327 ? 5.280 13.299 -10.450 1.00 84.06 327 ASN A CA 1
ATOM 2564 C C . ASN A 1 327 ? 6.433 14.279 -10.671 1.00 84.06 327 ASN A C 1
ATOM 2566 O O . ASN A 1 327 ? 7.204 14.552 -9.749 1.00 84.06 327 ASN A O 1
ATOM 2570 N N . SER A 1 328 ? 6.553 14.815 -11.881 1.00 84.19 328 SER A N 1
ATOM 2571 C CA . SER A 1 328 ? 7.579 15.803 -12.201 1.00 84.19 328 SER A CA 1
ATOM 2572 C C . SER A 1 328 ? 7.249 17.166 -11.577 1.00 84.19 328 SER A C 1
ATOM 2574 O O . SER A 1 328 ? 8.124 17.766 -10.957 1.00 84.19 328 SER A O 1
ATOM 2576 N N . GLU A 1 329 ? 5.976 17.586 -11.599 1.00 87.25 329 GLU A N 1
ATOM 2577 C CA . GLU A 1 329 ? 5.479 18.753 -10.846 1.00 87.25 329 GLU A CA 1
ATOM 2578 C C . GLU A 1 329 ? 5.786 18.616 -9.346 1.00 87.25 329 GLU A C 1
ATOM 2580 O O . GLU A 1 329 ? 6.355 19.514 -8.728 1.00 87.25 329 GLU A O 1
ATOM 2585 N N . LYS A 1 330 ? 5.473 17.461 -8.748 1.00 86.12 330 LYS A N 1
ATOM 2586 C CA . LYS A 1 330 ? 5.702 17.210 -7.320 1.00 86.12 330 LYS A CA 1
ATOM 2587 C C . LYS A 1 330 ? 7.181 17.290 -6.947 1.00 86.12 330 LYS A C 1
ATOM 2589 O O . LYS A 1 330 ? 7.508 17.847 -5.903 1.00 86.12 330 LYS A O 1
ATOM 2594 N N . LYS A 1 331 ? 8.077 16.757 -7.784 1.00 87.75 331 LYS A N 1
ATOM 2595 C CA . LYS A 1 331 ? 9.532 16.879 -7.581 1.00 87.75 331 LYS A CA 1
ATOM 2596 C C . LYS A 1 331 ? 9.978 18.338 -7.601 1.00 87.75 331 LYS A C 1
ATOM 2598 O O . LYS A 1 331 ? 10.753 18.728 -6.732 1.00 87.75 331 LYS A O 1
ATOM 2603 N N . TRP A 1 332 ? 9.443 19.134 -8.527 1.00 91.50 332 TRP A N 1
ATOM 2604 C CA . TRP A 1 332 ? 9.695 20.573 -8.584 1.00 91.50 332 TRP A CA 1
ATOM 2605 C C . TRP A 1 332 ? 9.259 21.273 -7.287 1.00 91.50 332 TRP A C 1
ATOM 2607 O O . TRP A 1 332 ? 10.077 21.910 -6.622 1.00 91.50 332 TRP A O 1
ATOM 2617 N N . PHE A 1 333 ? 8.005 21.080 -6.858 1.00 85.56 333 PHE A N 1
ATOM 2618 C CA . PHE A 1 333 ? 7.485 21.700 -5.631 1.00 85.56 333 PHE A CA 1
ATOM 2619 C C . PHE A 1 333 ? 8.249 21.253 -4.384 1.00 85.56 333 PHE A C 1
ATOM 2621 O O . PHE A 1 333 ? 8.641 22.086 -3.572 1.00 85.56 333 PHE A O 1
ATOM 2628 N N . LYS A 1 334 ? 8.546 19.958 -4.257 1.00 87.75 334 LYS A N 1
ATOM 2629 C CA . LYS A 1 334 ? 9.360 19.426 -3.159 1.00 87.75 334 LYS A CA 1
ATOM 2630 C C . LYS A 1 334 ? 10.759 20.042 -3.128 1.00 87.75 334 LYS A C 1
ATOM 2632 O O . LYS A 1 334 ? 11.282 20.314 -2.051 1.00 87.75 334 LYS A O 1
ATOM 2637 N N . HIS A 1 335 ? 11.375 20.276 -4.287 1.00 89.06 335 HIS A N 1
ATOM 2638 C CA . HIS A 1 335 ? 12.698 20.889 -4.352 1.00 89.06 335 HIS A CA 1
ATOM 2639 C C . HIS A 1 335 ? 12.682 22.341 -3.857 1.00 89.06 335 HIS A C 1
ATOM 2641 O O . HIS A 1 335 ? 13.508 22.709 -3.018 1.00 89.06 335 HIS A O 1
ATOM 2647 N N . PHE A 1 336 ? 11.746 23.155 -4.358 1.00 86.06 336 PHE A N 1
ATOM 2648 C CA . PHE A 1 336 ? 11.722 24.594 -4.088 1.00 86.06 336 PHE A CA 1
ATOM 2649 C C . PHE A 1 336 ? 10.963 24.990 -2.823 1.00 86.06 336 PHE A C 1
ATOM 2651 O O . PHE A 1 336 ? 11.326 25.999 -2.230 1.00 86.06 336 PHE A O 1
ATOM 2658 N N . TYR A 1 337 ? 9.980 24.211 -2.368 1.00 83.94 337 TYR A N 1
ATOM 2659 C CA . TYR A 1 337 ? 9.123 24.526 -1.212 1.00 83.94 337 TYR A CA 1
ATOM 2660 C C . TYR A 1 337 ? 9.237 23.509 -0.063 1.00 83.94 337 TYR A C 1
ATOM 2662 O O . TYR A 1 337 ? 8.854 23.816 1.065 1.00 83.94 337 TYR A O 1
ATOM 2670 N N . GLY A 1 338 ? 9.836 22.337 -0.303 1.00 84.19 338 GLY A N 1
ATOM 2671 C CA . GLY A 1 338 ? 10.004 21.282 0.701 1.00 84.19 338 GLY A CA 1
ATOM 2672 C C . GLY A 1 338 ? 8.745 20.439 0.937 1.00 84.19 338 GLY A C 1
ATOM 2673 O O . GLY A 1 338 ? 7.720 20.628 0.292 1.00 84.19 338 GLY A O 1
ATOM 2674 N N . ASP A 1 339 ? 8.841 19.505 1.888 1.00 82.25 339 ASP A N 1
ATOM 2675 C CA . ASP A 1 339 ? 7.737 18.627 2.327 1.00 82.25 339 ASP A CA 1
ATOM 2676 C C . ASP A 1 339 ? 7.181 19.039 3.707 1.00 82.25 339 ASP A C 1
ATOM 2678 O O . ASP A 1 339 ? 6.536 18.251 4.398 1.00 82.25 339 ASP A O 1
ATOM 2682 N N . GLY A 1 340 ? 7.510 20.249 4.165 1.00 72.50 340 GLY A N 1
ATOM 2683 C CA . GLY A 1 340 ? 7.095 20.738 5.476 1.00 72.50 340 GLY A CA 1
ATOM 2684 C C . GLY A 1 340 ? 5.594 21.016 5.542 1.00 72.50 340 GLY A C 1
ATOM 2685 O O . GLY A 1 340 ? 4.956 21.306 4.531 1.00 72.50 340 GLY A O 1
ATOM 2686 N N . ASN A 1 341 ? 5.038 20.980 6.753 1.00 74.81 341 ASN A N 1
ATOM 2687 C CA . ASN A 1 341 ? 3.651 21.378 6.977 1.00 74.81 341 ASN A CA 1
ATOM 2688 C C . ASN A 1 341 ? 3.429 22.827 6.530 1.00 74.81 341 ASN A C 1
ATOM 2690 O O . ASN A 1 341 ? 4.277 23.698 6.757 1.00 74.81 341 ASN A O 1
ATOM 2694 N N . ALA A 1 342 ? 2.263 23.080 5.938 1.00 75.50 342 ALA A N 1
ATOM 2695 C CA . ALA A 1 342 ? 1.849 24.425 5.586 1.00 75.50 342 ALA A CA 1
ATOM 2696 C C . ALA A 1 342 ? 1.802 25.285 6.859 1.00 75.50 342 ALA A C 1
ATOM 2698 O O . ALA A 1 342 ? 1.210 24.895 7.868 1.00 75.50 342 ALA A O 1
ATOM 2699 N N . LYS A 1 343 ? 2.485 26.430 6.838 1.00 76.94 343 LYS A N 1
ATOM 2700 C CA . LYS A 1 343 ? 2.532 27.331 7.991 1.00 76.94 343 LYS A CA 1
ATOM 2701 C C . LYS A 1 343 ? 1.273 28.184 8.001 1.00 76.94 343 LYS A C 1
ATOM 2703 O O . LYS A 1 343 ? 0.873 28.684 6.955 1.00 76.94 343 LYS A O 1
ATOM 2708 N N . ALA A 1 344 ? 0.672 28.356 9.170 1.00 76.81 344 ALA A N 1
ATOM 2709 C CA . ALA A 1 344 ? -0.376 29.346 9.344 1.00 76.81 344 ALA A CA 1
ATOM 2710 C C . ALA A 1 344 ? 0.243 30.746 9.500 1.00 76.81 344 ALA A C 1
ATOM 2712 O O . ALA A 1 344 ? 1.319 30.886 10.088 1.00 76.81 344 ALA A O 1
ATOM 2713 N N . ASP A 1 345 ? -0.419 31.760 8.955 1.00 77.06 345 ASP A N 1
ATOM 2714 C CA . ASP A 1 345 ? -0.130 33.164 9.208 1.00 77.06 345 ASP A CA 1
ATOM 2715 C C . ASP A 1 345 ? -0.608 33.588 10.610 1.00 77.06 345 ASP A C 1
ATOM 2717 O O . ASP A 1 345 ? -1.191 32.806 11.367 1.00 77.06 345 ASP A O 1
ATOM 2721 N N . GLU A 1 346 ? -0.367 34.852 10.961 1.00 78.69 346 GLU A N 1
ATOM 2722 C CA . GLU A 1 346 ? -0.780 35.443 12.243 1.00 78.69 346 GLU A CA 1
ATOM 2723 C C . GLU A 1 346 ? -2.305 35.406 12.475 1.00 78.69 346 GLU A C 1
ATOM 2725 O O . GLU A 1 346 ? -2.763 35.587 13.602 1.00 78.69 346 GLU A O 1
ATOM 2730 N N . PHE A 1 347 ? -3.098 35.132 11.434 1.00 77.81 347 PHE A N 1
ATOM 2731 C CA . PHE A 1 347 ? -4.558 35.041 11.471 1.00 77.81 347 PHE A CA 1
ATOM 2732 C C . PHE A 1 347 ? -5.071 33.594 11.411 1.00 77.81 347 PHE A C 1
ATOM 2734 O O . PHE A 1 347 ? -6.277 33.376 11.275 1.00 77.81 347 PHE A O 1
ATOM 2741 N N . GLY A 1 348 ? -4.181 32.600 11.511 1.00 72.31 348 GLY A N 1
ATOM 2742 C CA . GLY A 1 348 ? -4.537 31.182 11.465 1.00 72.31 348 GLY A CA 1
ATOM 2743 C C . GLY A 1 348 ? -4.910 30.672 10.068 1.00 72.31 348 GLY A C 1
ATOM 2744 O O . GLY A 1 348 ? -5.373 29.538 9.944 1.00 72.31 348 GLY A O 1
ATOM 2745 N N . LYS A 1 349 ? -4.724 31.474 9.011 1.00 76.00 349 LYS A N 1
ATOM 2746 C CA . LYS A 1 349 ? -4.912 31.039 7.621 1.00 76.00 349 LYS A CA 1
ATOM 2747 C C . LYS A 1 349 ? -3.629 30.410 7.112 1.00 76.00 349 LYS A C 1
ATOM 2749 O O . LYS A 1 349 ? -2.543 30.812 7.503 1.00 76.00 349 LYS A O 1
ATOM 2754 N N . ILE A 1 350 ? -3.735 29.432 6.219 1.00 72.19 350 ILE A N 1
ATOM 2755 C CA . ILE A 1 350 ? -2.551 28.855 5.578 1.00 72.19 350 ILE A CA 1
ATOM 2756 C C . ILE A 1 350 ? -1.852 29.962 4.782 1.00 72.19 350 ILE A C 1
ATOM 2758 O O . ILE A 1 350 ? -2.431 30.508 3.845 1.00 72.19 350 ILE A O 1
ATOM 2762 N N . ALA A 1 351 ? -0.629 30.300 5.185 1.00 76.19 351 ALA A N 1
ATOM 2763 C CA . ALA A 1 351 ? 0.203 31.263 4.489 1.00 76.19 351 ALA A CA 1
ATOM 2764 C C . ALA A 1 351 ? 0.675 30.666 3.161 1.00 76.19 351 ALA A C 1
ATOM 2766 O O . ALA A 1 351 ? 1.001 29.475 3.090 1.00 76.19 351 ALA A O 1
ATOM 2767 N N . ASP A 1 352 ? 0.770 31.508 2.131 1.00 70.25 352 ASP A N 1
ATOM 2768 C CA . ASP A 1 352 ? 1.332 31.084 0.855 1.00 70.25 352 ASP A CA 1
ATOM 2769 C C . ASP A 1 352 ? 2.757 30.554 1.070 1.00 70.25 352 ASP A C 1
ATOM 2771 O O . ASP A 1 352 ? 3.593 31.239 1.686 1.00 70.25 352 ASP A O 1
ATOM 2775 N N . PRO A 1 353 ? 3.054 29.332 0.591 1.00 77.12 353 PRO A N 1
ATOM 2776 C CA . PRO A 1 353 ? 4.336 28.707 0.834 1.00 77.12 353 PRO A CA 1
ATOM 2777 C C . PRO A 1 353 ? 5.431 29.558 0.196 1.00 77.12 353 PRO A C 1
ATOM 2779 O O . PRO A 1 353 ? 5.368 29.914 -0.978 1.00 77.12 353 PRO A O 1
ATOM 2782 N N . GLN A 1 354 ? 6.446 29.895 0.988 1.00 80.19 354 GLN A N 1
ATOM 2783 C CA . GLN A 1 354 ? 7.613 30.616 0.496 1.00 80.19 354 GLN A CA 1
ATOM 2784 C C . GLN A 1 354 ? 8.661 29.611 0.018 1.00 80.19 354 GLN A C 1
ATOM 2786 O O . GLN A 1 354 ? 8.883 28.600 0.695 1.00 80.19 354 GLN A O 1
ATOM 2791 N N . PRO A 1 355 ? 9.318 29.862 -1.124 1.00 84.38 355 PRO A N 1
ATOM 2792 C CA . PRO A 1 355 ? 10.339 28.961 -1.622 1.00 84.38 355 PRO A CA 1
ATOM 2793 C C . PRO A 1 355 ? 11.526 28.929 -0.646 1.00 84.38 355 PRO A C 1
ATOM 2795 O O . PRO A 1 355 ? 12.103 29.956 -0.293 1.00 84.38 355 PRO A O 1
ATOM 2798 N N . ILE A 1 356 ? 11.905 27.728 -0.214 1.00 86.00 356 ILE A N 1
ATOM 2799 C CA . ILE A 1 356 ? 13.074 27.459 0.635 1.00 86.00 356 ILE A CA 1
ATOM 2800 C C . ILE A 1 356 ? 14.389 27.487 -0.160 1.00 86.00 356 ILE A C 1
ATOM 2802 O O . ILE A 1 356 ? 15.471 27.484 0.427 1.00 86.00 356 ILE A O 1
ATOM 2806 N N . ARG A 1 357 ? 14.309 27.498 -1.497 1.00 83.81 357 ARG A N 1
ATOM 2807 C CA . ARG A 1 357 ? 15.449 27.613 -2.415 1.00 83.81 357 ARG A CA 1
ATOM 2808 C C . ARG A 1 357 ? 15.196 28.704 -3.441 1.00 83.81 357 ARG A C 1
ATOM 2810 O O . ARG A 1 357 ? 14.065 28.914 -3.868 1.00 83.81 357 ARG A O 1
ATOM 2817 N N . ARG A 1 358 ? 16.266 29.363 -3.890 1.00 85.38 358 ARG A N 1
ATOM 2818 C CA . ARG A 1 358 ? 16.182 30.331 -4.985 1.00 85.38 358 ARG A CA 1
ATOM 2819 C C . ARG A 1 358 ? 15.706 29.628 -6.257 1.00 85.38 358 ARG A C 1
ATOM 2821 O O . ARG A 1 358 ? 16.354 28.686 -6.705 1.00 85.38 358 ARG A O 1
ATOM 2828 N N . MET A 1 359 ? 14.606 30.114 -6.823 1.00 81.88 359 MET A N 1
ATOM 2829 C CA . MET A 1 359 ? 14.070 29.616 -8.085 1.00 81.88 359 MET A CA 1
ATOM 2830 C C . MET A 1 359 ? 14.923 30.058 -9.273 1.00 81.88 359 MET A C 1
ATOM 2832 O O . MET A 1 359 ? 15.671 31.037 -9.212 1.00 81.88 359 MET A O 1
ATOM 2836 N N . ILE A 1 360 ? 14.810 29.302 -10.359 1.00 83.62 360 ILE A N 1
ATOM 2837 C CA . ILE A 1 360 ? 15.453 29.627 -11.624 1.00 83.62 360 ILE A CA 1
ATOM 2838 C C . ILE A 1 360 ? 14.562 30.630 -12.359 1.00 83.62 360 ILE A C 1
ATOM 2840 O O . ILE A 1 360 ? 13.408 30.342 -12.672 1.00 83.62 360 ILE A O 1
ATOM 2844 N N . ASP A 1 361 ? 15.118 31.804 -12.647 1.00 75.94 361 ASP A N 1
ATOM 2845 C CA . ASP A 1 361 ? 14.372 32.919 -13.243 1.00 75.94 361 ASP A CA 1
ATOM 2846 C C . ASP A 1 361 ? 14.295 32.833 -14.781 1.00 75.94 361 ASP A C 1
ATOM 2848 O O . ASP A 1 361 ? 13.488 33.515 -15.412 1.00 75.94 361 ASP A O 1
ATOM 2852 N N . LYS A 1 362 ? 15.163 32.028 -15.412 1.00 78.44 362 LYS A N 1
ATOM 2853 C CA . LYS A 1 362 ? 15.275 31.905 -16.874 1.00 78.44 362 LYS A CA 1
ATOM 2854 C C . LYS A 1 362 ? 15.353 30.439 -17.304 1.00 78.44 362 LYS A C 1
ATOM 2856 O O . LYS A 1 362 ? 16.162 29.716 -16.723 1.00 78.44 362 LYS A O 1
ATOM 2861 N N . PRO A 1 363 ? 14.598 30.016 -18.337 1.00 76.88 363 PRO A N 1
ATOM 2862 C CA . PRO A 1 363 ? 14.649 28.647 -18.839 1.00 76.88 363 PRO A CA 1
ATOM 2863 C C . PRO A 1 363 ? 16.077 28.221 -19.172 1.00 76.88 363 PRO A C 1
ATOM 2865 O O . PRO A 1 363 ? 16.785 28.912 -19.907 1.00 76.88 363 PRO A O 1
ATOM 2868 N N . LEU A 1 364 ? 16.497 27.083 -18.626 1.00 75.44 364 LEU A N 1
ATOM 2869 C CA . LEU A 1 364 ? 17.785 26.481 -18.955 1.00 75.44 364 LEU A CA 1
ATOM 2870 C C . LEU A 1 364 ? 17.682 25.684 -20.255 1.00 75.44 364 LEU A C 1
ATOM 2872 O O . LEU A 1 364 ? 16.647 25.082 -20.538 1.00 75.44 364 LEU A O 1
ATOM 2876 N N . ASP A 1 365 ? 18.762 25.640 -21.032 1.00 73.19 365 ASP A N 1
ATOM 2877 C CA . ASP A 1 365 ? 18.845 24.756 -22.196 1.00 73.19 365 ASP A CA 1
ATOM 2878 C C . ASP A 1 365 ? 18.748 23.285 -21.771 1.00 73.19 365 ASP A C 1
ATOM 2880 O O . ASP A 1 365 ? 19.268 22.890 -20.723 1.00 73.19 365 ASP A O 1
ATOM 2884 N N . VAL A 1 366 ? 18.136 22.452 -22.616 1.00 70.88 366 VAL A N 1
ATOM 2885 C CA . VAL A 1 366 ? 18.092 21.001 -22.401 1.00 70.88 366 VAL A CA 1
ATOM 2886 C C . VAL A 1 366 ? 19.510 20.423 -22.464 1.00 70.88 366 VAL A C 1
ATOM 2888 O O . VAL A 1 366 ? 20.292 20.743 -23.368 1.00 70.88 366 VAL A O 1
ATOM 2891 N N . ARG A 1 367 ? 19.853 19.555 -21.508 1.00 68.44 367 ARG A N 1
ATOM 2892 C CA . ARG A 1 367 ? 21.180 18.936 -21.371 1.00 68.44 367 ARG A CA 1
ATOM 2893 C C . ARG A 1 367 ? 21.089 17.411 -21.427 1.00 68.44 367 ARG A C 1
ATOM 2895 O O . ARG A 1 367 ? 20.088 16.837 -21.020 1.00 68.44 367 ARG A O 1
ATOM 2902 N N . THR A 1 368 ? 22.142 16.759 -21.913 1.00 63.09 368 THR A N 1
ATOM 2903 C CA . THR A 1 368 ? 22.306 15.300 -21.855 1.00 63.09 368 THR A CA 1
ATOM 2904 C C . THR A 1 368 ? 22.613 14.828 -20.434 1.00 63.09 368 THR A C 1
ATOM 2906 O O . THR A 1 368 ? 22.872 15.644 -19.545 1.00 63.09 368 THR A O 1
ATOM 2909 N N . ALA A 1 369 ? 22.619 13.508 -20.214 1.00 59.69 369 ALA A N 1
ATOM 2910 C CA . ALA A 1 369 ? 22.918 12.908 -18.909 1.00 59.69 369 ALA A CA 1
ATOM 2911 C C . ALA A 1 369 ? 24.265 13.380 -18.319 1.00 59.69 369 ALA A C 1
ATOM 2913 O O . ALA A 1 369 ? 24.366 13.597 -17.113 1.00 59.69 369 ALA A O 1
ATOM 2914 N N . ASP A 1 370 ? 25.252 13.650 -19.181 1.00 60.31 370 ASP A N 1
ATOM 2915 C CA . ASP A 1 370 ? 26.579 14.162 -18.806 1.00 60.31 370 ASP A CA 1
ATOM 2916 C C . ASP A 1 370 ? 26.628 15.700 -18.656 1.00 60.31 370 ASP A C 1
ATOM 2918 O O . ASP A 1 370 ? 27.703 16.295 -18.579 1.00 60.31 370 ASP A O 1
ATOM 2922 N N . GLY A 1 371 ? 25.480 16.383 -18.692 1.00 59.72 371 GLY A N 1
ATOM 2923 C CA . GLY A 1 371 ? 25.366 17.833 -18.500 1.00 59.72 371 GLY A CA 1
ATOM 2924 C C . GLY A 1 371 ? 25.705 18.698 -19.723 1.00 59.72 371 GLY A C 1
ATOM 2925 O O . GLY A 1 371 ? 25.750 19.930 -19.609 1.00 59.72 371 GLY A O 1
ATOM 2926 N N . ARG A 1 372 ? 25.923 18.094 -20.900 1.00 71.75 372 ARG A N 1
ATOM 2927 C CA . ARG A 1 372 ? 26.271 18.801 -22.149 1.00 71.75 372 ARG A CA 1
ATOM 2928 C C . ARG A 1 372 ? 25.008 19.300 -22.867 1.00 71.75 372 ARG A C 1
ATOM 2930 O O . ARG A 1 372 ? 24.004 18.601 -22.831 1.00 71.75 372 ARG A O 1
ATOM 2937 N N . PRO A 1 373 ? 25.011 20.472 -23.533 1.00 69.75 373 PRO A N 1
ATOM 2938 C CA . PRO A 1 373 ? 23.832 20.954 -24.258 1.00 69.75 373 PRO A CA 1
ATOM 2939 C C . PRO A 1 373 ? 23.370 19.962 -25.332 1.00 69.75 373 PRO A C 1
ATOM 2941 O O . PRO A 1 373 ? 24.164 19.554 -26.185 1.00 69.75 373 PRO A O 1
ATOM 2944 N N . LEU A 1 374 ? 22.083 19.614 -25.314 1.00 66.69 374 LEU A N 1
ATOM 2945 C CA . LEU A 1 374 ? 21.485 18.595 -26.179 1.00 66.69 374 LEU A CA 1
ATOM 2946 C C . LEU A 1 374 ? 21.708 18.895 -27.671 1.00 66.69 374 LEU A C 1
ATOM 2948 O O . LEU A 1 374 ? 22.091 18.021 -28.444 1.00 66.69 374 LEU A O 1
ATOM 2952 N N . THR A 1 375 ? 21.573 20.161 -28.063 1.00 65.12 375 THR A N 1
ATOM 2953 C CA . THR A 1 375 ? 21.766 20.643 -29.442 1.00 65.12 375 THR A CA 1
ATOM 2954 C C . THR A 1 375 ? 23.187 20.421 -29.972 1.00 65.12 375 THR A C 1
ATOM 2956 O O . THR A 1 375 ? 23.381 20.141 -31.162 1.00 65.12 375 THR A O 1
ATOM 2959 N N . LYS A 1 376 ? 24.199 20.495 -29.094 1.00 67.56 376 LYS A N 1
ATOM 2960 C CA . LYS A 1 376 ? 25.602 20.232 -29.445 1.00 67.56 376 LYS A CA 1
ATOM 2961 C C . LYS A 1 376 ? 25.860 18.740 -29.639 1.00 67.56 376 LYS A C 1
ATOM 2963 O O . LYS A 1 376 ? 26.591 18.381 -30.560 1.00 67.56 376 LYS A O 1
ATOM 2968 N N . GLU A 1 377 ? 25.242 17.883 -28.828 1.00 66.25 377 GLU A N 1
ATOM 2969 C CA . GLU A 1 377 ? 25.366 16.427 -28.978 1.00 66.25 377 GLU A CA 1
ATOM 2970 C C . GLU A 1 377 ? 24.605 15.906 -30.199 1.00 66.25 377 GLU A C 1
ATOM 2972 O O . GLU A 1 377 ? 25.174 15.130 -30.960 1.00 66.25 377 GLU A O 1
ATOM 2977 N N . ILE A 1 378 ? 23.394 16.407 -30.479 1.00 65.00 378 ILE A N 1
ATOM 2978 C CA . ILE A 1 378 ? 22.664 16.098 -31.725 1.00 65.00 378 ILE A CA 1
ATOM 2979 C C . ILE A 1 378 ? 23.509 16.487 -32.948 1.00 65.00 378 ILE A C 1
ATOM 2981 O O . ILE A 1 378 ? 23.629 15.722 -33.905 1.00 65.00 378 ILE A O 1
ATOM 2985 N N . SER A 1 379 ? 24.170 17.648 -32.899 1.00 64.12 379 SER A N 1
ATOM 2986 C CA . SER A 1 379 ? 25.070 18.083 -33.972 1.00 64.12 379 SER A CA 1
ATOM 2987 C C . SER A 1 379 ? 26.321 17.202 -34.091 1.00 64.12 379 SER A C 1
ATOM 2989 O O . SER A 1 379 ? 26.741 16.903 -35.206 1.00 64.12 379 SER A O 1
ATOM 2991 N N . ARG A 1 380 ? 26.920 16.755 -32.978 1.00 66.50 380 ARG A N 1
ATOM 2992 C CA . ARG A 1 380 ? 28.077 15.841 -32.996 1.00 66.50 380 ARG A CA 1
ATOM 2993 C C . ARG A 1 380 ? 27.693 14.458 -33.523 1.00 66.50 380 ARG A C 1
ATOM 2995 O O . ARG A 1 380 ? 28.426 13.900 -34.333 1.00 66.50 380 ARG A O 1
ATOM 3002 N N . PHE A 1 381 ? 26.543 13.940 -33.106 1.00 64.38 381 PHE A N 1
ATOM 3003 C CA . PHE A 1 381 ? 25.989 12.674 -33.574 1.00 64.38 381 PHE A CA 1
ATOM 3004 C C . PHE A 1 381 ? 25.721 12.701 -35.083 1.00 64.38 381 PHE A C 1
ATOM 3006 O O . PHE A 1 381 ? 26.176 11.821 -35.807 1.00 64.38 381 PHE A O 1
ATOM 3013 N N . SER A 1 382 ? 25.083 13.765 -35.578 1.00 59.81 382 SER A N 1
ATOM 3014 C CA . SER A 1 382 ? 24.858 13.977 -37.012 1.00 59.81 382 SER A CA 1
ATOM 3015 C C . SER A 1 382 ? 26.169 14.027 -37.812 1.00 59.81 382 SER A C 1
ATOM 3017 O O . SER A 1 382 ? 26.261 13.413 -38.876 1.00 59.81 382 SER A O 1
ATOM 3019 N N . LYS A 1 383 ? 27.218 14.676 -37.286 1.00 65.25 383 LYS A N 1
ATOM 3020 C CA . LYS A 1 383 ? 28.558 14.665 -37.902 1.00 65.25 383 LYS A CA 1
ATOM 3021 C C . LYS A 1 383 ? 29.195 13.277 -37.898 1.00 65.25 383 LYS A C 1
ATOM 3023 O O . LYS A 1 383 ? 29.785 12.885 -38.899 1.00 65.25 383 LYS A O 1
ATOM 3028 N N . HIS A 1 384 ? 29.052 12.523 -36.810 1.00 63.72 384 HIS A N 1
ATOM 3029 C CA . HIS A 1 384 ? 29.580 11.164 -36.709 1.00 63.72 384 HIS A CA 1
ATOM 3030 C C . HIS A 1 384 ? 28.900 10.215 -37.706 1.00 63.72 384 HIS A C 1
ATOM 3032 O O . HIS A 1 384 ? 29.588 9.506 -38.431 1.00 63.72 384 HIS A O 1
ATOM 3038 N N . LEU A 1 385 ? 27.571 10.288 -37.836 1.00 61.22 385 LEU A N 1
ATOM 3039 C CA . LEU A 1 385 ? 26.815 9.556 -38.859 1.00 61.22 385 LEU A CA 1
ATOM 3040 C C . LEU A 1 385 ? 27.220 9.947 -40.286 1.00 61.22 385 LEU A C 1
ATOM 3042 O O . LEU A 1 385 ? 27.264 9.098 -41.169 1.00 61.22 385 LEU A O 1
ATOM 3046 N N . SER A 1 386 ? 27.535 11.223 -40.508 1.00 59.69 386 SER A N 1
ATOM 3047 C CA . SER A 1 386 ? 27.964 11.718 -41.821 1.00 59.69 386 SER A CA 1
ATOM 3048 C C . SER A 1 386 ? 29.383 11.268 -42.181 1.00 59.69 386 SER A C 1
ATOM 3050 O O . SER A 1 386 ? 29.644 10.979 -43.344 1.00 59.69 386 SER A O 1
ATOM 3052 N N . GLY A 1 387 ? 30.286 11.174 -41.198 1.00 56.78 387 GLY A N 1
ATOM 3053 C CA . GLY A 1 387 ? 31.657 10.683 -41.384 1.00 56.78 387 GLY A CA 1
ATOM 3054 C C . GLY A 1 387 ? 31.771 9.156 -41.472 1.00 56.78 387 GLY A C 1
ATOM 3055 O O . GLY A 1 387 ? 32.650 8.652 -42.160 1.00 56.78 387 GLY A O 1
ATOM 3056 N N . ALA A 1 388 ? 30.862 8.420 -40.825 1.00 50.28 388 ALA A N 1
ATOM 3057 C CA . ALA A 1 388 ? 30.784 6.955 -40.851 1.00 50.28 388 ALA A CA 1
ATOM 3058 C C . ALA A 1 388 ? 30.123 6.392 -42.128 1.00 50.28 388 ALA A C 1
ATOM 3060 O O . ALA A 1 388 ? 30.140 5.191 -42.367 1.00 50.28 388 ALA A O 1
ATOM 3061 N N . ALA A 1 389 ? 29.525 7.228 -42.977 1.00 48.12 389 ALA A N 1
ATOM 3062 C CA . ALA A 1 389 ? 28.775 6.766 -44.148 1.00 48.12 389 ALA A CA 1
ATOM 3063 C C . ALA A 1 389 ? 29.646 6.382 -45.366 1.00 48.12 389 ALA A C 1
ATOM 3065 O O . ALA A 1 389 ? 29.094 6.081 -46.425 1.00 48.12 389 ALA A O 1
ATOM 3066 N N . GLY A 1 390 ? 30.977 6.374 -45.228 1.00 47.47 390 GLY A N 1
ATOM 3067 C CA . GLY A 1 390 ? 31.877 5.640 -46.118 1.00 47.47 390 GLY A CA 1
ATOM 3068 C C . GLY A 1 390 ? 32.184 4.266 -45.517 1.00 47.47 390 GLY A C 1
ATOM 3069 O O . GLY A 1 390 ? 33.088 4.159 -44.698 1.00 47.47 390 GLY A O 1
ATOM 3070 N N . ASP A 1 391 ? 31.411 3.248 -45.900 1.00 53.59 391 ASP A N 1
ATOM 3071 C CA . ASP A 1 391 ? 31.614 1.818 -45.589 1.00 53.59 391 ASP A CA 1
ATOM 3072 C C . ASP A 1 391 ? 31.503 1.350 -44.122 1.00 53.59 391 ASP A C 1
ATOM 3074 O O . ASP A 1 391 ? 32.156 0.383 -43.727 1.00 53.59 391 ASP A O 1
ATOM 3078 N N . VAL A 1 392 ? 30.628 1.939 -43.297 1.00 50.97 392 VAL A N 1
ATOM 3079 C CA . VAL A 1 392 ? 30.320 1.349 -41.977 1.00 50.97 392 VAL A CA 1
ATOM 3080 C C . VAL A 1 392 ? 29.182 0.313 -42.076 1.00 50.97 392 VAL A C 1
ATOM 3082 O O . VAL A 1 392 ? 28.078 0.654 -42.511 1.00 50.97 392 VAL A O 1
ATOM 3085 N N . PRO A 1 393 ? 29.404 -0.956 -41.661 1.00 53.88 393 PRO A N 1
ATOM 3086 C CA . PRO A 1 393 ? 28.384 -2.004 -41.676 1.00 53.88 393 PRO A CA 1
ATOM 3087 C C . PRO A 1 393 ? 27.161 -1.638 -40.822 1.00 53.88 393 PRO A C 1
ATOM 3089 O O . PRO A 1 393 ? 27.297 -1.087 -39.730 1.00 53.88 393 PRO A O 1
ATOM 3092 N N . ALA A 1 394 ? 25.960 -2.022 -41.273 1.00 48.00 394 ALA A N 1
ATOM 3093 C CA . ALA A 1 394 ? 24.686 -1.736 -40.598 1.00 48.00 394 ALA A CA 1
ATOM 3094 C C . ALA A 1 394 ? 24.660 -2.003 -39.069 1.00 48.00 394 ALA A C 1
ATOM 3096 O O . ALA A 1 394 ? 24.077 -1.188 -38.351 1.00 48.00 394 ALA A O 1
ATOM 3097 N N . PRO A 1 395 ? 25.314 -3.052 -38.523 1.00 46.25 395 PRO A N 1
ATOM 3098 C CA . PRO A 1 395 ? 25.383 -3.271 -37.075 1.00 46.25 395 PRO A CA 1
ATOM 3099 C C . PRO A 1 395 ? 26.066 -2.142 -36.292 1.00 46.25 395 PRO A C 1
ATOM 3101 O O . PRO A 1 395 ? 25.631 -1.810 -35.192 1.00 46.25 395 PRO A O 1
ATOM 3104 N 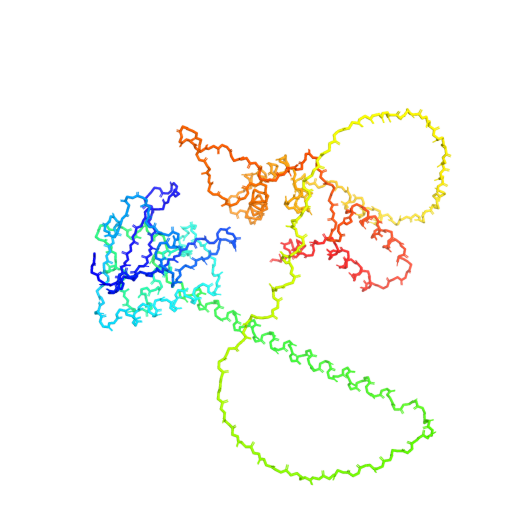N . GLU A 1 396 ? 27.102 -1.515 -36.847 1.00 50.38 396 GLU A N 1
ATOM 3105 C CA . GLU A 1 396 ? 27.806 -0.403 -36.193 1.00 50.38 396 GLU A CA 1
ATOM 3106 C C . GLU A 1 396 ? 26.985 0.894 -36.246 1.00 50.38 396 GLU A C 1
ATOM 3108 O O . GLU A 1 396 ? 27.004 1.699 -35.311 1.00 50.38 396 GLU A O 1
ATOM 3113 N N . LEU A 1 397 ? 26.161 1.055 -37.286 1.00 50.91 397 LEU A N 1
ATOM 3114 C CA . LEU A 1 397 ? 25.199 2.152 -37.398 1.00 50.91 397 LEU A CA 1
ATOM 3115 C C . LEU A 1 397 ? 24.068 2.016 -36.363 1.00 50.91 397 LEU A C 1
ATOM 3117 O O . LEU A 1 397 ? 23.680 2.998 -35.729 1.00 50.91 397 LEU A O 1
ATOM 3121 N N . VAL A 1 398 ? 23.592 0.786 -36.134 1.00 50.91 398 VAL A N 1
ATOM 3122 C CA . VAL A 1 398 ? 22.604 0.459 -35.093 1.00 50.91 398 VAL A CA 1
ATOM 3123 C C . VAL A 1 398 ? 23.187 0.672 -33.696 1.00 50.91 398 VAL A C 1
ATOM 3125 O O . VAL A 1 398 ? 22.547 1.327 -32.876 1.00 50.91 398 VAL A O 1
ATOM 3128 N N . LYS A 1 399 ? 24.418 0.216 -33.425 1.00 51.25 399 LYS A N 1
ATOM 3129 C CA . LYS A 1 399 ? 25.105 0.488 -32.148 1.00 51.25 399 LYS A CA 1
ATOM 3130 C C . LYS A 1 399 ? 25.307 1.982 -31.910 1.00 51.25 399 LYS A C 1
ATOM 3132 O O . LYS A 1 399 ? 25.084 2.459 -30.800 1.00 51.25 399 LYS A O 1
ATOM 3137 N N . SER A 1 400 ? 25.678 2.733 -32.945 1.00 50.09 400 SER A N 1
ATOM 3138 C CA . SER A 1 400 ? 25.835 4.189 -32.869 1.00 50.09 400 SER A CA 1
ATOM 3139 C C . SER A 1 400 ? 24.504 4.887 -32.580 1.00 50.09 400 SER A C 1
ATOM 3141 O O . SER A 1 400 ? 24.452 5.777 -31.733 1.00 50.09 400 SER A O 1
ATOM 3143 N N . LEU A 1 401 ? 23.410 4.444 -33.208 1.00 52.06 401 LEU A N 1
ATOM 3144 C CA . LEU A 1 401 ? 22.057 4.931 -32.928 1.00 52.06 401 LEU A CA 1
ATOM 3145 C C . LEU A 1 401 ? 21.623 4.602 -31.493 1.00 52.06 401 LEU A C 1
ATOM 3147 O O . LEU A 1 401 ? 21.149 5.479 -30.774 1.00 52.06 401 LEU A O 1
ATOM 3151 N N . GLN A 1 402 ? 21.835 3.366 -31.047 1.00 50.19 402 GLN A N 1
ATOM 3152 C CA . GLN A 1 402 ? 21.497 2.911 -29.699 1.00 50.19 402 GLN A CA 1
ATOM 3153 C C . GLN A 1 402 ? 22.322 3.639 -28.625 1.00 50.19 402 GLN A C 1
ATOM 3155 O O . GLN A 1 402 ? 21.783 4.055 -27.600 1.00 50.19 402 GLN A O 1
ATOM 3160 N N . SER A 1 403 ? 23.606 3.882 -28.890 1.00 52.38 403 SER A N 1
ATOM 3161 C CA . SER A 1 403 ? 24.491 4.702 -28.055 1.00 52.38 403 SER A CA 1
ATOM 3162 C C . SER A 1 403 ? 24.035 6.164 -28.003 1.00 52.38 403 SER A C 1
ATOM 3164 O O . SER A 1 403 ? 23.968 6.756 -26.923 1.00 52.38 403 SER A O 1
ATOM 3166 N N . GLY A 1 404 ? 23.619 6.730 -29.142 1.00 50.72 404 GLY A N 1
ATOM 3167 C CA . GLY A 1 404 ? 23.007 8.056 -29.215 1.00 50.72 404 GLY A CA 1
ATOM 3168 C C . GLY A 1 404 ? 21.754 8.150 -28.347 1.00 50.72 404 GLY A C 1
ATOM 3169 O O . GLY A 1 404 ? 21.663 9.018 -27.487 1.00 50.72 404 GLY A O 1
ATOM 3170 N N . LEU A 1 405 ? 20.822 7.207 -28.472 1.00 57.41 405 LEU A N 1
ATOM 3171 C CA . LEU A 1 405 ? 19.587 7.178 -27.679 1.00 57.41 405 LEU A CA 1
ATOM 3172 C C . LEU A 1 405 ? 19.820 7.006 -26.179 1.00 57.41 405 LEU A C 1
ATOM 3174 O O . LEU A 1 405 ? 19.113 7.618 -25.374 1.00 57.41 405 LEU A O 1
ATOM 3178 N N . ASN A 1 406 ? 20.817 6.205 -25.806 1.00 52.34 406 ASN A N 1
ATOM 3179 C CA . ASN A 1 406 ? 21.234 6.040 -24.417 1.00 52.34 406 ASN A CA 1
ATOM 3180 C C . ASN A 1 406 ? 21.855 7.330 -23.864 1.00 52.34 406 ASN A C 1
ATOM 3182 O O . ASN A 1 406 ? 21.504 7.752 -22.765 1.00 52.34 406 ASN A O 1
ATOM 3186 N N . THR A 1 407 ? 22.697 8.009 -24.648 1.00 53.00 407 THR A N 1
ATOM 3187 C CA . THR A 1 407 ? 23.314 9.299 -24.280 1.00 53.00 407 THR A CA 1
ATOM 3188 C C . THR A 1 407 ? 22.271 10.416 -24.137 1.00 53.00 407 THR A C 1
ATOM 3190 O O . THR A 1 407 ? 22.399 11.303 -23.290 1.00 53.00 407 THR A O 1
ATOM 3193 N N . LEU A 1 408 ? 21.210 10.362 -24.945 1.00 53.47 408 LEU A N 1
ATOM 3194 C CA . LEU A 1 408 ? 20.086 11.300 -24.909 1.00 53.47 408 LEU A CA 1
ATOM 3195 C C . LEU A 1 408 ? 19.060 10.960 -23.808 1.00 53.47 408 LEU A C 1
ATOM 3197 O O . LEU A 1 408 ? 18.107 11.710 -23.623 1.00 53.47 408 LEU A O 1
ATOM 3201 N N . GLY A 1 409 ? 19.220 9.845 -23.082 1.00 52.34 409 GLY A N 1
ATOM 3202 C CA . GLY A 1 409 ? 18.274 9.399 -22.048 1.00 52.34 409 GLY A CA 1
ATOM 3203 C C . GLY A 1 409 ? 16.893 8.992 -22.586 1.00 52.34 409 GLY A C 1
ATOM 3204 O O . GLY A 1 409 ? 15.953 8.815 -21.812 1.00 52.34 409 GLY A O 1
ATOM 3205 N N . LEU A 1 410 ? 16.758 8.837 -23.907 1.00 51.66 410 LEU A N 1
ATOM 3206 C CA . LEU A 1 410 ? 15.490 8.591 -24.603 1.00 51.66 410 LEU A CA 1
ATOM 3207 C C . LEU A 1 410 ? 15.143 7.101 -24.731 1.00 51.66 410 LEU A C 1
ATOM 3209 O O . LEU A 1 410 ? 14.024 6.769 -25.128 1.00 51.66 410 LEU A O 1
ATOM 3213 N N . SER A 1 411 ? 16.054 6.194 -24.364 1.00 42.16 411 SER A N 1
ATOM 3214 C CA . SER A 1 411 ? 15.867 4.742 -24.517 1.00 42.16 411 SER A CA 1
ATOM 3215 C C . SER A 1 411 ? 14.637 4.193 -23.782 1.00 42.16 411 SER A C 1
ATOM 3217 O O . SER A 1 411 ? 13.990 3.273 -24.274 1.00 42.16 411 SER A O 1
ATOM 3219 N N . LYS A 1 412 ? 14.227 4.807 -22.662 1.00 43.25 412 LYS A N 1
ATOM 3220 C CA . LYS A 1 412 ? 13.003 4.421 -21.934 1.00 43.25 412 LYS A CA 1
ATOM 3221 C C . LYS A 1 412 ? 11.698 4.887 -22.595 1.00 43.25 412 LYS A C 1
ATOM 3223 O O . LYS A 1 412 ? 10.669 4.263 -22.374 1.00 43.25 412 LYS A O 1
ATOM 3228 N N . ARG A 1 413 ? 11.721 5.966 -23.388 1.00 43.81 413 ARG A N 1
ATOM 3229 C CA . ARG A 1 413 ? 10.523 6.562 -24.018 1.00 43.81 413 ARG A CA 1
ATOM 3230 C C . ARG A 1 413 ? 10.210 5.990 -25.400 1.00 43.81 413 ARG A C 1
ATOM 3232 O O . ARG A 1 413 ? 9.059 6.028 -25.819 1.00 43.81 413 ARG A O 1
ATOM 3239 N N . TRP A 1 414 ? 11.205 5.466 -26.115 1.00 37.56 414 TRP A N 1
ATOM 3240 C CA . TRP A 1 414 ? 10.961 4.855 -27.425 1.00 37.56 414 TRP A CA 1
ATOM 3241 C C . TRP A 1 414 ? 10.276 3.483 -27.286 1.00 37.56 414 TRP A C 1
ATOM 3243 O O . TRP A 1 414 ? 9.325 3.190 -28.008 1.00 37.56 414 TRP A O 1
ATOM 3253 N N . ASN A 1 415 ? 10.651 2.694 -26.274 1.00 37.56 415 ASN A N 1
ATOM 3254 C CA . ASN A 1 415 ? 10.034 1.387 -26.020 1.00 37.56 415 ASN A CA 1
ATOM 3255 C C . ASN A 1 415 ? 8.542 1.464 -25.642 1.00 37.56 415 ASN A C 1
ATOM 3257 O O . ASN A 1 415 ? 7.827 0.493 -25.847 1.00 37.56 415 ASN A O 1
ATOM 3261 N N . SER A 1 416 ? 8.046 2.603 -25.141 1.00 36.97 416 SER A N 1
ATOM 3262 C CA . SER A 1 416 ? 6.638 2.749 -24.738 1.00 36.97 416 SER A CA 1
ATOM 3263 C C . SER A 1 416 ? 5.694 3.190 -25.862 1.00 36.97 416 SER A C 1
ATOM 3265 O O . SER A 1 416 ? 4.486 3.154 -25.667 1.00 36.97 416 SER A O 1
ATOM 3267 N N . LYS A 1 417 ? 6.208 3.646 -27.016 1.00 36.25 417 LYS A N 1
ATOM 3268 C CA . LYS A 1 417 ? 5.377 4.085 -28.158 1.00 36.25 417 LYS A CA 1
ATOM 3269 C C . LYS A 1 417 ? 5.266 3.050 -29.283 1.00 36.25 417 LYS A C 1
ATOM 3271 O O . LYS A 1 417 ? 4.426 3.224 -30.155 1.00 36.25 417 LYS A O 1
ATOM 3276 N N . ASN A 1 418 ? 6.090 2.000 -29.249 1.00 31.80 418 ASN A N 1
ATOM 3277 C CA . ASN A 1 418 ? 6.173 0.967 -30.289 1.00 31.80 418 ASN A CA 1
ATOM 3278 C C . ASN A 1 418 ? 6.008 -0.470 -29.750 1.00 31.80 418 ASN A C 1
ATOM 3280 O O . ASN A 1 418 ? 6.320 -1.420 -30.467 1.00 31.80 418 ASN A O 1
ATOM 3284 N N . ALA A 1 419 ? 5.555 -0.647 -28.506 1.00 27.30 419 ALA A N 1
ATOM 3285 C CA . ALA A 1 419 ? 5.091 -1.954 -28.048 1.00 27.30 419 ALA A CA 1
ATOM 3286 C C . ALA A 1 419 ? 3.667 -2.184 -28.605 1.00 27.30 419 ALA A C 1
ATOM 3288 O O . ALA A 1 419 ? 2.862 -1.256 -28.497 1.00 27.30 419 ALA A O 1
ATOM 3289 N N . PRO A 1 420 ? 3.393 -3.328 -29.263 1.00 34.72 420 PRO A N 1
ATOM 3290 C CA . PRO A 1 420 ? 2.081 -3.636 -29.834 1.00 34.72 420 PRO A CA 1
ATOM 3291 C C . PRO A 1 420 ? 0.963 -3.694 -28.792 1.00 34.72 420 PRO A C 1
ATOM 3293 O O . PRO A 1 420 ? 1.259 -4.039 -27.623 1.00 34.72 420 PRO A O 1
#

Sequence (420 aa):
MKPGIYLEITPIPTGYNDYKHSYLIYRKADGTSEVIRGGPDIIGGLRIDVETGKPLEQSKDRYEPGEDAGTRPSKRLDIPDDKLDESWSKMRGKAEEIDKSKLPYRSDNEADDPDQTSNSITRAALDAINYPIEKALPEGTDIDKMPGIKDNLEDELRQHREQAEKDRAEAQEQAKKDQEEARKDREEAGGLSGAIGGWPGEEPKTGKPDQKTTPQEQDRGGLGKEAAANQKALDAQKEEDRVPAAGVKLPQNEPMAGSDNAQTKEAEPPMRPDIQKLRDEMLKPGKPVDDILLKKPEDWTEGEVREVMKERLRLPINNPERPSLWNSEKKWFKHFYGDGNAKADEFGKIADPQPIRRMIDKPLDVRTADGRPLTKEISRFSKHLSGAAGDVPAPELVKSLQSGLNTLGLSKRWNSKNAP

Secondary structure (DSSP, 8-state):
--SEEEEEEEE-SSS-TT-EEEEEEEE-TTS-EEEEEEEEETTTTSEEEEEEEE-GGGSTTPPPTT--TTTS-EEE----GGGHHHHHHHHHHHHHHHHHHTPBP-----TTS---SHHHHHHHHHHTTT--HHHHSPTT--GGGSTTTT--SHHHHHHHHHHHHHHHHHHHHHHHHHHHHHHHHHHHHHGGGGGS-----------PPPP-----------------SSSSSSSS-------------------------------PPPPPHHHHHHHHHHTS---HHHHHTTS-GGG--HHHHHHHHHHHHHS-TT-THHHHHHHHHHHHHHHHH-SPPPPB-TTSSBPPPPPSSPPP-SPPPPB-TTS-BHHHHHHHHHHHHHHTTTT--HHHHHHHHHHHHHHTT-HHHHTTTS--